Protein AF-A0A2M8C7K1-F1 (afdb_monomer)

Foldseek 3Di:
DDDDDDDDDDDDDDPPPPPPPPLPLLWWWFFDDDDFPFFDDFQPDWDAAPVRDIFGWDDFGQWTWTLAWAADQAQRVRHGAAEDQDLVCLLPDPAKYKAAFNNDPPCCNPHNIWIFLNNLPDPSHRDHPQKHFAALVRVVVNQVSQPHFQASQLLQAAPDQPFADPPQPNHDVRNSSHFFARFKAASSRHTGRPGRFKAKEFHNACAPDPQWGWIKMDGSVGSGIDTRDTGHRSMIHITMIIGDQLQTFGWDAAPVVRDIFTWGDQDNIIITLARQADDDPQKAAALNDVVNCVVRNIAGDPVCSQPRDGPSIGGDDPVRVQVRQVSQVHDVQSQQLQAAPDPPQHPPPPPSHDVVRSSHHGCRFHDDPPDDRGDTD

Nearest PDB structures (foldseek):
  4zda-assembly1_B  TM=3.184E-01  e=3.845E+00  Mycolicibacterium smegmatis
  2p6y-assembly1_A  TM=3.112E-01  e=3.221E+00  Vibrio cholerae

Sequence (377 aa):
MKVLQTNNFNAWTFSLCMSFIIFLSIGCKKTTEPEPPLLGTDAIGTVYDFDNNAYNLISIGNQGWLRENMKAVHYSNGDSIPYITSNPEWENTTQGAWCDYNNDSQHVMEYGRLYNWQAIHDSRNLCPKGFHVPTNDEYNKLINFLGGWTVAGGKMKEKGTTHWTYPNSGANNSSSFTALPGGSRSWTGTFEGDLGTYAGFWSSSAAPTSGYGYSVWMNNEEGDISNNDELDESYGLSIRCIQNSGTNPGLLLDHRDGKIYKTIEIGTQTWMAENMNLDTAGSWAYNDDEANAAVYGRLYDFATSGKVCPEGWHLPDTAEWNKLINHLGGYWVAGGTMKESGTAHWDSPNYGAFNGSGFAALAAGCRIPNSYPGHYY

Secondary structure (DSSP, 8-state):
----------------------------EEPSSPPPPPS----SEEEE-TT--EEEEEEETTEEEESS----SB-TTSPBPPB---HHHHHH--S--EE-GGG-GGGHHHH--EE-HHHHT-TT-SSPTTEEPPPHHHHHHHHHHTT-HHHHHHHHBPSSSSSSPTT-TT---TTS--B---BEE-TTS-EES-TTTEEEEEEEEEPSSTTEEEEEEEESS-S--EEEEEEETT-BEE---EEPTTS-EEEEE-TTT--EEEEEEETTEEEESS------TTEE-GGG-HHHHHHH--EE-HHHHTT-SPTTEEPPPHHHHHHHHHHTTSHHHHHHHHBPSSSSSSPSP-TT---TTS--B-----B-TTSPTT-B-

pLDDT: mean 83.3, std 19.14, range [25.53, 98.69]

Radius of gyration: 26.1 Å; Cα contacts (8 Å, |Δi|>4): 864; chains: 1; bounding box: 67×89×70 Å

Structure (mmCIF, N/CA/C/O backbone):
data_AF-A0A2M8C7K1-F1
#
_entry.id   AF-A0A2M8C7K1-F1
#
loop_
_atom_site.group_PDB
_atom_site.id
_atom_site.type_symbol
_atom_site.label_atom_id
_atom_site.label_alt_id
_atom_site.label_comp_id
_atom_site.label_asym_id
_atom_site.label_entity_id
_atom_site.label_seq_id
_atom_site.pdbx_PDB_ins_code
_atom_site.Cartn_x
_atom_site.Cartn_y
_atom_site.Cartn_z
_atom_site.occupancy
_atom_site.B_iso_or_equiv
_atom_site.auth_seq_id
_atom_site.auth_comp_id
_atom_site.auth_asym_id
_atom_site.auth_atom_id
_atom_site.pdbx_PDB_model_num
ATOM 1 N N . MET A 1 1 ? 44.692 -69.252 -23.718 1.00 34.41 1 MET A N 1
ATOM 2 C CA . MET A 1 1 ? 45.442 -68.723 -22.560 1.00 34.41 1 MET A CA 1
ATOM 3 C C . MET A 1 1 ? 45.171 -67.222 -22.508 1.00 34.41 1 MET A C 1
ATOM 5 O O . MET A 1 1 ? 45.437 -66.594 -23.515 1.00 34.41 1 MET A O 1
ATOM 9 N N . LYS A 1 2 ? 44.545 -66.741 -21.417 1.00 30.80 2 LYS A N 1
ATOM 10 C CA . LYS A 1 2 ? 44.577 -65.383 -20.805 1.00 30.80 2 LYS A CA 1
ATOM 11 C C . LYS A 1 2 ? 44.606 -64.136 -21.739 1.00 30.80 2 LYS A C 1
ATOM 13 O O . LYS A 1 2 ? 45.527 -64.026 -22.523 1.00 30.80 2 LYS A O 1
ATOM 18 N N . VAL A 1 3 ? 43.655 -63.181 -21.758 1.00 27.45 3 VAL A N 1
ATOM 19 C CA . VAL A 1 3 ? 43.057 -62.278 -20.723 1.00 27.45 3 VAL A CA 1
ATOM 20 C C . VAL A 1 3 ? 43.408 -60.803 -21.058 1.00 27.45 3 VAL A C 1
ATOM 22 O O . VAL A 1 3 ? 44.585 -60.498 -21.186 1.00 27.45 3 VAL A O 1
ATOM 25 N N . LEU A 1 4 ? 42.360 -59.952 -21.120 1.00 29.23 4 LEU A N 1
ATOM 26 C CA . LEU A 1 4 ? 42.246 -58.480 -20.883 1.00 29.23 4 LEU A CA 1
ATOM 27 C C . LEU A 1 4 ? 42.869 -57.477 -21.889 1.00 29.23 4 LEU A C 1
ATOM 29 O O . LEU A 1 4 ? 44.044 -57.558 -22.212 1.00 29.23 4 LEU A O 1
ATOM 33 N N . GLN A 1 5 ? 42.037 -56.635 -22.542 1.00 31.94 5 GLN A N 1
ATOM 34 C CA . GLN A 1 5 ? 41.672 -55.225 -22.208 1.00 31.94 5 GLN A CA 1
ATOM 35 C C . GLN A 1 5 ? 42.890 -54.277 -22.193 1.00 31.94 5 GLN A C 1
ATOM 37 O O . GLN A 1 5 ? 43.830 -54.519 -21.452 1.00 31.94 5 GLN A O 1
ATOM 42 N N . THR A 1 6 ? 42.933 -53.202 -22.990 1.00 28.92 6 THR A N 1
ATOM 43 C CA . THR A 1 6 ? 42.187 -51.950 -22.741 1.00 28.92 6 THR A CA 1
ATOM 44 C C . THR A 1 6 ? 41.935 -51.086 -23.994 1.00 28.92 6 THR A C 1
ATOM 46 O O . THR A 1 6 ? 42.611 -51.184 -25.013 1.00 28.92 6 THR A O 1
ATOM 49 N N . ASN A 1 7 ? 40.917 -50.230 -23.860 1.00 31.59 7 ASN A N 1
ATOM 50 C CA . ASN A 1 7 ? 40.390 -49.226 -24.788 1.00 31.59 7 ASN A CA 1
ATOM 51 C C . ASN A 1 7 ? 41.422 -48.223 -25.333 1.00 31.59 7 ASN A C 1
ATOM 53 O O . ASN A 1 7 ? 42.228 -47.708 -24.569 1.00 31.59 7 ASN A O 1
ATOM 57 N N . ASN A 1 8 ? 41.249 -47.815 -26.596 1.00 28.52 8 ASN A N 1
ATOM 58 C CA . ASN A 1 8 ? 41.616 -46.483 -27.090 1.00 28.52 8 ASN A CA 1
ATOM 59 C C . ASN A 1 8 ? 40.515 -45.993 -28.047 1.00 28.52 8 ASN A C 1
ATOM 61 O O . ASN A 1 8 ? 40.567 -46.218 -29.254 1.00 28.52 8 ASN A O 1
ATOM 65 N N . PHE A 1 9 ? 39.485 -45.354 -27.484 1.00 31.69 9 PHE A N 1
ATOM 66 C CA . PHE A 1 9 ? 38.631 -44.437 -28.237 1.00 31.69 9 PHE A CA 1
ATOM 67 C C . PHE A 1 9 ? 39.433 -43.148 -28.424 1.00 31.69 9 PHE A C 1
ATOM 69 O O . PHE A 1 9 ? 39.857 -42.533 -27.445 1.00 31.69 9 PHE A O 1
ATOM 76 N N . ASN A 1 10 ? 39.679 -42.777 -29.678 1.00 33.41 10 ASN A N 1
ATOM 77 C CA . ASN A 1 10 ? 40.385 -41.556 -30.037 1.00 33.41 10 ASN A CA 1
ATOM 78 C C . ASN A 1 10 ? 39.630 -40.330 -29.505 1.00 33.41 10 ASN A C 1
ATOM 80 O O . ASN A 1 10 ? 38.516 -40.032 -29.932 1.00 33.41 10 ASN A O 1
ATOM 84 N N . ALA A 1 11 ? 40.269 -39.636 -28.565 1.00 29.42 11 ALA A N 1
ATOM 85 C CA . ALA A 1 11 ? 39.998 -38.249 -28.226 1.00 29.42 11 ALA A CA 1
ATOM 86 C C . ALA A 1 11 ? 40.447 -37.314 -29.373 1.00 29.42 11 ALA A C 1
ATOM 88 O O . ALA A 1 11 ? 41.140 -37.760 -30.287 1.00 29.42 11 ALA A O 1
ATOM 89 N N . TRP A 1 12 ? 40.108 -36.022 -29.246 1.00 27.27 12 TRP A N 1
ATOM 90 C CA . TRP A 1 12 ? 40.430 -34.871 -30.120 1.00 27.27 12 TRP A CA 1
ATOM 91 C C . TRP A 1 12 ? 39.461 -34.721 -31.317 1.00 27.27 12 TRP A C 1
ATOM 93 O O . TRP A 1 12 ? 39.507 -35.505 -32.250 1.00 27.27 12 TRP A O 1
ATOM 103 N N . THR A 1 13 ? 38.525 -33.763 -31.380 1.00 28.06 13 THR A N 1
ATOM 104 C CA . THR A 1 13 ? 38.494 -32.391 -30.837 1.00 28.06 13 THR A CA 1
ATOM 105 C C . THR A 1 13 ? 37.052 -31.927 -30.548 1.00 28.06 13 THR A C 1
ATOM 107 O O . THR A 1 13 ? 36.316 -31.562 -31.464 1.00 28.06 13 THR A O 1
ATOM 110 N N . PHE A 1 14 ? 36.648 -31.874 -29.276 1.00 26.31 14 PHE A N 1
ATOM 111 C CA . PHE A 1 14 ? 35.551 -30.999 -28.846 1.00 26.31 14 PHE A CA 1
ATOM 112 C C . PHE A 1 14 ? 36.176 -29.623 -28.607 1.00 26.31 14 PHE A C 1
ATOM 114 O O . PHE A 1 14 ? 36.916 -29.437 -27.641 1.00 26.31 14 PHE A O 1
ATOM 121 N N . SER A 1 15 ? 35.956 -28.683 -29.528 1.00 29.03 15 SER A N 1
ATOM 122 C CA . SER A 1 15 ? 36.349 -27.292 -29.319 1.00 29.03 15 SER A CA 1
ATOM 123 C C . SER A 1 15 ? 35.411 -26.710 -28.269 1.00 29.03 15 SER A C 1
ATOM 125 O O . SER A 1 15 ? 34.225 -26.496 -28.515 1.00 29.03 15 SER A O 1
ATOM 127 N N . LEU A 1 16 ? 35.947 -26.553 -27.064 1.00 26.64 16 LEU A N 1
ATOM 128 C CA . LEU A 1 16 ? 35.293 -25.997 -25.896 1.00 26.64 16 LEU A CA 1
ATOM 129 C C . LEU A 1 16 ? 35.037 -24.499 -26.149 1.00 26.64 16 LEU A C 1
ATOM 131 O O . LEU A 1 16 ? 35.804 -23.650 -25.709 1.00 26.64 16 LEU A O 1
ATOM 135 N N . CYS A 1 17 ? 33.961 -24.149 -26.857 1.00 25.53 17 CYS A N 1
ATOM 136 C CA . CYS A 1 17 ? 33.393 -22.799 -26.789 1.00 25.53 17 CYS A CA 1
ATOM 137 C C . CYS A 1 17 ? 32.618 -22.657 -25.470 1.00 25.53 17 CYS A C 1
ATOM 139 O O . CYS A 1 17 ? 31.405 -22.491 -25.451 1.00 25.53 17 CYS A O 1
ATOM 141 N N . MET A 1 18 ? 33.336 -22.726 -24.344 1.00 26.69 18 MET A N 1
ATOM 142 C CA . MET A 1 18 ? 32.912 -22.095 -23.092 1.00 26.69 18 MET A CA 1
ATOM 143 C C . MET A 1 18 ? 33.217 -20.600 -23.219 1.00 26.69 18 MET A C 1
ATOM 145 O O . MET A 1 18 ? 34.089 -20.043 -22.558 1.00 26.69 18 MET A O 1
ATOM 149 N N . SER A 1 19 ? 32.522 -19.951 -24.146 1.00 29.52 19 SER A N 1
ATOM 150 C CA . SER A 1 19 ? 32.420 -18.503 -24.150 1.00 29.52 19 SER A CA 1
ATOM 151 C C . SER A 1 19 ? 31.397 -18.176 -23.074 1.00 29.52 19 SER A C 1
ATOM 153 O O . SER A 1 19 ? 30.244 -18.585 -23.178 1.00 29.52 19 SER A O 1
ATOM 155 N N . PHE A 1 20 ? 31.823 -17.490 -22.017 1.00 32.50 20 PHE A N 1
ATOM 156 C CA . PHE A 1 20 ? 30.927 -16.779 -21.113 1.00 32.50 20 PHE A CA 1
ATOM 157 C C . PHE A 1 20 ? 30.066 -15.828 -21.961 1.00 32.50 20 PHE A C 1
ATOM 159 O O . PHE A 1 20 ? 30.471 -14.706 -22.256 1.00 32.50 20 PHE A O 1
ATOM 166 N N . ILE A 1 21 ? 28.900 -16.293 -22.410 1.00 30.80 21 ILE A N 1
ATOM 167 C CA . ILE A 1 21 ? 27.866 -15.428 -22.963 1.00 30.80 21 ILE A CA 1
ATOM 168 C C . ILE A 1 21 ? 27.224 -14.782 -21.743 1.00 30.80 21 ILE A C 1
ATOM 170 O O . ILE A 1 21 ? 26.320 -15.328 -21.116 1.00 30.80 21 ILE A O 1
ATOM 174 N N . ILE A 1 22 ? 27.771 -13.633 -21.351 1.00 33.69 22 ILE A N 1
ATOM 175 C CA . ILE A 1 22 ? 27.022 -12.665 -20.562 1.00 33.69 22 ILE A CA 1
ATOM 176 C C . ILE A 1 22 ? 25.842 -12.291 -21.460 1.00 33.69 22 ILE A C 1
ATOM 178 O O . ILE A 1 22 ? 26.025 -11.615 -22.472 1.00 33.69 22 ILE A O 1
ATOM 182 N N . PHE A 1 23 ? 24.659 -12.818 -21.143 1.00 36.41 23 PHE A N 1
ATOM 183 C CA . PHE A 1 23 ? 23.403 -12.389 -21.743 1.00 36.41 23 PHE A CA 1
ATOM 184 C C . PHE A 1 23 ? 23.245 -10.902 -21.415 1.00 36.41 23 PHE A C 1
ATOM 186 O O . PHE A 1 23 ? 22.841 -10.537 -20.315 1.00 36.41 23 PHE A O 1
ATOM 193 N N . LEU A 1 24 ? 23.666 -10.037 -22.336 1.00 36.59 24 LEU A N 1
ATOM 194 C CA . LEU A 1 24 ? 23.527 -8.591 -22.221 1.00 36.59 24 LEU A CA 1
ATOM 195 C C . LEU A 1 24 ? 22.069 -8.229 -22.514 1.00 36.59 24 LEU A C 1
ATOM 197 O O . LEU A 1 24 ? 21.739 -7.710 -23.574 1.00 36.59 24 LEU A O 1
ATOM 201 N N . SER A 1 25 ? 21.190 -8.488 -21.546 1.00 40.38 25 SER A N 1
ATOM 202 C CA . SER A 1 25 ? 20.050 -7.606 -21.328 1.00 40.38 25 SER A CA 1
ATOM 203 C C . SER A 1 25 ? 20.632 -6.226 -21.018 1.00 40.38 25 SER A C 1
ATOM 205 O O . SER A 1 25 ? 21.299 -6.044 -19.995 1.00 40.38 25 SER A O 1
ATOM 207 N N . ILE A 1 26 ? 20.479 -5.272 -21.934 1.00 49.19 26 ILE A N 1
ATOM 208 C CA . ILE A 1 26 ? 20.968 -3.902 -21.754 1.00 49.19 26 ILE A CA 1
ATOM 209 C C . ILE A 1 26 ? 19.986 -3.199 -20.807 1.00 49.19 26 ILE A C 1
ATOM 211 O O . ILE A 1 26 ? 19.057 -2.519 -21.236 1.00 49.19 26 ILE A O 1
ATOM 215 N N . GLY A 1 27 ? 20.153 -3.439 -19.508 1.00 48.59 27 GLY A N 1
ATOM 216 C CA . GLY A 1 27 ? 19.501 -2.699 -18.431 1.00 48.59 27 GLY A CA 1
ATOM 217 C C . GLY A 1 27 ? 20.500 -1.719 -17.828 1.00 48.59 27 GLY A C 1
ATOM 218 O O . GLY A 1 27 ? 21.642 -2.089 -17.555 1.00 48.59 27 GLY A O 1
ATOM 219 N N . CYS A 1 28 ? 20.099 -0.465 -17.649 1.00 62.22 28 CYS A N 1
ATOM 220 C CA . CYS A 1 28 ? 20.938 0.533 -16.996 1.00 62.22 28 CYS A CA 1
ATOM 221 C C . CYS A 1 28 ? 20.814 0.429 -15.469 1.00 62.22 28 CYS A C 1
ATOM 223 O O . CYS A 1 28 ? 19.819 -0.064 -14.934 1.00 62.22 28 CYS A O 1
ATOM 225 N N . LYS A 1 29 ? 21.821 0.921 -14.752 1.00 72.06 29 LYS A N 1
ATOM 226 C CA . LYS A 1 29 ? 21.937 0.914 -13.288 1.00 72.06 29 LYS A CA 1
ATOM 227 C C . LYS A 1 29 ? 22.131 2.350 -12.776 1.00 72.06 29 LYS A C 1
ATOM 229 O O . LYS A 1 29 ? 22.771 3.145 -13.450 1.00 72.06 29 LYS A O 1
ATOM 234 N N . LYS A 1 30 ? 21.572 2.713 -11.615 1.00 61.88 30 LYS A N 1
ATOM 235 C CA . LYS A 1 30 ? 21.551 4.108 -11.109 1.00 61.88 30 LYS A CA 1
ATOM 236 C C . LYS A 1 30 ? 22.924 4.580 -10.573 1.00 61.88 30 LYS A C 1
ATOM 238 O O . LYS A 1 30 ? 23.599 3.836 -9.846 1.00 61.88 30 LYS A O 1
ATOM 243 N N . THR A 1 31 ? 23.325 5.819 -10.870 1.00 51.75 31 THR A N 1
ATOM 244 C CA . THR A 1 31 ? 24.425 6.553 -10.210 1.00 51.75 31 THR A CA 1
ATOM 245 C C . THR A 1 31 ? 23.901 7.267 -8.955 1.00 51.75 31 THR A C 1
ATOM 247 O O . THR A 1 31 ? 22.769 7.730 -8.933 1.00 51.75 31 THR A O 1
ATOM 250 N N . THR A 1 32 ? 24.692 7.299 -7.884 1.00 49.91 32 THR A N 1
ATOM 251 C CA . THR A 1 32 ? 24.298 7.654 -6.502 1.00 49.91 32 THR A CA 1
ATOM 252 C C . THR A 1 32 ? 23.525 8.975 -6.311 1.00 49.91 32 THR A C 1
ATOM 254 O O . THR A 1 32 ? 23.904 9.986 -6.891 1.00 49.91 32 THR A O 1
ATOM 257 N N . GLU A 1 33 ? 22.561 8.917 -5.371 1.00 46.25 33 GLU A N 1
ATOM 258 C CA . GLU A 1 33 ? 21.608 9.924 -4.830 1.00 46.25 33 GLU A CA 1
ATOM 259 C C . GLU A 1 33 ? 20.453 10.394 -5.755 1.00 46.25 33 GLU A C 1
ATOM 261 O O . GLU A 1 33 ? 20.665 10.627 -6.941 1.00 46.25 33 GLU A O 1
ATOM 266 N N . PRO A 1 34 ? 19.194 10.462 -5.258 1.00 46.69 34 PRO A N 1
ATOM 267 C CA . PRO A 1 34 ? 18.008 10.531 -6.110 1.00 46.69 34 PRO A CA 1
ATOM 268 C C . PRO A 1 34 ? 17.503 11.964 -6.354 1.00 46.69 34 PRO A C 1
ATOM 270 O O . PRO A 1 34 ? 17.305 12.724 -5.410 1.00 46.69 34 PRO A O 1
ATOM 273 N N . GLU A 1 35 ? 17.110 12.266 -7.594 1.00 37.16 35 GLU A N 1
ATOM 274 C CA . GLU A 1 35 ? 15.883 13.047 -7.782 1.00 37.16 35 GLU A CA 1
ATOM 275 C C . GLU A 1 35 ? 14.669 12.151 -7.449 1.00 37.16 35 GLU A C 1
ATOM 277 O O . GLU A 1 35 ? 14.679 10.955 -7.781 1.00 37.16 35 GLU A O 1
ATOM 282 N N . PRO A 1 36 ? 13.651 12.671 -6.737 1.00 42.47 36 PRO A N 1
ATOM 283 C CA . PRO A 1 36 ? 12.479 11.898 -6.341 1.00 42.47 36 PRO A CA 1
ATOM 284 C C . PRO A 1 36 ? 11.666 11.465 -7.575 1.00 42.47 36 PRO A C 1
ATOM 286 O O . PRO A 1 36 ? 11.394 12.304 -8.435 1.00 42.47 36 PRO A O 1
ATOM 289 N N . PRO A 1 37 ? 11.230 10.190 -7.669 1.00 44.28 37 PRO A N 1
ATOM 290 C CA . PRO A 1 37 ? 10.260 9.772 -8.677 1.00 44.28 37 PRO A CA 1
ATOM 291 C C . PRO A 1 37 ? 9.035 10.690 -8.671 1.00 44.28 37 PRO A C 1
ATOM 293 O O . PRO A 1 37 ? 8.549 11.078 -7.611 1.00 44.28 37 PRO A O 1
ATOM 296 N N . LEU A 1 38 ? 8.525 11.055 -9.844 1.00 42.41 38 LEU A N 1
ATOM 297 C CA . LEU A 1 38 ? 7.301 11.841 -9.931 1.00 42.41 38 LEU A CA 1
ATOM 298 C C . LEU A 1 38 ? 6.100 11.047 -9.398 1.00 42.41 38 LEU A C 1
ATOM 300 O O . LEU A 1 38 ? 5.965 9.841 -9.594 1.00 42.41 38 LEU A O 1
ATOM 304 N N . LEU A 1 39 ? 5.237 11.788 -8.709 1.00 40.94 39 LEU A N 1
ATOM 305 C CA . LEU A 1 39 ? 3.951 11.380 -8.166 1.00 40.94 39 LEU A CA 1
ATOM 306 C C . LEU A 1 39 ? 2.955 11.062 -9.290 1.00 40.94 39 LEU A C 1
ATOM 308 O O . LEU A 1 39 ? 2.731 11.899 -10.163 1.00 40.94 39 LEU A O 1
ATOM 312 N N . GLY A 1 40 ? 2.311 9.895 -9.208 1.00 44.97 40 GLY A N 1
ATOM 313 C CA . GLY A 1 40 ? 1.118 9.568 -9.988 1.00 44.97 40 GLY A CA 1
ATOM 314 C C . GLY A 1 40 ? 1.370 8.631 -11.164 1.00 44.97 40 GLY A C 1
ATOM 315 O O . GLY A 1 40 ? 1.652 9.065 -12.276 1.00 44.97 40 GLY A O 1
ATOM 316 N N . THR A 1 41 ? 1.165 7.337 -10.927 1.00 48.41 41 THR A N 1
ATOM 317 C CA . THR A 1 41 ? 0.768 6.403 -11.985 1.00 48.41 41 THR A CA 1
ATOM 318 C C . THR A 1 41 ? -0.481 5.653 -11.540 1.00 48.41 41 THR A C 1
ATOM 320 O O . THR A 1 41 ? -0.717 5.438 -10.345 1.00 48.41 41 THR A O 1
ATOM 323 N N . ASP A 1 42 ? -1.306 5.285 -12.518 1.00 57.47 42 ASP A N 1
ATOM 324 C CA . ASP A 1 42 ? -2.350 4.284 -12.346 1.00 57.47 42 ASP A CA 1
ATOM 325 C C . ASP A 1 42 ? -1.754 2.967 -11.823 1.00 57.47 42 ASP A C 1
ATOM 327 O O . ASP A 1 42 ? -0.538 2.778 -11.818 1.00 57.47 42 ASP A O 1
ATOM 331 N N . ALA A 1 43 ? -2.608 2.070 -11.324 1.00 60.44 43 ALA A N 1
ATOM 332 C CA . ALA A 1 43 ? -2.175 0.799 -10.751 1.00 60.44 43 ALA A CA 1
ATOM 333 C C . ALA A 1 43 ? -1.161 0.089 -11.670 1.00 60.44 43 ALA A C 1
ATOM 335 O O . ALA A 1 43 ? -1.446 -0.167 -12.838 1.00 60.44 43 ALA A O 1
ATOM 336 N N . ILE A 1 44 ? 0.016 -0.239 -11.137 1.00 72.31 44 ILE A N 1
ATOM 337 C CA . ILE A 1 44 ? 1.090 -0.922 -11.879 1.00 72.31 44 ILE A CA 1
ATOM 338 C C . ILE A 1 44 ? 0.928 -2.448 -11.861 1.00 72.31 44 ILE A C 1
ATOM 340 O O . ILE A 1 44 ? 1.713 -3.177 -12.467 1.00 72.31 44 ILE A O 1
ATOM 344 N N . GLY A 1 45 ? -0.091 -2.934 -11.155 1.00 71.31 45 GLY A N 1
ATOM 345 C CA . GLY A 1 45 ? -0.473 -4.332 -11.081 1.00 71.31 45 GLY A CA 1
ATOM 346 C C . GLY A 1 45 ? -1.625 -4.543 -10.107 1.00 71.31 45 GLY A C 1
ATOM 347 O O . GLY A 1 45 ? -2.085 -3.613 -9.441 1.00 71.31 45 GLY A O 1
ATOM 348 N N . THR A 1 46 ? -2.062 -5.793 -10.006 1.00 78.12 46 THR A N 1
ATOM 349 C CA . THR A 1 46 ? -3.069 -6.229 -9.039 1.00 78.12 46 THR A CA 1
ATOM 350 C C . THR A 1 46 ? -2.493 -7.359 -8.198 1.00 78.12 46 THR A C 1
ATOM 352 O O . THR A 1 46 ? -1.910 -8.304 -8.728 1.00 78.12 46 THR A O 1
ATOM 355 N N . VAL A 1 47 ? -2.651 -7.249 -6.885 1.00 81.50 47 VAL A N 1
ATOM 356 C CA . VAL A 1 47 ? -2.241 -8.237 -5.887 1.00 81.50 47 VAL A CA 1
ATOM 357 C C . VAL A 1 47 ? -3.497 -8.851 -5.293 1.00 81.50 47 VAL A C 1
ATOM 359 O O . VAL A 1 47 ? -4.490 -8.154 -5.090 1.00 81.50 47 VAL A O 1
ATOM 362 N N . TYR A 1 48 ? -3.448 -10.149 -5.013 1.00 85.19 48 TYR A N 1
ATOM 363 C CA . TYR A 1 48 ? -4.541 -10.880 -4.386 1.00 85.19 48 TYR A CA 1
ATOM 364 C C . TYR A 1 48 ? -4.091 -11.412 -3.029 1.00 85.19 48 TYR A C 1
ATOM 366 O O . TYR A 1 48 ? -2.964 -11.898 -2.901 1.00 85.19 48 TYR A O 1
ATOM 374 N N . ASP A 1 49 ? -4.955 -11.309 -2.022 1.00 86.88 49 ASP A N 1
ATOM 375 C CA . ASP A 1 49 ? -4.777 -12.038 -0.764 1.00 86.88 49 ASP A CA 1
ATOM 376 C C . ASP A 1 49 ? -5.284 -13.488 -0.884 1.00 86.88 49 ASP A C 1
ATOM 378 O O . ASP A 1 49 ? -5.666 -13.951 -1.962 1.00 86.88 49 ASP A O 1
ATOM 382 N N . PHE A 1 50 ? -5.273 -14.224 0.229 1.00 90.31 50 PHE A N 1
ATOM 383 C CA . PHE A 1 50 ? -5.786 -15.596 0.274 1.00 90.31 50 PHE A CA 1
ATOM 384 C C . PHE A 1 50 ? -7.286 -15.683 -0.068 1.00 90.31 50 PHE A C 1
ATOM 386 O O . PHE A 1 50 ? -7.741 -16.672 -0.640 1.00 90.31 50 PHE A O 1
ATOM 393 N N . ASP A 1 51 ? -8.042 -14.630 0.238 1.00 89.62 51 ASP A N 1
ATOM 394 C CA . ASP A 1 51 ? -9.490 -14.537 0.056 1.00 89.62 51 ASP A CA 1
ATOM 395 C C . ASP A 1 51 ? -9.903 -14.104 -1.358 1.00 89.62 51 ASP A C 1
ATOM 397 O O . ASP A 1 51 ? -11.091 -13.960 -1.647 1.00 89.62 51 ASP A O 1
ATOM 401 N N . ASN A 1 52 ? -8.934 -13.939 -2.265 1.00 86.81 52 ASN A N 1
ATOM 402 C CA . ASN A 1 52 ? -9.107 -13.376 -3.604 1.00 86.81 52 ASN A CA 1
ATOM 403 C C . ASN A 1 52 ? -9.607 -11.923 -3.604 1.00 86.81 52 ASN A C 1
ATOM 405 O O . ASN A 1 52 ? -10.151 -11.456 -4.610 1.00 86.81 52 ASN A O 1
ATOM 409 N N . ASN A 1 53 ? -9.396 -11.175 -2.518 1.00 90.00 53 ASN A N 1
ATOM 410 C CA . ASN A 1 53 ? -9.570 -9.733 -2.557 1.00 90.00 53 ASN A CA 1
ATOM 411 C C . ASN A 1 53 ? -8.496 -9.135 -3.467 1.00 90.00 53 ASN A C 1
ATOM 413 O O . ASN A 1 53 ? -7.310 -9.407 -3.300 1.00 90.00 53 ASN A O 1
ATOM 417 N N . ALA A 1 54 ? -8.917 -8.313 -4.426 1.00 84.00 54 ALA A N 1
ATOM 418 C CA . ALA A 1 54 ? -8.014 -7.612 -5.328 1.00 84.00 54 ALA A CA 1
ATOM 419 C C . ALA A 1 54 ? -7.578 -6.264 -4.736 1.00 84.00 54 ALA A C 1
ATOM 421 O O . ALA A 1 54 ? -8.414 -5.499 -4.237 1.00 84.00 54 ALA A O 1
ATOM 422 N N . TYR A 1 55 ? -6.283 -5.981 -4.863 1.00 90.31 55 TYR A N 1
ATOM 423 C CA . TYR A 1 55 ? -5.629 -4.752 -4.429 1.00 90.31 55 TYR A CA 1
ATOM 424 C C . TYR A 1 55 ? -4.784 -4.181 -5.563 1.00 90.31 55 TYR A C 1
ATOM 426 O O . TYR A 1 55 ? -3.968 -4.887 -6.154 1.00 90.31 55 TYR A O 1
ATOM 434 N N . ASN A 1 56 ? -4.941 -2.901 -5.862 1.00 86.62 56 ASN A N 1
ATOM 435 C CA . ASN A 1 56 ? -4.098 -2.196 -6.809 1.00 86.62 56 ASN A CA 1
ATOM 436 C C . ASN A 1 56 ? -2.721 -1.942 -6.189 1.00 86.62 56 ASN A C 1
ATOM 438 O O . ASN A 1 56 ? -2.605 -1.309 -5.140 1.00 86.62 56 ASN A O 1
ATOM 442 N N . LEU A 1 57 ? -1.673 -2.399 -6.870 1.00 84.06 57 LEU A N 1
ATOM 443 C CA . LEU A 1 57 ? -0.295 -2.059 -6.541 1.00 84.06 57 LEU A CA 1
ATOM 444 C C . LEU A 1 57 ? 0.035 -0.688 -7.134 1.00 84.06 57 LEU A C 1
ATOM 446 O O . LEU A 1 57 ? -0.184 -0.453 -8.322 1.00 84.06 57 LEU A O 1
ATOM 450 N N . ILE A 1 58 ? 0.582 0.205 -6.318 1.00 86.00 58 ILE A N 1
ATOM 451 C CA . ILE A 1 58 ? 1.062 1.530 -6.726 1.00 86.00 58 ILE A CA 1
ATOM 452 C C . ILE A 1 58 ? 2.496 1.741 -6.250 1.00 86.00 58 ILE A C 1
ATOM 454 O O . ILE A 1 58 ? 2.899 1.182 -5.235 1.00 86.00 58 ILE A O 1
ATOM 458 N N . SER A 1 59 ? 3.251 2.586 -6.951 1.00 80.94 59 SER A N 1
ATOM 459 C CA . SER A 1 59 ? 4.578 3.022 -6.509 1.00 80.94 59 SER A CA 1
ATOM 460 C C . SER A 1 59 ? 4.520 4.460 -6.006 1.00 80.94 59 SER A C 1
ATOM 462 O O . SER A 1 59 ? 4.034 5.347 -6.708 1.00 80.94 59 SER A O 1
ATOM 464 N N . ILE A 1 60 ? 5.057 4.703 -4.811 1.00 79.75 60 ILE A N 1
ATOM 465 C CA . ILE A 1 60 ? 5.244 6.035 -4.235 1.00 79.75 60 ILE A CA 1
ATOM 466 C C . ILE A 1 60 ? 6.717 6.182 -3.868 1.00 79.75 60 ILE A C 1
ATOM 468 O O . ILE A 1 60 ? 7.214 5.539 -2.944 1.00 79.75 60 ILE A O 1
ATOM 472 N N . GLY A 1 61 ? 7.443 6.993 -4.636 1.00 77.62 61 GLY A N 1
ATOM 473 C CA . GLY A 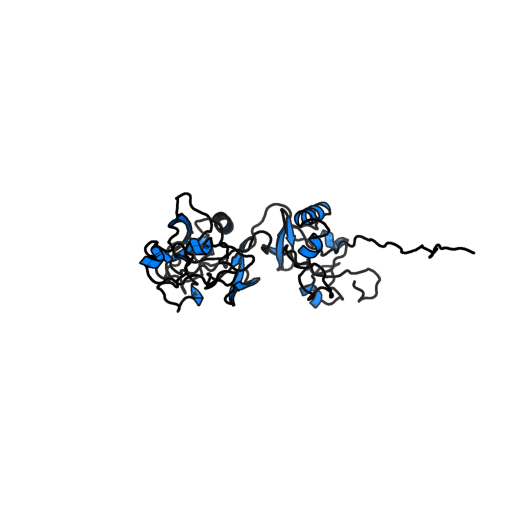1 61 ? 8.901 7.012 -4.568 1.00 77.62 61 GLY A CA 1
ATOM 474 C C . GLY A 1 61 ? 9.460 5.627 -4.893 1.00 77.62 61 GLY A C 1
ATOM 475 O O . GLY A 1 61 ? 9.141 5.063 -5.938 1.00 77.62 61 GLY A O 1
ATOM 476 N N . ASN A 1 62 ? 10.247 5.073 -3.972 1.00 73.38 62 ASN A N 1
ATOM 477 C CA . ASN A 1 62 ? 10.789 3.715 -4.069 1.00 73.38 62 ASN A CA 1
ATOM 478 C C . ASN A 1 62 ? 9.970 2.700 -3.252 1.00 73.38 62 ASN A C 1
ATOM 480 O O . ASN A 1 62 ? 10.507 1.663 -2.878 1.00 73.38 62 ASN A O 1
ATOM 484 N N . GLN A 1 63 ? 8.724 3.007 -2.878 1.00 82.81 63 GLN A N 1
ATOM 485 C CA . GLN A 1 63 ? 7.865 2.145 -2.062 1.00 82.81 63 GLN A CA 1
ATOM 486 C C . GLN A 1 63 ? 6.654 1.638 -2.853 1.00 82.81 63 GLN A C 1
ATOM 488 O O . GLN A 1 63 ? 5.876 2.439 -3.363 1.00 82.81 63 GLN A O 1
ATOM 493 N N . GLY A 1 64 ? 6.475 0.319 -2.914 1.00 85.25 64 GLY A N 1
ATOM 494 C CA . GLY A 1 64 ? 5.328 -0.342 -3.527 1.00 85.25 64 GLY A CA 1
ATOM 495 C C . GLY A 1 64 ? 4.234 -0.559 -2.490 1.00 85.25 64 GLY A C 1
ATOM 496 O O . GLY A 1 64 ? 4.427 -1.326 -1.551 1.00 85.25 64 GLY A O 1
ATOM 497 N N . TRP A 1 65 ? 3.096 0.108 -2.638 1.00 93.81 65 TRP A N 1
ATOM 498 C CA . TRP A 1 65 ? 1.988 0.080 -1.683 1.00 93.81 65 TRP A CA 1
ATOM 499 C C . TRP A 1 65 ? 0.752 -0.574 -2.295 1.00 93.81 65 TRP A C 1
ATOM 501 O O . TRP A 1 65 ? 0.472 -0.398 -3.481 1.00 93.81 65 TRP A O 1
ATOM 511 N N . LEU A 1 66 ? -0.026 -1.283 -1.478 1.00 94.38 66 LEU A N 1
ATOM 512 C CA . LEU A 1 66 ? -1.407 -1.604 -1.829 1.00 94.38 66 LEU A CA 1
ATOM 513 C C . LEU A 1 66 ? -2.276 -0.358 -1.627 1.00 94.38 66 LEU A C 1
ATOM 515 O O . LEU A 1 66 ? -2.234 0.271 -0.569 1.00 94.38 66 LEU A O 1
ATOM 519 N N . ARG A 1 67 ? -3.055 0.003 -2.650 1.00 94.19 67 ARG A N 1
ATOM 520 C CA . ARG A 1 67 ? -3.915 1.195 -2.654 1.00 94.19 67 ARG A CA 1
ATOM 521 C C . ARG A 1 67 ? -5.194 1.019 -1.839 1.00 94.19 67 ARG A C 1
ATOM 523 O O . ARG A 1 67 ? -5.779 2.019 -1.449 1.00 94.19 67 ARG A O 1
ATOM 530 N N . GLU A 1 68 ? -5.675 -0.198 -1.609 1.00 96.56 68 GLU A N 1
ATOM 531 C CA . GLU A 1 68 ? -6.896 -0.475 -0.840 1.00 96.56 68 GLU A CA 1
ATOM 532 C C . GLU A 1 68 ? -6.567 -1.004 0.560 1.00 96.56 68 GLU A C 1
ATOM 534 O O . GLU A 1 68 ? -5.484 -1.533 0.815 1.00 96.56 68 GLU A O 1
ATOM 539 N N . ASN A 1 69 ? -7.473 -0.756 1.512 1.00 98.00 69 ASN A N 1
ATOM 540 C CA . ASN A 1 69 ? -7.309 -1.237 2.882 1.00 98.00 69 ASN A CA 1
ATOM 541 C C . ASN A 1 69 ? -7.516 -2.748 2.882 1.00 98.00 69 ASN A C 1
ATOM 543 O O . ASN A 1 69 ? -8.336 -3.253 2.110 1.00 98.00 69 ASN A O 1
ATOM 547 N N . MET A 1 70 ? -6.798 -3.469 3.742 1.00 98.25 70 MET A N 1
ATOM 548 C CA . MET A 1 70 ? -6.953 -4.919 3.846 1.00 98.25 70 MET A CA 1
ATOM 549 C C . MET A 1 70 ? -8.404 -5.315 4.135 1.00 98.25 70 MET A C 1
ATOM 551 O O . MET A 1 70 ? -9.129 -4.638 4.865 1.00 98.25 70 MET A O 1
ATOM 555 N N . LYS A 1 71 ? -8.806 -6.431 3.519 1.00 98.25 71 LYS A N 1
ATOM 556 C CA . LYS A 1 71 ? -10.156 -7.023 3.555 1.00 98.25 71 LYS A CA 1
ATOM 557 C C . LYS A 1 71 ? -10.112 -8.515 3.896 1.00 98.25 71 LYS A C 1
ATOM 559 O O . LYS A 1 71 ? -11.142 -9.179 3.853 1.00 98.25 71 LYS A O 1
ATOM 564 N N . ALA A 1 72 ? -8.939 -9.046 4.229 1.00 97.56 72 ALA A N 1
ATOM 565 C CA . ALA A 1 72 ? -8.744 -10.456 4.524 1.00 97.56 72 ALA A CA 1
ATOM 566 C C . ALA A 1 72 ? -9.585 -10.910 5.736 1.00 97.56 72 ALA A C 1
ATOM 568 O O . ALA A 1 72 ? -9.679 -10.202 6.743 1.00 97.56 72 ALA A O 1
ATOM 569 N N . VAL A 1 73 ? -10.219 -12.079 5.624 1.00 98.50 73 VAL A N 1
ATOM 570 C CA . VAL A 1 73 ? -10.754 -12.884 6.742 1.00 98.50 73 VAL A CA 1
ATOM 571 C C . VAL A 1 73 ? -9.782 -14.007 7.134 1.00 98.50 73 VAL A C 1
ATOM 573 O O . VAL A 1 73 ? -9.939 -14.583 8.210 1.00 98.50 73 VAL A O 1
ATOM 576 N N . HIS A 1 74 ? -8.802 -14.336 6.286 1.00 98.44 74 HIS A N 1
ATOM 577 C CA . HIS A 1 74 ? -7.777 -15.348 6.552 1.00 98.44 74 HIS A CA 1
ATOM 578 C C . HIS A 1 74 ? -6.374 -14.733 6.577 1.00 98.44 74 HIS A C 1
ATOM 580 O O . HIS A 1 74 ? -6.075 -13.772 5.870 1.00 98.44 74 HIS A O 1
ATOM 586 N N . TYR A 1 75 ? -5.481 -15.324 7.365 1.00 98.12 75 TYR A N 1
ATOM 587 C CA . TYR A 1 75 ? -4.050 -15.085 7.227 1.00 98.12 75 TYR A CA 1
ATOM 588 C C . TYR A 1 75 ? -3.539 -15.624 5.884 1.00 98.12 75 TYR A C 1
ATOM 590 O O . TYR A 1 75 ? -4.184 -16.439 5.225 1.00 98.12 75 TYR A O 1
ATOM 598 N N . SER A 1 76 ? -2.329 -15.228 5.492 1.00 91.38 76 SER A N 1
ATOM 599 C CA . SER A 1 76 ? -1.727 -15.606 4.207 1.00 91.38 76 SER A CA 1
ATOM 600 C C . SER A 1 76 ? -1.533 -17.120 4.021 1.00 91.38 76 SER A C 1
ATOM 602 O O . SER A 1 76 ? -1.418 -17.594 2.890 1.00 91.38 76 SER A O 1
ATOM 604 N N . ASN A 1 77 ? -1.510 -17.889 5.117 1.00 87.62 77 ASN A N 1
ATOM 605 C CA . ASN A 1 77 ? -1.443 -19.352 5.100 1.00 87.62 77 ASN A CA 1
ATOM 606 C C . ASN A 1 77 ? -2.817 -20.041 4.967 1.00 87.62 77 ASN A C 1
ATOM 608 O O . ASN A 1 77 ? -2.857 -21.265 4.856 1.00 87.62 77 ASN A O 1
ATOM 612 N N . GLY A 1 78 ? -3.912 -19.277 4.986 1.00 94.44 78 GLY A N 1
ATOM 613 C CA . GLY A 1 78 ? -5.285 -19.761 4.880 1.00 94.44 78 GLY A CA 1
ATOM 614 C C . GLY A 1 78 ? -6.002 -20.034 6.199 1.00 94.44 78 GLY A C 1
ATOM 615 O O . GLY A 1 78 ? -7.170 -20.414 6.172 1.00 94.44 78 GLY A O 1
ATOM 616 N N . ASP A 1 79 ? -5.355 -19.833 7.349 1.00 97.88 79 ASP A N 1
ATOM 617 C CA . ASP A 1 79 ? -6.036 -19.950 8.640 1.00 97.88 79 ASP A CA 1
ATOM 618 C C . ASP A 1 79 ? -6.967 -18.757 8.870 1.00 97.88 79 ASP A C 1
ATOM 620 O O . ASP A 1 79 ? -6.612 -17.614 8.583 1.00 97.88 79 ASP A O 1
ATOM 624 N N . SER A 1 80 ? -8.152 -19.003 9.429 1.00 98.44 80 SER A N 1
ATOM 625 C CA . SER A 1 80 ? -9.121 -17.937 9.692 1.00 98.44 80 SER A CA 1
ATOM 626 C C . SER A 1 80 ? -8.650 -17.005 10.807 1.00 98.44 80 SER A C 1
ATOM 628 O O . SER A 1 80 ? -8.114 -17.448 11.827 1.00 98.44 80 SER A O 1
ATOM 630 N N . ILE A 1 81 ? -8.915 -15.714 10.630 1.00 98.69 81 ILE A N 1
ATOM 631 C CA . ILE A 1 81 ? -8.751 -14.691 11.659 1.00 98.69 81 ILE A CA 1
ATOM 632 C C . ILE A 1 81 ? -10.102 -14.556 12.392 1.00 98.69 81 ILE A C 1
ATOM 634 O O . ILE A 1 81 ? -11.132 -14.386 11.730 1.00 98.69 81 ILE A O 1
ATOM 638 N N . PRO A 1 82 ? -10.141 -14.642 13.733 1.00 98.50 82 PRO A N 1
ATOM 639 C CA . PRO A 1 82 ? -11.348 -14.419 14.528 1.00 98.50 82 PRO A CA 1
ATOM 640 C C . PRO A 1 82 ? -12.104 -13.127 14.174 1.00 98.50 82 PRO A C 1
ATOM 642 O O . PRO A 1 82 ? -11.534 -12.037 14.190 1.00 98.50 82 PRO A O 1
ATOM 645 N N . TYR A 1 83 ? -13.404 -13.256 13.895 1.00 98.38 83 TYR A N 1
ATOM 646 C CA . TYR A 1 83 ? -14.329 -12.128 13.762 1.00 98.38 83 TYR A CA 1
ATOM 647 C C . TYR A 1 83 ? -14.970 -11.834 15.115 1.00 98.38 83 TYR A C 1
ATOM 649 O O . TYR A 1 83 ? -15.735 -12.656 15.619 1.00 98.38 83 TYR A O 1
ATOM 657 N N . ILE A 1 84 ? -14.667 -10.676 15.701 1.00 98.38 84 ILE A N 1
ATOM 658 C CA . ILE A 1 84 ? -15.142 -10.314 17.041 1.00 98.38 84 ILE A CA 1
ATOM 659 C C . ILE A 1 84 ? -15.990 -9.052 16.948 1.00 98.38 84 ILE A C 1
ATOM 661 O O . ILE A 1 84 ? -15.502 -8.001 16.551 1.00 98.38 84 ILE A O 1
ATOM 665 N N . THR A 1 85 ? -17.253 -9.121 17.368 1.00 97.31 85 THR A N 1
ATOM 666 C CA . THR A 1 85 ? -18.177 -7.968 17.369 1.00 97.31 85 THR A CA 1
ATOM 667 C C . THR A 1 85 ? -18.466 -7.442 18.771 1.00 97.31 85 THR A C 1
ATOM 669 O O . THR A 1 85 ? -18.756 -6.260 18.937 1.00 97.31 85 THR A O 1
ATOM 672 N N . SER A 1 86 ? -18.324 -8.288 19.792 1.00 97.81 86 SER A N 1
ATOM 673 C CA . SER A 1 86 ? -18.557 -7.966 21.201 1.00 97.81 86 SER A CA 1
ATOM 674 C C . SER A 1 86 ? -17.452 -7.070 21.768 1.00 97.81 86 SER A C 1
ATOM 676 O O . SER A 1 86 ? -16.275 -7.405 21.663 1.00 97.81 86 SER A O 1
ATOM 678 N N . ASN A 1 87 ? -17.819 -5.948 22.398 1.00 97.75 87 ASN A N 1
ATOM 679 C CA . ASN A 1 87 ? -16.842 -5.011 22.969 1.00 97.75 87 ASN A CA 1
ATOM 680 C C . ASN A 1 87 ? -15.988 -5.653 24.079 1.00 97.75 87 ASN A C 1
ATOM 682 O O . ASN A 1 87 ? -14.768 -5.585 23.965 1.00 97.75 87 ASN A O 1
ATOM 686 N N . PRO A 1 88 ? -16.567 -6.359 25.078 1.00 97.19 88 PRO A N 1
ATOM 687 C CA . PRO A 1 88 ? -15.756 -7.042 26.086 1.00 97.19 88 PRO A CA 1
ATOM 688 C C . PRO A 1 88 ? -14.872 -8.149 25.507 1.00 97.19 88 PRO A C 1
ATOM 690 O O . PRO A 1 88 ? -13.802 -8.421 26.037 1.00 97.19 88 PRO A O 1
ATOM 693 N N . GLU A 1 89 ? -15.306 -8.822 24.440 1.00 97.75 89 GLU A N 1
ATOM 694 C CA . GLU A 1 89 ? -14.489 -9.861 23.802 1.00 97.75 89 GLU A CA 1
ATOM 695 C C . GLU A 1 89 ? -13.304 -9.249 23.048 1.00 97.75 89 GLU A C 1
ATOM 697 O O . GLU A 1 89 ? -12.196 -9.768 23.128 1.00 97.75 89 GLU A O 1
ATOM 702 N N . TRP A 1 90 ? -13.528 -8.120 22.370 1.00 97.81 90 TRP A N 1
ATOM 703 C CA . TRP A 1 90 ? -12.486 -7.372 21.675 1.00 97.81 90 TRP A CA 1
ATOM 704 C C . TRP A 1 90 ? -11.434 -6.829 22.643 1.00 97.81 90 TRP A C 1
ATOM 706 O O . TRP A 1 90 ? -10.248 -7.050 22.439 1.00 97.81 90 TRP A O 1
ATOM 716 N N . GLU A 1 91 ? -11.869 -6.179 23.723 1.00 95.81 91 GLU A N 1
ATOM 717 C CA . GLU A 1 91 ? -10.986 -5.620 24.757 1.00 95.81 91 GLU A CA 1
ATOM 718 C C . GLU A 1 91 ? -10.074 -6.687 25.390 1.00 95.81 91 GLU A C 1
ATOM 720 O O . GLU A 1 91 ? -8.932 -6.408 25.738 1.00 95.81 91 GLU A O 1
ATOM 725 N N . ASN A 1 92 ? -10.562 -7.925 25.534 1.00 95.00 92 ASN A N 1
ATOM 726 C CA . ASN A 1 92 ? -9.867 -8.978 26.280 1.00 95.00 92 ASN A CA 1
ATOM 727 C C . ASN A 1 92 ? -9.199 -10.051 25.400 1.00 95.00 92 ASN A C 1
ATOM 729 O O . ASN A 1 92 ? -8.607 -10.993 25.938 1.00 95.00 92 ASN A O 1
ATOM 733 N N . THR A 1 93 ? -9.311 -9.976 24.069 1.00 95.81 93 THR A N 1
ATOM 734 C CA . THR A 1 93 ? -8.730 -11.006 23.197 1.00 95.81 93 THR A CA 1
ATOM 735 C C . THR A 1 93 ? -7.204 -10.947 23.204 1.00 95.81 93 THR A C 1
ATOM 737 O O . THR A 1 93 ? -6.593 -9.891 23.088 1.00 95.81 93 THR A O 1
ATOM 740 N N . THR A 1 94 ? -6.570 -12.115 23.290 1.00 95.38 94 THR A N 1
ATOM 741 C CA . THR A 1 94 ? -5.117 -12.278 23.107 1.00 95.38 94 THR A CA 1
ATOM 742 C C . THR A 1 94 ? -4.763 -12.833 21.729 1.00 95.38 94 THR A C 1
ATOM 744 O O . THR A 1 94 ? -3.591 -13.050 21.424 1.00 95.38 94 THR A O 1
ATOM 747 N N . GLN A 1 95 ? -5.773 -13.097 20.899 1.00 96.50 95 GLN A N 1
ATOM 748 C CA . GLN A 1 95 ? -5.618 -13.584 19.534 1.00 96.50 95 GLN A CA 1
ATOM 749 C C . GLN A 1 95 ? -5.772 -12.431 18.547 1.00 96.50 95 GLN A C 1
ATOM 751 O O . GLN A 1 95 ? -6.455 -11.443 18.827 1.00 96.50 95 GLN A O 1
ATOM 756 N N . GLY A 1 96 ? -5.177 -12.586 17.364 1.00 98.00 96 GLY A N 1
ATOM 757 C CA . GLY A 1 96 ? -5.487 -11.699 16.254 1.00 98.00 96 GLY A CA 1
ATOM 758 C C . GLY A 1 96 ? -6.982 -11.712 15.955 1.00 98.00 96 GLY A C 1
ATOM 759 O O . GLY A 1 96 ? -7.618 -12.762 16.015 1.00 98.00 96 GLY A O 1
ATOM 760 N N . ALA A 1 97 ? -7.546 -10.548 15.672 1.00 98.56 97 ALA A N 1
ATOM 761 C CA . ALA A 1 97 ? -8.960 -10.377 15.404 1.00 98.56 97 ALA A CA 1
ATOM 762 C C . ALA A 1 97 ? -9.186 -9.299 14.347 1.00 98.56 97 ALA A C 1
ATOM 764 O O . ALA A 1 97 ? -8.374 -8.385 14.178 1.00 98.56 97 ALA A O 1
ATOM 765 N N . TRP A 1 98 ? -10.321 -9.403 13.663 1.00 98.50 98 TRP A N 1
ATOM 766 C CA . TRP A 1 98 ? -10.826 -8.359 12.782 1.00 98.50 98 TRP A CA 1
ATOM 767 C C . TRP A 1 98 ? -12.296 -8.059 13.060 1.00 98.50 98 TRP A C 1
ATOM 769 O O . TRP A 1 98 ? -13.035 -8.882 13.610 1.00 98.50 98 TRP A O 1
ATOM 779 N N . CYS A 1 99 ? -12.722 -6.868 12.655 1.00 97.88 99 CYS A N 1
ATOM 780 C CA . CYS A 1 99 ? -14.126 -6.494 12.575 1.00 97.88 99 CYS A CA 1
ATOM 781 C C . CYS A 1 99 ? -14.371 -5.523 11.414 1.00 97.88 99 CYS A C 1
ATOM 783 O O . CYS A 1 99 ? -13.453 -4.858 10.927 1.00 97.88 99 CYS A O 1
ATOM 785 N N . ASP A 1 100 ? -15.629 -5.421 10.999 1.00 97.50 100 ASP A N 1
ATOM 786 C CA . ASP A 1 100 ? -16.082 -4.343 10.122 1.00 97.50 100 ASP A CA 1
ATOM 787 C C . ASP A 1 100 ? -16.413 -3.119 10.992 1.00 97.50 100 ASP A C 1
ATOM 789 O O . ASP A 1 100 ? -16.815 -3.271 12.152 1.00 97.50 100 ASP A O 1
ATOM 793 N N . TYR A 1 101 ? -16.249 -1.905 10.465 1.00 96.19 101 TYR A N 1
ATOM 794 C CA . TYR A 1 101 ? -16.621 -0.698 11.205 1.00 96.19 101 TYR A CA 1
ATOM 795 C C . TYR A 1 101 ? -18.112 -0.739 11.584 1.00 96.19 101 TYR A C 1
ATOM 797 O O . TYR A 1 101 ? -18.952 -1.111 10.765 1.00 96.19 101 TYR A O 1
ATOM 805 N N . ASN A 1 102 ? -18.450 -0.408 12.835 1.00 95.62 102 ASN A N 1
ATOM 806 C CA . ASN A 1 102 ? -19.794 -0.562 13.415 1.00 95.62 102 ASN A CA 1
ATOM 807 C C . ASN A 1 102 ? -20.399 -1.975 13.309 1.00 95.62 102 ASN A C 1
ATOM 809 O O . ASN A 1 102 ? -21.606 -2.147 13.485 1.00 95.62 102 ASN A O 1
ATOM 813 N N . ASN A 1 103 ? -19.571 -2.997 13.066 1.00 95.38 103 ASN A N 1
ATOM 814 C CA . ASN A 1 103 ? -20.007 -4.348 12.720 1.00 95.38 103 ASN A CA 1
ATOM 815 C C . ASN A 1 103 ? -20.942 -4.380 11.492 1.00 95.38 103 ASN A C 1
ATOM 817 O O . ASN A 1 103 ? -21.829 -5.232 11.416 1.00 95.38 103 ASN A O 1
ATOM 821 N N . ASP A 1 104 ? -20.746 -3.460 10.540 1.00 94.44 104 ASP A N 1
ATOM 822 C CA . ASP A 1 104 ? -21.522 -3.372 9.305 1.00 94.44 104 ASP A CA 1
ATOM 823 C C . ASP A 1 104 ? -20.670 -3.695 8.068 1.00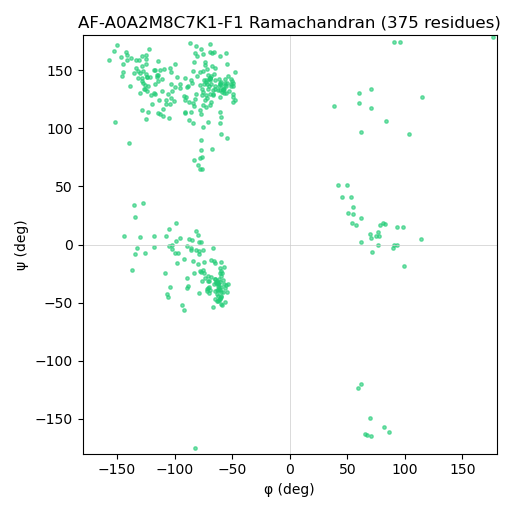 94.44 104 ASP A C 1
ATOM 825 O O . ASP A 1 104 ? -19.787 -2.942 7.654 1.00 94.44 104 ASP A O 1
ATOM 829 N N . SER A 1 105 ? -20.989 -4.822 7.433 1.00 94.94 105 SER A N 1
ATOM 830 C CA . SER A 1 105 ? -20.304 -5.300 6.231 1.00 94.94 105 SER A CA 1
ATOM 831 C C . SER A 1 105 ? -20.537 -4.449 4.971 1.00 94.94 105 SER A C 1
ATOM 833 O O . SER A 1 105 ? -19.826 -4.635 3.981 1.00 94.94 105 SER A O 1
ATOM 835 N N . GLN A 1 106 ? -21.515 -3.528 4.967 1.00 93.00 106 GLN A N 1
ATOM 836 C CA . GLN A 1 106 ? -21.894 -2.764 3.768 1.00 93.00 106 GLN A CA 1
ATOM 837 C C . GLN A 1 106 ? -20.750 -1.931 3.188 1.00 93.00 106 GLN A C 1
ATOM 839 O O . GLN A 1 106 ? -20.714 -1.709 1.979 1.00 93.00 106 GLN A O 1
ATOM 844 N N . HIS A 1 107 ? -19.796 -1.517 4.021 1.00 87.62 107 HIS A N 1
ATOM 845 C CA . HIS A 1 107 ? -18.731 -0.610 3.605 1.00 87.62 107 HIS A CA 1
ATOM 846 C C . HIS A 1 107 ? -17.350 -1.265 3.469 1.00 87.62 107 HIS A C 1
ATOM 848 O O . HIS A 1 107 ? -16.359 -0.582 3.211 1.00 87.62 107 HIS A O 1
ATOM 854 N N . VAL A 1 108 ? -17.267 -2.594 3.582 1.00 93.50 108 VAL A N 1
ATOM 855 C CA . VAL A 1 108 ? -15.994 -3.338 3.516 1.00 93.50 108 VAL A CA 1
ATOM 856 C C . VAL A 1 108 ? -15.291 -3.152 2.174 1.00 93.50 108 VAL A C 1
ATOM 858 O O . VAL A 1 108 ? -14.066 -3.063 2.118 1.00 93.50 108 VAL A O 1
ATO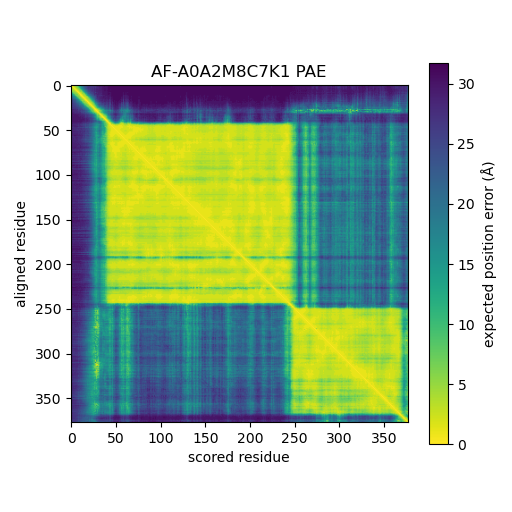M 861 N N . MET A 1 109 ? -16.050 -3.072 1.077 1.00 91.44 109 MET A N 1
ATOM 862 C CA . MET A 1 109 ? -15.468 -2.884 -0.255 1.00 91.44 109 MET A CA 1
ATOM 863 C C . MET A 1 109 ? -14.770 -1.531 -0.414 1.00 91.44 109 MET A C 1
ATOM 865 O O . MET A 1 109 ? -13.805 -1.451 -1.173 1.00 91.44 109 MET A O 1
ATOM 869 N N . GLU A 1 110 ? -15.241 -0.512 0.306 1.00 92.38 110 GLU A N 1
ATOM 870 C CA . GLU A 1 110 ? -14.739 0.862 0.248 1.00 92.38 110 GLU A CA 1
ATOM 871 C C . GLU A 1 110 ? -13.639 1.085 1.293 1.00 92.38 110 GLU A C 1
ATOM 873 O O . GLU A 1 110 ? -12.512 1.425 0.939 1.00 92.38 110 GLU A O 1
ATOM 878 N N . TYR A 1 111 ? -13.923 0.833 2.574 1.00 95.50 111 TYR A N 1
ATOM 879 C CA . TYR A 1 111 ? -13.015 1.178 3.678 1.00 95.50 111 TYR A CA 1
ATOM 880 C C . TYR A 1 111 ? -12.137 0.027 4.163 1.00 95.50 111 TYR A C 1
ATOM 882 O O . TYR A 1 111 ? -11.237 0.249 4.972 1.00 95.50 111 TYR A O 1
ATOM 890 N N . GLY A 1 112 ? -12.349 -1.193 3.675 1.00 97.25 112 GLY A N 1
ATOM 891 C CA . GLY A 1 112 ? -11.676 -2.373 4.203 1.00 97.25 112 GLY A CA 1
ATOM 892 C C . GLY A 1 112 ? -12.160 -2.741 5.603 1.00 97.25 112 GLY A C 1
ATOM 893 O O . GLY A 1 112 ? -13.324 -2.540 5.948 1.00 97.25 112 GLY A O 1
ATOM 894 N N . ARG A 1 113 ? -11.261 -3.331 6.391 1.00 98.25 113 ARG A N 1
ATOM 895 C CA . ARG A 1 113 ? -11.539 -3.846 7.734 1.00 98.25 113 ARG A CA 1
ATOM 896 C C . ARG A 1 113 ? -10.568 -3.328 8.774 1.00 98.25 113 ARG A C 1
ATOM 898 O O . ARG A 1 113 ? -9.466 -2.886 8.452 1.00 98.25 113 ARG A O 1
ATOM 905 N N . LEU A 1 114 ? -10.987 -3.449 10.028 1.00 98.56 114 LEU A N 1
ATOM 906 C CA . LEU A 1 114 ? -10.195 -3.102 11.196 1.00 98.56 114 LEU A CA 1
ATOM 907 C C . LEU A 1 114 ? -9.578 -4.361 11.798 1.00 98.56 114 LEU A C 1
ATOM 909 O O . LEU A 1 114 ? -10.266 -5.366 11.968 1.00 98.56 114 LEU A O 1
ATOM 913 N N . TYR A 1 115 ? -8.297 -4.283 12.144 1.00 98.69 115 TYR A N 1
ATOM 914 C CA . TYR A 1 115 ? -7.511 -5.382 12.703 1.00 98.69 115 TYR A CA 1
ATOM 915 C C . TYR A 1 115 ? -6.822 -4.930 13.989 1.00 98.69 115 TYR A C 1
ATOM 917 O O . TYR A 1 115 ? -6.377 -3.782 14.077 1.00 98.69 115 TYR A O 1
ATOM 925 N N . ASN A 1 116 ? -6.725 -5.824 14.974 1.00 98.12 116 ASN A N 1
ATOM 926 C CA . ASN A 1 116 ? -5.967 -5.558 16.198 1.00 98.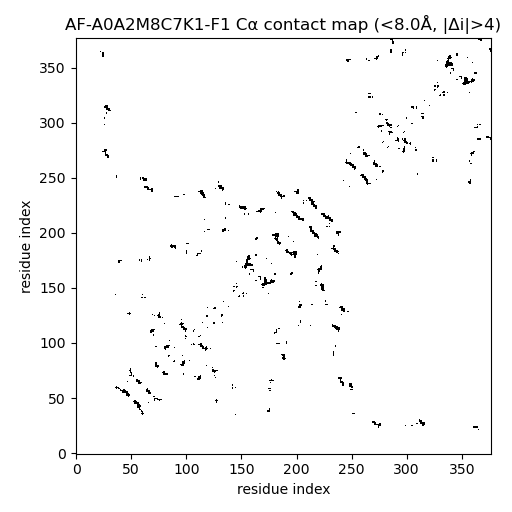12 116 ASN A CA 1
ATOM 927 C C . ASN A 1 116 ? -4.458 -5.796 16.019 1.00 98.12 116 ASN A C 1
ATOM 929 O O . ASN A 1 116 ? -4.004 -6.354 15.014 1.00 98.12 116 ASN A O 1
ATOM 933 N N . TRP A 1 117 ? -3.674 -5.401 17.022 1.00 97.94 117 TRP A N 1
ATOM 934 C CA . TRP A 1 117 ? -2.221 -5.566 17.014 1.00 97.94 117 TRP A CA 1
ATOM 935 C C . TRP A 1 117 ? -1.777 -7.027 16.859 1.00 97.94 117 TRP A C 1
ATOM 937 O O . TRP A 1 117 ? -0.860 -7.350 16.101 1.00 97.94 117 TRP A O 1
ATOM 947 N N . GLN A 1 118 ? -2.464 -7.950 17.533 1.00 98.00 118 GLN A N 1
ATOM 948 C CA . GLN A 1 118 ? -2.130 -9.371 17.484 1.00 98.00 118 GLN A CA 1
ATOM 949 C C . GLN A 1 118 ? -2.330 -9.947 16.073 1.00 98.00 118 GLN A C 1
ATOM 951 O O . GLN A 1 118 ? -1.600 -10.853 15.680 1.00 98.00 118 GLN A O 1
ATOM 956 N N . ALA A 1 119 ? -3.266 -9.413 15.278 1.00 98.44 119 ALA A N 1
ATOM 957 C CA . ALA A 1 119 ? -3.461 -9.841 13.895 1.00 98.44 119 ALA A CA 1
ATOM 958 C C . ALA A 1 119 ? -2.296 -9.427 12.987 1.00 98.44 119 ALA A C 1
ATOM 960 O O . ALA A 1 119 ? -1.886 -10.213 12.132 1.00 98.44 119 ALA A O 1
ATOM 961 N N . ILE A 1 120 ? -1.734 -8.230 13.171 1.00 97.81 120 ILE A N 1
ATOM 962 C CA . ILE A 1 120 ? -0.635 -7.747 12.321 1.00 97.81 120 ILE A CA 1
ATOM 963 C C . ILE A 1 120 ? 0.722 -8.366 12.679 1.00 97.81 120 ILE A C 1
ATOM 965 O O . ILE A 1 120 ? 1.603 -8.425 11.824 1.00 97.81 120 ILE A O 1
ATOM 969 N N . HIS A 1 121 ? 0.875 -8.856 13.913 1.00 97.00 121 HIS A N 1
ATOM 970 C CA . HIS A 1 121 ? 2.087 -9.518 14.407 1.00 97.00 121 HIS A CA 1
ATOM 971 C C . HIS A 1 121 ? 2.021 -11.049 14.390 1.00 97.00 121 HIS A C 1
ATOM 973 O O . HIS A 1 121 ? 2.965 -11.718 14.819 1.00 97.00 121 HIS A O 1
ATOM 979 N N . ASP A 1 122 ? 0.934 -11.627 13.881 1.00 98.00 122 ASP A N 1
ATOM 980 C CA . ASP A 1 122 ? 0.822 -13.073 13.759 1.00 98.00 122 ASP A CA 1
ATOM 981 C C . ASP A 1 122 ? 1.826 -13.620 12.730 1.00 98.00 122 ASP A C 1
ATOM 983 O O . ASP A 1 122 ? 1.922 -13.144 11.597 1.00 98.00 122 ASP A O 1
ATOM 987 N N . SER A 1 123 ? 2.542 -14.685 13.101 1.00 96.25 123 SER A N 1
ATOM 988 C CA . SER A 1 123 ? 3.525 -15.368 12.244 1.00 96.25 123 SER A CA 1
ATOM 989 C C . SER A 1 123 ? 2.967 -15.890 10.912 1.00 96.25 123 SER A C 1
ATOM 991 O O . SER A 1 123 ? 3.728 -16.148 9.977 1.00 96.25 123 SER A O 1
ATOM 993 N N . ARG A 1 124 ? 1.643 -16.047 10.814 1.00 96.56 124 ARG A N 1
ATOM 994 C CA . ARG A 1 124 ? 0.932 -16.471 9.603 1.00 96.56 124 ARG A CA 1
ATOM 995 C C . ARG A 1 124 ? 0.755 -15.342 8.588 1.00 96.56 124 ARG A C 1
ATOM 997 O O . ARG A 1 124 ? 0.398 -15.633 7.450 1.00 96.56 124 ARG A O 1
ATOM 1004 N N . ASN A 1 125 ? 1.094 -14.108 8.969 1.00 94.38 125 ASN A N 1
ATOM 1005 C CA . ASN A 1 125 ? 1.066 -12.867 8.193 1.00 94.38 125 ASN A CA 1
ATOM 1006 C C . ASN A 1 125 ? -0.322 -12.478 7.679 1.00 94.38 125 ASN A C 1
ATOM 1008 O O . ASN A 1 125 ? -1.014 -13.260 7.031 1.00 94.38 125 ASN A O 1
ATOM 1012 N N . LEU A 1 126 ? -0.708 -11.226 7.917 1.00 98.06 126 LEU A N 1
ATOM 1013 C CA . LEU A 1 126 ? -1.963 -10.676 7.409 1.00 98.06 126 LEU A CA 1
ATOM 1014 C C . LEU A 1 126 ? -1.875 -10.282 5.925 1.00 98.06 126 LEU A C 1
ATOM 1016 O O .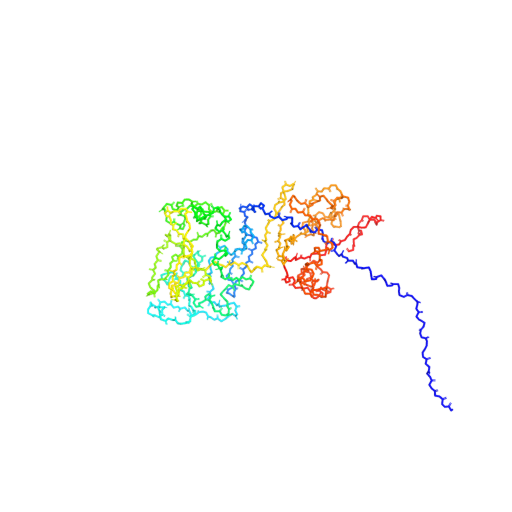 LEU A 1 126 ? -2.806 -10.512 5.159 1.00 98.06 126 LEU A O 1
ATOM 1020 N N . CYS A 1 127 ? -0.761 -9.673 5.516 1.00 97.12 127 CYS A N 1
ATOM 1021 C CA . CYS A 1 127 ? -0.574 -9.195 4.149 1.00 97.12 127 CYS A CA 1
ATOM 1022 C C . CYS A 1 127 ? -0.334 -10.343 3.148 1.00 97.12 127 CYS A C 1
ATOM 1024 O O . CYS A 1 127 ? 0.188 -11.395 3.531 1.00 97.12 127 CYS A O 1
ATOM 1026 N N . PRO A 1 128 ? -0.651 -10.142 1.851 1.00 90.31 128 PRO A N 1
ATOM 1027 C CA . PRO A 1 128 ? -0.324 -11.100 0.797 1.00 90.31 128 PRO A CA 1
ATOM 1028 C C . PRO A 1 128 ? 1.167 -11.453 0.755 1.00 90.31 128 PRO A C 1
ATOM 1030 O O . PRO A 1 128 ? 2.030 -10.663 1.142 1.00 90.31 128 PRO A O 1
ATOM 1033 N N . LYS A 1 129 ? 1.501 -12.629 0.213 1.00 81.88 129 LYS A N 1
ATOM 1034 C CA . LYS A 1 129 ? 2.899 -13.059 0.068 1.00 81.88 129 LYS A CA 1
ATOM 1035 C C . LYS A 1 129 ? 3.715 -12.020 -0.716 1.00 81.88 129 LYS A C 1
ATOM 1037 O O . LYS A 1 129 ? 3.336 -11.630 -1.814 1.00 81.88 129 LYS A O 1
ATOM 1042 N N . GLY A 1 130 ? 4.869 -11.631 -0.170 1.00 78.38 130 GLY A N 1
ATOM 1043 C CA . GLY A 1 130 ? 5.727 -10.581 -0.740 1.00 78.38 130 GLY A CA 1
ATOM 1044 C C . GLY A 1 130 ? 5.420 -9.173 -0.221 1.00 78.38 130 GLY A C 1
ATOM 1045 O O . GLY A 1 130 ? 6.119 -8.236 -0.594 1.00 78.38 130 GLY A O 1
ATOM 1046 N N . PHE A 1 131 ? 4.426 -9.038 0.657 1.00 92.69 131 PHE A N 1
ATOM 1047 C CA . PHE A 1 131 ? 4.041 -7.800 1.322 1.00 92.69 131 PHE A CA 1
ATOM 1048 C C . PHE A 1 131 ? 4.050 -7.982 2.841 1.00 92.69 131 PHE A C 1
ATOM 1050 O O . PHE A 1 131 ? 3.949 -9.100 3.350 1.00 92.69 131 PHE A O 1
ATOM 1057 N N . HIS A 1 132 ? 4.136 -6.873 3.564 1.00 95.94 132 HIS A N 1
ATOM 1058 C CA . HIS A 1 132 ? 4.062 -6.821 5.019 1.00 95.94 132 HIS A CA 1
ATOM 1059 C C . HIS A 1 132 ? 3.294 -5.577 5.479 1.00 95.94 132 HIS A C 1
ATOM 1061 O O . HIS A 1 132 ? 3.012 -4.668 4.690 1.00 95.94 132 HIS A O 1
ATOM 1067 N N . VAL A 1 133 ? 2.908 -5.567 6.757 1.00 98.38 133 VAL A N 1
ATOM 1068 C CA . VAL A 1 133 ? 2.355 -4.370 7.400 1.00 98.38 133 VAL A CA 1
ATOM 1069 C C . VAL A 1 133 ? 3.507 -3.372 7.576 1.00 98.38 133 VAL A C 1
ATOM 1071 O O . VAL A 1 133 ? 4.580 -3.804 7.991 1.00 98.38 133 VAL A O 1
ATOM 1074 N N . PRO A 1 134 ? 3.345 -2.082 7.244 1.00 97.44 134 PRO A N 1
ATOM 1075 C CA . PRO A 1 134 ? 4.451 -1.153 7.121 1.00 97.44 134 PRO A CA 1
ATOM 1076 C C . PRO A 1 134 ? 4.989 -0.807 8.496 1.00 97.44 134 PRO A C 1
ATOM 1078 O O . PRO A 1 134 ? 4.235 -0.596 9.445 1.00 97.44 134 PRO A O 1
ATOM 1081 N N . THR A 1 135 ? 6.301 -0.687 8.584 1.00 96.69 135 THR A N 1
ATOM 1082 C CA . THR A 1 135 ? 6.974 -0.155 9.764 1.00 96.69 135 THR A CA 1
ATOM 1083 C C . THR A 1 135 ? 6.822 1.362 9.850 1.00 96.69 135 THR A C 1
ATOM 1085 O O . THR A 1 135 ? 6.533 2.061 8.874 1.00 96.69 135 THR A O 1
ATOM 1088 N N . ASN A 1 136 ? 7.106 1.908 11.028 1.00 94.62 136 ASN A N 1
ATOM 1089 C CA . ASN A 1 136 ? 7.098 3.346 11.259 1.00 94.62 136 ASN A CA 1
ATOM 1090 C C . ASN A 1 136 ? 8.150 4.063 10.394 1.00 94.62 136 ASN A C 1
ATOM 1092 O O . ASN A 1 136 ? 7.903 5.146 9.869 1.00 94.62 136 ASN A O 1
ATOM 1096 N N . ASP A 1 137 ? 9.303 3.425 10.172 1.00 93.94 137 ASP A N 1
ATOM 1097 C CA . ASP A 1 137 ? 10.354 3.931 9.285 1.00 93.94 137 ASP A CA 1
ATOM 1098 C C . ASP A 1 137 ? 9.911 3.978 7.818 1.00 93.94 137 ASP A C 1
ATOM 1100 O O . ASP A 1 137 ? 10.301 4.880 7.076 1.00 93.94 137 ASP A O 1
ATOM 1104 N N . GLU A 1 138 ? 9.079 3.036 7.378 1.00 95.50 138 GLU A N 1
ATOM 1105 C CA . GLU A 1 138 ? 8.518 3.037 6.027 1.00 95.50 138 GLU A CA 1
ATOM 1106 C C . GLU A 1 138 ? 7.464 4.122 5.841 1.00 95.50 138 GLU A C 1
ATOM 1108 O O . GLU A 1 138 ? 7.476 4.787 4.802 1.00 95.50 138 GLU A O 1
ATOM 1113 N N . TYR A 1 139 ? 6.626 4.378 6.845 1.00 97.00 139 TYR A N 1
ATOM 1114 C CA . TYR A 1 139 ? 5.767 5.561 6.838 1.00 97.00 139 TYR A CA 1
ATOM 1115 C C . TYR A 1 139 ? 6.585 6.856 6.852 1.00 97.00 139 TYR A C 1
ATOM 1117 O O . TYR A 1 139 ? 6.306 7.755 6.065 1.00 97.00 139 TYR A O 1
ATOM 1125 N N . ASN A 1 140 ? 7.649 6.947 7.655 1.00 95.12 140 ASN A N 1
ATOM 1126 C CA . ASN A 1 140 ? 8.530 8.120 7.673 1.00 95.12 140 ASN A CA 1
ATOM 1127 C C . ASN A 1 140 ? 9.172 8.385 6.302 1.00 95.12 140 ASN A C 1
ATOM 1129 O O . ASN A 1 140 ? 9.242 9.534 5.865 1.00 95.12 140 ASN A O 1
ATOM 1133 N N . LYS A 1 141 ? 9.613 7.339 5.590 1.00 91.50 141 LYS A N 1
ATOM 1134 C CA . LYS A 1 141 ? 10.129 7.463 4.215 1.00 91.50 141 LYS A CA 1
ATOM 1135 C C . LYS A 1 141 ? 9.069 8.020 3.265 1.00 91.50 141 LYS A C 1
ATOM 1137 O O . LYS A 1 141 ? 9.370 8.962 2.532 1.00 91.50 141 LYS A O 1
ATOM 1142 N N . LEU A 1 142 ? 7.843 7.496 3.325 1.00 94.12 142 LEU A N 1
ATOM 1143 C CA . LEU A 1 142 ? 6.712 7.983 2.534 1.00 94.12 142 LEU A CA 1
ATOM 1144 C C . LEU A 1 142 ? 6.419 9.460 2.832 1.00 94.12 142 LEU A C 1
ATOM 1146 O O . LEU A 1 142 ? 6.358 10.279 1.919 1.00 94.12 142 LEU A O 1
ATOM 1150 N N . ILE A 1 143 ? 6.290 9.818 4.109 1.00 95.44 143 ILE A N 1
ATOM 1151 C CA . ILE A 1 143 ? 5.973 11.179 4.560 1.00 95.44 143 ILE A CA 1
ATOM 1152 C C . ILE A 1 143 ? 7.050 12.168 4.104 1.00 95.44 143 ILE A C 1
ATOM 1154 O O . ILE A 1 143 ? 6.731 13.210 3.529 1.00 95.44 143 ILE A O 1
ATOM 1158 N N . ASN A 1 144 ? 8.328 11.830 4.296 1.00 90.44 144 ASN A N 1
ATOM 1159 C CA . ASN A 1 144 ? 9.446 12.668 3.865 1.00 90.44 144 ASN A CA 1
ATOM 1160 C C . ASN A 1 144 ? 9.466 12.846 2.344 1.00 90.44 144 ASN A C 1
ATOM 1162 O O . ASN A 1 144 ? 9.610 13.968 1.859 1.00 90.44 144 ASN A O 1
ATOM 1166 N N . PHE A 1 145 ? 9.254 11.765 1.590 1.00 86.56 145 PHE A N 1
ATOM 1167 C CA . PHE A 1 145 ? 9.150 11.813 0.133 1.00 86.56 145 PHE A CA 1
ATOM 1168 C C . PHE A 1 145 ? 8.002 12.720 -0.341 1.00 86.56 145 PHE A C 1
ATOM 1170 O O . PHE A 1 145 ? 8.141 13.458 -1.316 1.00 86.56 145 PHE A O 1
ATOM 1177 N N . LEU A 1 146 ? 6.882 12.733 0.383 1.00 89.12 146 LEU A N 1
ATOM 1178 C CA . LEU A 1 146 ? 5.728 13.581 0.086 1.00 89.12 146 LEU A CA 1
ATOM 1179 C C . LEU A 1 146 ? 5.891 15.043 0.531 1.00 89.12 146 LEU A C 1
ATOM 1181 O O . LEU A 1 146 ? 4.998 15.853 0.276 1.00 89.12 146 LEU A O 1
ATOM 1185 N N . GLY A 1 147 ? 7.036 15.428 1.092 1.00 88.12 147 GLY A N 1
ATOM 1186 C CA . GLY A 1 147 ? 7.333 16.810 1.478 1.00 88.12 147 GLY A CA 1
ATOM 1187 C C . GLY A 1 147 ? 7.120 17.111 2.960 1.00 88.12 147 GLY A C 1
ATOM 1188 O O . GLY A 1 147 ? 7.101 18.281 3.333 1.00 88.12 147 GLY A O 1
ATOM 1189 N N . GLY A 1 148 ? 6.993 16.078 3.795 1.00 92.75 148 GLY A N 1
ATOM 1190 C CA . GLY A 1 148 ? 6.938 16.191 5.248 1.00 92.75 148 GLY A CA 1
ATOM 1191 C C . GLY A 1 148 ? 5.526 16.219 5.836 1.00 92.75 148 GLY A C 1
ATOM 1192 O O . GLY A 1 148 ? 4.513 16.248 5.136 1.00 92.75 148 GLY A O 1
ATOM 1193 N N . TRP A 1 149 ? 5.491 16.207 7.166 1.00 94.88 149 TRP A N 1
ATOM 1194 C CA . TRP A 1 149 ? 4.311 16.006 8.012 1.00 94.88 149 TRP A CA 1
ATOM 1195 C C . TRP A 1 149 ? 3.156 16.975 7.743 1.00 94.88 149 TRP A C 1
ATOM 1197 O O . TRP A 1 149 ? 2.004 16.566 7.774 1.00 94.88 149 TRP A O 1
ATOM 1207 N N . THR A 1 150 ? 3.454 18.228 7.397 1.00 95.25 150 THR A N 1
ATOM 1208 C CA . THR A 1 150 ? 2.445 19.288 7.212 1.00 95.25 150 THR A CA 1
ATOM 1209 C C . THR A 1 150 ? 1.741 19.267 5.852 1.00 95.25 150 THR A C 1
ATOM 1211 O O . THR A 1 150 ? 0.875 20.089 5.569 1.00 95.25 150 THR A O 1
ATOM 1214 N N . VAL A 1 151 ? 2.153 18.380 4.941 1.00 93.75 151 VAL A N 1
ATOM 1215 C CA . VAL A 1 151 ? 1.592 18.320 3.578 1.00 93.75 151 VAL A CA 1
ATOM 1216 C C . VAL A 1 151 ? 1.327 16.901 3.092 1.00 93.75 151 VAL A C 1
ATOM 1218 O O . VAL A 1 151 ? 0.534 16.709 2.166 1.00 93.75 151 VAL A O 1
ATOM 1221 N N . ALA A 1 152 ? 1.992 15.899 3.674 1.00 96.12 152 ALA A N 1
ATOM 1222 C CA . ALA A 1 152 ? 1.881 14.514 3.238 1.00 96.12 152 ALA A CA 1
ATOM 1223 C C . ALA A 1 152 ? 0.452 13.971 3.387 1.00 96.12 152 ALA A C 1
ATOM 1225 O O . ALA A 1 152 ? -0.024 13.310 2.464 1.00 96.12 152 ALA A O 1
ATOM 1226 N N . GLY A 1 153 ? -0.265 14.321 4.462 1.00 97.50 153 GLY A N 1
ATOM 1227 C CA . GLY A 1 153 ? -1.649 13.885 4.678 1.00 97.50 153 GLY A CA 1
ATOM 1228 C C . GLY A 1 153 ? -2.573 14.273 3.522 1.00 97.50 153 GLY A C 1
ATOM 1229 O O . GLY A 1 153 ? -3.237 13.426 2.929 1.00 97.50 153 GLY A O 1
ATOM 1230 N N . GLY A 1 154 ? -2.537 15.533 3.086 1.00 97.50 154 GLY A N 1
ATOM 1231 C CA . GLY A 1 154 ? -3.299 16.015 1.933 1.00 97.50 154 GLY A CA 1
ATOM 1232 C C . GLY A 1 154 ? -2.915 15.325 0.617 1.00 97.50 154 GLY A C 1
ATOM 1233 O O . GLY A 1 154 ? -3.766 15.066 -0.237 1.00 97.50 154 GLY A O 1
ATOM 1234 N N . LYS A 1 155 ? -1.643 14.956 0.439 1.00 96.62 155 LYS A N 1
ATOM 1235 C CA . LYS A 1 155 ? -1.207 14.188 -0.740 1.00 96.62 155 LYS A CA 1
ATOM 1236 C C . LYS A 1 155 ? -1.629 12.719 -0.693 1.00 96.62 155 LYS A C 1
ATOM 1238 O O . LYS A 1 155 ? -1.727 12.105 -1.758 1.00 96.62 155 LYS A O 1
ATOM 1243 N N . MET A 1 156 ? -1.852 12.162 0.497 1.00 97.44 156 MET A N 1
ATOM 1244 C CA . MET A 1 156 ? -2.241 10.766 0.723 1.00 97.44 156 MET A CA 1
ATOM 1245 C C . MET A 1 156 ? -3.751 10.544 0.705 1.00 97.44 156 MET A C 1
ATOM 1247 O O . MET A 1 156 ? -4.188 9.500 0.227 1.00 97.44 156 MET A O 1
ATOM 1251 N N . LYS A 1 157 ? -4.549 11.495 1.198 1.00 97.94 157 LYS A N 1
ATOM 1252 C CA . LYS A 1 157 ? -6.015 11.396 1.226 1.00 97.94 157 LYS A CA 1
ATOM 1253 C C . LYS A 1 157 ? -6.631 11.378 -0.171 1.00 97.94 157 LYS A C 1
ATOM 1255 O O . LYS A 1 157 ? -6.147 12.057 -1.079 1.00 97.94 157 LYS A O 1
ATOM 1260 N N . GLU A 1 158 ? -7.743 10.650 -0.315 1.00 97.44 158 GLU A N 1
ATOM 1261 C CA . GLU A 1 158 ? -8.643 10.796 -1.465 1.00 97.44 158 GLU A CA 1
ATOM 1262 C C . GLU A 1 158 ? -8.984 12.279 -1.693 1.00 97.44 158 GLU A C 1
ATOM 1264 O O . GLU A 1 158 ? -9.225 13.037 -0.753 1.00 97.44 158 GLU A O 1
ATOM 1269 N N . LYS A 1 159 ? -9.006 12.693 -2.962 1.00 95.56 159 LYS A N 1
ATOM 1270 C CA . LYS A 1 159 ? -9.355 14.055 -3.359 1.00 95.56 159 LYS A CA 1
ATOM 1271 C C . LYS A 1 159 ? -10.869 14.268 -3.313 1.00 95.56 159 LYS A C 1
ATOM 1273 O O . LYS A 1 159 ? -11.624 13.484 -3.877 1.00 95.56 159 LYS A O 1
ATOM 1278 N N . GLY A 1 160 ? -11.290 15.419 -2.792 1.00 96.19 160 GLY A N 1
ATOM 1279 C CA . GLY A 1 160 ? -12.703 15.799 -2.723 1.00 96.19 160 GLY A CA 1
ATOM 1280 C C . GLY A 1 160 ? -13.379 15.256 -1.468 1.00 96.19 160 GLY A C 1
ATOM 1281 O O . GLY A 1 160 ? -12.708 14.927 -0.499 1.00 96.19 160 GLY A O 1
ATOM 1282 N N . THR A 1 161 ? -14.705 15.202 -1.464 1.00 96.94 161 THR A N 1
ATOM 1283 C CA . THR A 1 161 ? -15.500 14.850 -0.273 1.00 96.94 161 THR A CA 1
ATOM 1284 C C . THR A 1 161 ? -16.488 13.725 -0.573 1.00 96.94 161 THR A C 1
ATOM 1286 O O . THR A 1 161 ? -17.629 13.764 -0.121 1.00 96.94 161 THR A O 1
ATOM 1289 N N . THR A 1 162 ? -16.092 12.776 -1.430 1.00 96.25 162 THR A N 1
ATOM 1290 C CA . THR A 1 162 ? -16.923 11.605 -1.742 1.00 96.25 162 THR A CA 1
ATOM 1291 C C . THR A 1 162 ? -17.049 10.730 -0.504 1.00 96.25 162 THR A C 1
ATOM 1293 O O . THR A 1 162 ? -18.164 10.463 -0.069 1.00 96.25 162 THR A O 1
ATOM 1296 N N . HIS A 1 163 ? -15.910 10.349 0.084 1.00 96.56 163 HIS A N 1
ATOM 1297 C CA . HIS A 1 163 ? -15.879 9.589 1.331 1.00 96.56 163 HIS A CA 1
ATOM 1298 C C . HIS A 1 163 ? -15.507 10.462 2.526 1.00 96.56 163 HIS A C 1
ATOM 1300 O O . HIS A 1 163 ? -16.057 10.287 3.603 1.00 96.56 163 HIS A O 1
ATOM 1306 N N . TRP A 1 164 ? -14.605 11.430 2.350 1.00 97.88 164 TRP A N 1
ATOM 1307 C CA . TRP A 1 164 ? -14.238 12.361 3.418 1.00 97.88 164 TRP A CA 1
ATOM 1308 C C . TRP A 1 164 ? -15.317 13.416 3.661 1.00 97.88 164 TRP A C 1
ATOM 1310 O O . TRP A 1 164 ? -15.747 14.109 2.738 1.00 97.88 164 TRP A O 1
ATOM 1320 N N . THR A 1 165 ? -15.686 13.612 4.922 1.00 97.56 165 THR A N 1
ATOM 1321 C CA . THR A 1 165 ? -16.539 14.713 5.365 1.00 97.56 165 THR A CA 1
ATOM 1322 C C . THR A 1 165 ? -15.859 16.047 5.049 1.00 97.56 165 THR A C 1
ATOM 1324 O O . THR A 1 165 ? -14.658 16.216 5.258 1.00 97.56 165 THR A O 1
ATOM 1327 N N . TYR A 1 166 ? -16.620 17.030 4.560 1.00 96.62 166 TYR A N 1
ATOM 1328 C CA . TYR A 1 166 ? -16.120 18.397 4.364 1.00 96.62 166 TYR A CA 1
ATOM 1329 C C . TYR A 1 166 ? -15.448 18.920 5.659 1.00 96.62 166 TYR A C 1
ATOM 1331 O O . TYR A 1 166 ? -16.011 18.711 6.732 1.00 96.62 166 TYR A O 1
ATOM 1339 N N . PRO A 1 167 ? -14.275 19.587 5.603 1.00 97.25 167 PRO A N 1
ATOM 1340 C CA . PRO A 1 167 ? -13.674 20.210 4.418 1.00 97.25 167 PRO A CA 1
ATOM 1341 C C . PRO A 1 167 ? -12.702 19.345 3.605 1.00 97.25 167 PRO A C 1
ATOM 1343 O O . PRO A 1 167 ? -12.352 19.742 2.496 1.00 97.25 167 PRO A O 1
ATOM 1346 N N . ASN A 1 168 ? -12.264 18.197 4.128 1.00 97.69 168 ASN A N 1
ATOM 1347 C CA . ASN A 1 168 ? -11.134 17.417 3.609 1.00 97.69 168 ASN A CA 1
ATOM 1348 C C . ASN A 1 168 ? -9.936 18.296 3.184 1.00 97.69 168 ASN A C 1
ATOM 1350 O O . ASN A 1 168 ? -9.436 18.229 2.055 1.00 97.69 168 ASN A O 1
ATOM 1354 N N . SER A 1 169 ? -9.509 19.173 4.093 1.00 96.94 169 SER A N 1
ATOM 1355 C CA . SER A 1 169 ? -8.517 20.216 3.825 1.00 96.94 169 SER A CA 1
ATOM 1356 C C . SER A 1 169 ? -7.218 19.649 3.248 1.00 96.94 169 SER A C 1
ATOM 1358 O O . SER A 1 169 ? -6.724 18.604 3.670 1.00 96.94 169 SER A O 1
ATOM 1360 N N . GLY A 1 170 ? -6.655 20.349 2.259 1.00 95.50 170 GLY A N 1
ATOM 1361 C CA . GLY A 1 170 ? -5.374 20.002 1.630 1.00 95.50 170 GLY A CA 1
ATOM 1362 C C . GLY A 1 170 ? -5.391 18.752 0.738 1.00 95.50 170 GLY A C 1
ATOM 1363 O O . GLY A 1 170 ? -4.395 18.489 0.059 1.00 95.50 170 GLY A O 1
ATOM 1364 N N . ALA A 1 171 ? -6.497 18.001 0.695 1.00 97.38 171 ALA A N 1
ATOM 1365 C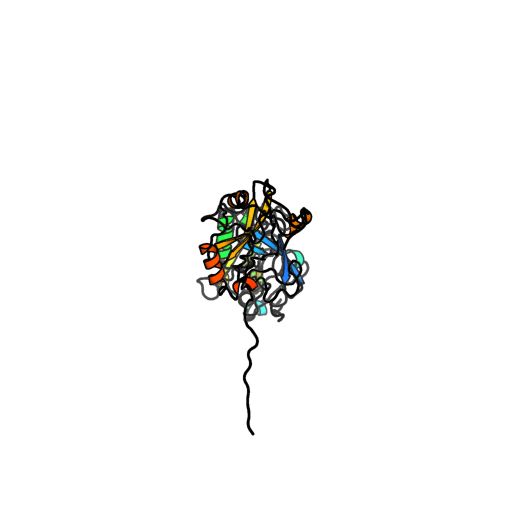 CA . ALA A 1 171 ? -6.566 16.732 -0.011 1.00 97.38 171 ALA A CA 1
ATOM 1366 C C . ALA A 1 171 ? -6.508 16.891 -1.536 1.00 97.38 171 ALA A C 1
ATOM 1368 O O . ALA A 1 171 ? -7.359 17.523 -2.166 1.00 97.38 171 ALA A O 1
ATOM 1369 N N . ASN A 1 172 ? -5.499 16.279 -2.148 1.00 94.50 172 ASN A N 1
ATOM 1370 C CA . ASN A 1 172 ? -5.295 16.298 -3.595 1.00 94.50 172 ASN A CA 1
ATOM 1371 C C . ASN A 1 172 ? -4.962 14.926 -4.194 1.00 94.50 172 ASN A C 1
ATOM 1373 O O . ASN A 1 172 ? -4.953 14.813 -5.419 1.00 94.50 172 ASN A O 1
ATOM 1377 N N . ASN A 1 173 ? -4.725 13.911 -3.356 1.00 94.88 173 ASN A N 1
ATOM 1378 C CA . ASN A 1 173 ? -4.368 12.546 -3.746 1.00 94.88 173 ASN A CA 1
ATOM 1379 C C . ASN A 1 173 ? -3.204 12.436 -4.749 1.00 94.88 173 ASN A C 1
ATOM 1381 O O . ASN A 1 173 ? -3.138 11.486 -5.528 1.00 94.88 173 ASN A O 1
ATOM 1385 N N . SER A 1 174 ? -2.279 13.399 -4.777 1.00 91.19 174 SER A N 1
ATOM 1386 C CA . SER A 1 174 ? -1.158 13.358 -5.729 1.00 91.19 174 SER A CA 1
ATOM 1387 C C . SER A 1 174 ? -0.276 12.118 -5.551 1.00 91.19 174 SER A C 1
ATOM 1389 O O . SER A 1 174 ? 0.323 11.662 -6.516 1.00 91.19 174 SER A O 1
ATOM 1391 N N . SER A 1 175 ? -0.246 11.507 -4.362 1.00 90.25 175 SER A N 1
ATOM 1392 C CA . SER A 1 175 ? 0.491 10.257 -4.117 1.00 90.25 175 SER A CA 1
ATOM 1393 C C . SER A 1 175 ? -0.150 9.001 -4.687 1.00 90.25 175 SER A C 1
ATOM 1395 O O . SER A 1 175 ? 0.512 7.973 -4.754 1.00 90.25 175 SER A O 1
ATOM 1397 N N . SER A 1 176 ? -1.425 9.055 -5.079 1.00 91.31 176 SER A N 1
ATOM 1398 C CA . SER A 1 176 ? -2.237 7.873 -5.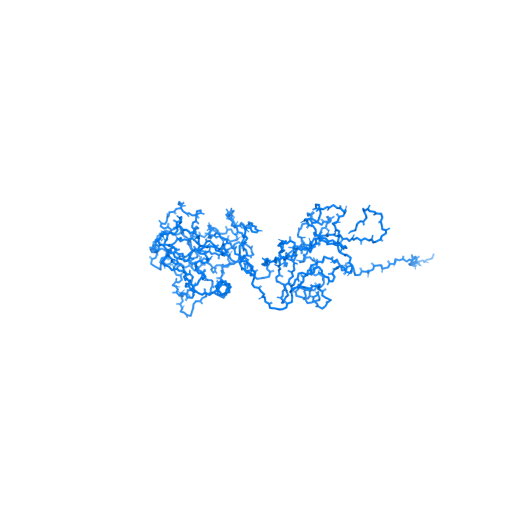393 1.00 91.31 176 SER A CA 1
ATOM 1399 C C . SER A 1 176 ? -2.441 6.896 -4.224 1.00 91.31 176 SER A C 1
ATOM 1401 O O . SER A 1 176 ? -3.138 5.899 -4.410 1.00 91.31 176 SER A O 1
ATOM 1403 N N . PHE A 1 177 ? -1.925 7.182 -3.017 1.00 95.44 177 PHE A N 1
ATOM 1404 C CA . PHE A 1 177 ? -2.152 6.374 -1.810 1.00 95.44 177 PHE A CA 1
ATOM 1405 C C . PHE A 1 177 ? -3.641 6.237 -1.481 1.00 95.44 177 PHE A C 1
ATOM 1407 O O . PHE A 1 177 ? -4.056 5.204 -0.962 1.00 95.44 177 PHE A O 1
ATOM 1414 N N . THR A 1 178 ? -4.446 7.252 -1.818 1.00 96.44 178 THR A N 1
ATOM 1415 C CA . THR A 1 178 ? -5.913 7.251 -1.736 1.00 96.44 178 THR A CA 1
ATOM 1416 C C . THR A 1 178 ? -6.431 6.782 -0.370 1.00 96.44 178 THR A C 1
ATOM 1418 O O . THR A 1 178 ? -7.231 5.856 -0.284 1.00 96.44 178 THR A O 1
ATOM 1421 N N . ALA A 1 179 ? -5.933 7.370 0.722 1.00 97.50 179 ALA A N 1
ATOM 1422 C CA . ALA A 1 179 ? -6.413 7.061 2.068 1.00 97.50 179 ALA A CA 1
ATOM 1423 C C . ALA A 1 179 ? -7.905 7.397 2.189 1.00 97.50 179 ALA A C 1
ATOM 1425 O O . ALA A 1 179 ? -8.335 8.491 1.800 1.00 97.50 179 ALA A O 1
ATOM 1426 N N . LEU A 1 180 ? -8.660 6.457 2.758 1.00 97.19 180 LEU A N 1
ATOM 1427 C CA . LEU A 1 180 ? -10.090 6.582 3.015 1.00 97.19 180 LEU A CA 1
ATOM 1428 C C . LEU A 1 180 ? -10.371 6.566 4.527 1.00 97.19 180 LEU A C 1
ATOM 1430 O O . LEU A 1 180 ? -9.689 5.843 5.260 1.00 97.19 180 LEU A O 1
ATOM 1434 N N . PRO A 1 181 ? -11.362 7.342 4.998 1.00 96.94 181 PRO A N 1
ATOM 1435 C CA . PRO A 1 181 ? -11.666 7.524 6.415 1.00 96.94 181 PRO A CA 1
ATOM 1436 C C . PRO A 1 181 ? -12.538 6.391 6.968 1.00 96.94 181 PRO A C 1
ATOM 1438 O O . PRO A 1 181 ? -13.733 6.566 7.204 1.00 96.94 181 PRO A O 1
ATOM 1441 N N . GLY A 1 182 ? -11.928 5.217 7.139 1.00 95.38 182 GLY A N 1
ATOM 1442 C CA . GLY A 1 182 ? -12.595 3.990 7.591 1.00 95.38 182 GLY A CA 1
ATOM 1443 C C . GLY A 1 182 ? -12.901 3.904 9.091 1.00 95.38 182 GLY A C 1
ATOM 1444 O O . GLY A 1 182 ? -13.408 2.874 9.532 1.00 95.38 182 GLY A O 1
ATOM 1445 N N . GLY A 1 183 ? -12.586 4.948 9.866 1.00 95.19 183 GLY A N 1
ATOM 1446 C CA . GLY A 1 183 ? -12.753 4.960 11.319 1.00 95.19 183 GLY A CA 1
ATOM 1447 C C . GLY A 1 183 ? -11.827 3.982 12.048 1.00 95.19 183 GLY A C 1
ATOM 1448 O O . GLY A 1 183 ? -10.830 3.503 11.496 1.00 95.19 183 GLY A O 1
ATOM 1449 N N . SER A 1 184 ? -12.140 3.704 13.312 1.00 96.56 184 SER A N 1
ATOM 1450 C CA . SER A 1 184 ? -11.375 2.797 14.168 1.00 96.56 184 SER A CA 1
ATOM 1451 C C . SER A 1 184 ? -12.243 2.099 15.214 1.00 96.56 184 SER A C 1
ATOM 1453 O O . SER A 1 184 ? -13.424 2.398 15.409 1.00 96.56 184 SER A O 1
ATOM 1455 N N . ARG A 1 185 ? -11.630 1.139 15.906 1.00 97.44 185 ARG A N 1
ATOM 1456 C CA . ARG A 1 185 ? -12.160 0.516 17.113 1.00 97.44 185 ARG A CA 1
ATOM 1457 C C . ARG A 1 185 ? -11.225 0.809 18.281 1.00 97.44 185 ARG A C 1
ATOM 1459 O O . ARG A 1 185 ? -10.020 0.616 18.159 1.00 97.44 185 ARG A O 1
ATOM 1466 N N . SER A 1 186 ? -11.777 1.294 19.382 1.00 95.56 186 SER A N 1
ATOM 1467 C CA . SER A 1 186 ? -11.047 1.702 20.578 1.00 95.56 186 SER A CA 1
ATOM 1468 C C . SER A 1 186 ? -10.598 0.505 21.414 1.00 95.56 186 SER A C 1
ATOM 1470 O O . SER A 1 186 ? -11.090 -0.615 21.251 1.00 95.56 186 SER A O 1
ATOM 1472 N N . TRP A 1 187 ? -9.728 0.775 22.385 1.00 92.19 187 TRP A N 1
ATOM 1473 C CA . TRP A 1 187 ? -9.275 -0.187 23.389 1.00 92.19 187 TRP A CA 1
ATOM 1474 C C . TRP A 1 187 ? -10.404 -0.786 24.242 1.00 92.19 187 TRP A C 1
ATOM 1476 O O . TRP A 1 187 ? -10.295 -1.905 24.726 1.00 92.19 187 TRP A O 1
ATOM 1486 N N . THR A 1 188 ? -11.534 -0.084 24.381 1.00 93.75 188 THR A N 1
ATOM 1487 C CA . THR A 1 188 ? -12.730 -0.603 25.080 1.00 93.75 188 THR A CA 1
ATOM 1488 C C . THR A 1 188 ? -13.662 -1.395 24.156 1.00 93.75 188 THR A C 1
ATOM 1490 O O . THR A 1 188 ? -14.775 -1.766 24.532 1.00 93.75 188 THR A O 1
ATOM 1493 N N . GLY A 1 189 ? -13.251 -1.607 22.903 1.00 94.50 189 GLY A N 1
ATOM 1494 C CA . GLY A 1 189 ? -14.026 -2.279 21.871 1.00 94.50 189 GLY A CA 1
ATOM 1495 C C . GLY A 1 189 ? -15.145 -1.434 21.255 1.00 94.50 189 GLY A C 1
ATOM 1496 O O . GLY A 1 189 ? -15.831 -1.940 20.369 1.00 94.50 189 GLY A O 1
ATOM 1497 N N . THR A 1 190 ? -15.354 -0.182 21.673 1.00 96.38 190 THR A N 1
ATOM 1498 C CA . THR A 1 190 ? -16.295 0.743 21.011 1.00 96.38 190 THR A CA 1
ATOM 1499 C C . THR A 1 190 ? -15.735 1.243 19.681 1.00 96.38 190 THR A C 1
ATOM 1501 O O . THR A 1 190 ? -14.527 1.252 19.481 1.00 96.38 190 THR A O 1
ATOM 1504 N N . PHE A 1 191 ? -16.593 1.681 18.762 1.00 95.19 191 PHE A N 1
ATOM 1505 C CA . PHE A 1 191 ? -16.142 2.315 17.520 1.00 95.19 191 PHE A CA 1
ATOM 1506 C C . PHE A 1 191 ? -15.897 3.807 17.741 1.00 95.19 191 PHE A C 1
ATOM 1508 O O . PHE A 1 191 ? -16.660 4.467 18.449 1.00 95.19 191 PHE A O 1
ATOM 1515 N N . GLU A 1 192 ? -14.821 4.317 17.151 1.00 90.31 192 GLU A N 1
ATOM 1516 C CA . GLU A 1 192 ? -14.380 5.707 17.244 1.00 90.31 192 GLU A CA 1
ATOM 1517 C C . GLU A 1 192 ? -14.018 6.240 15.860 1.00 90.31 192 GLU A C 1
ATOM 1519 O O . GLU A 1 192 ? -13.769 5.470 14.933 1.00 90.31 192 GLU A O 1
ATOM 1524 N N . GLY A 1 193 ? -14.019 7.569 15.727 1.00 77.88 193 GLY A N 1
ATOM 1525 C CA . GLY A 1 193 ? -13.799 8.254 14.460 1.00 77.88 193 GLY A CA 1
ATOM 1526 C C . GLY A 1 193 ? -14.881 7.901 13.442 1.00 77.88 193 GLY A C 1
ATOM 1527 O O . GLY A 1 193 ? -14.807 6.868 12.783 1.00 77.88 193 GLY A O 1
ATOM 1528 N N . ASP A 1 194 ? -15.904 8.749 13.325 1.00 85.25 194 ASP A N 1
ATOM 1529 C CA . ASP A 1 194 ? -16.993 8.538 12.366 1.00 85.25 194 ASP A CA 1
ATOM 1530 C C . ASP A 1 194 ? -16.443 8.247 10.962 1.00 85.25 194 ASP A C 1
ATOM 1532 O O . ASP A 1 194 ? -15.467 8.882 10.532 1.00 85.25 194 ASP A O 1
ATOM 1536 N N . LEU A 1 195 ? -17.085 7.318 10.239 1.00 90.31 195 LEU A N 1
ATOM 1537 C CA . LEU A 1 195 ? -16.829 7.156 8.807 1.00 90.31 195 LEU A CA 1
ATOM 1538 C C . LEU A 1 195 ? -16.900 8.529 8.141 1.00 90.31 195 LEU A C 1
ATOM 1540 O O . LEU A 1 195 ? -17.845 9.291 8.347 1.00 90.31 195 LEU A O 1
ATOM 1544 N N . GLY A 1 196 ? -15.873 8.848 7.364 1.00 93.62 196 GLY A N 1
ATOM 1545 C CA . GLY A 1 196 ? -15.733 10.163 6.746 1.00 93.62 196 GLY A CA 1
ATOM 1546 C C . GLY A 1 196 ? -14.799 11.131 7.466 1.00 93.62 196 GLY A C 1
ATOM 1547 O O . GLY A 1 196 ? -14.324 12.075 6.834 1.00 93.62 196 GLY A O 1
ATOM 1548 N N . THR A 1 197 ? -14.469 10.902 8.738 1.00 95.50 197 THR A N 1
ATOM 1549 C CA . THR A 1 197 ? -13.731 11.889 9.543 1.00 95.50 197 THR A CA 1
ATOM 1550 C C . THR A 1 197 ? -12.269 11.514 9.770 1.00 95.50 197 THR A C 1
ATOM 1552 O O . THR A 1 197 ? -11.399 12.366 9.594 1.00 95.50 197 THR A O 1
ATOM 1555 N N . TYR A 1 198 ? -11.979 10.256 10.118 1.00 95.06 198 TYR A N 1
ATOM 1556 C CA . TYR A 1 198 ? -10.620 9.806 10.445 1.00 95.06 198 TYR A CA 1
ATOM 1557 C C . TYR A 1 198 ? -10.205 8.577 9.640 1.00 95.06 198 TYR A C 1
ATOM 1559 O O . TYR A 1 198 ? -10.975 7.630 9.475 1.00 95.06 198 TYR A O 1
ATOM 1567 N N . ALA A 1 199 ? -8.950 8.574 9.191 1.00 96.81 199 ALA A N 1
ATOM 1568 C CA . ALA A 1 199 ? -8.270 7.391 8.679 1.00 96.81 199 ALA A CA 1
ATOM 1569 C C . ALA A 1 199 ? -7.108 7.045 9.614 1.00 96.81 199 ALA A C 1
ATOM 1571 O O . ALA A 1 199 ? -6.149 7.815 9.700 1.00 96.81 199 ALA A O 1
ATOM 1572 N N . GLY A 1 200 ? -7.213 5.904 10.296 1.00 96.69 200 GLY A N 1
ATOM 1573 C CA . GLY A 1 200 ? -6.173 5.358 11.164 1.00 96.69 200 GLY A CA 1
ATOM 1574 C C . GLY A 1 200 ? -5.566 4.093 10.569 1.00 96.69 200 GLY A C 1
ATOM 1575 O O . GLY A 1 200 ? -6.297 3.187 10.155 1.00 96.69 200 GLY A O 1
ATOM 1576 N N . PHE A 1 201 ? -4.238 4.023 10.548 1.00 98.25 201 PHE A N 1
ATOM 1577 C CA . PHE A 1 201 ? -3.487 2.871 10.058 1.00 98.25 201 PHE A CA 1
ATOM 1578 C C . PHE A 1 201 ? -2.505 2.375 11.108 1.00 98.25 201 PHE A C 1
ATOM 1580 O O . PHE A 1 201 ? -1.788 3.175 11.712 1.00 98.25 201 PHE A O 1
ATOM 1587 N N . TRP A 1 202 ? -2.414 1.057 11.281 1.00 98.31 202 TRP A N 1
ATOM 1588 C CA . TRP A 1 202 ? -1.328 0.494 12.078 1.00 98.31 202 TRP A CA 1
ATOM 1589 C C . TRP A 1 202 ? 0.022 0.656 11.374 1.00 98.31 202 TRP A C 1
ATOM 1591 O O . TRP A 1 202 ? 0.143 0.494 10.154 1.00 98.31 202 TRP A O 1
ATOM 1601 N N . SER A 1 203 ? 1.044 0.910 12.186 1.00 97.69 203 SER A N 1
ATOM 1602 C CA . SER A 1 203 ? 2.431 0.569 11.897 1.00 97.69 203 SER A CA 1
ATOM 1603 C C . SER A 1 203 ? 2.776 -0.738 12.611 1.00 97.69 203 SER A C 1
ATOM 1605 O O . SER A 1 203 ? 2.325 -0.963 13.726 1.00 97.69 203 SER A O 1
ATOM 1607 N N . SER A 1 204 ? 3.604 -1.594 12.015 1.00 97.25 204 SER A N 1
ATOM 1608 C CA . SER A 1 204 ? 4.097 -2.820 12.663 1.00 97.25 204 SER A CA 1
ATOM 1609 C C . SER A 1 204 ? 5.259 -2.567 13.637 1.00 97.25 204 SER A C 1
ATOM 1611 O O . SER A 1 204 ? 5.945 -3.501 14.058 1.00 97.25 204 SER A O 1
ATOM 1613 N N . SER A 1 205 ? 5.589 -1.306 13.920 1.00 96.88 205 SER A N 1
ATOM 1614 C CA . SER A 1 205 ? 6.634 -0.939 14.876 1.00 96.88 205 SER A CA 1
ATOM 1615 C C . SER A 1 205 ? 6.040 -0.760 16.268 1.00 96.88 205 SER A C 1
ATOM 1617 O O . SER A 1 205 ? 5.137 0.054 16.455 1.00 96.88 205 SER A O 1
ATOM 1619 N N . ALA A 1 206 ? 6.577 -1.491 17.246 1.00 95.31 206 ALA A N 1
ATOM 1620 C CA . ALA A 1 206 ? 6.216 -1.317 18.649 1.00 95.31 206 ALA A CA 1
ATOM 1621 C C . ALA A 1 206 ? 6.570 0.097 19.137 1.00 95.31 206 ALA A C 1
ATOM 1623 O O . ALA A 1 206 ? 7.616 0.643 18.764 1.00 95.31 206 ALA A O 1
ATOM 1624 N N . ALA A 1 207 ? 5.711 0.664 19.981 1.00 95.06 207 ALA A N 1
ATOM 1625 C CA . ALA A 1 207 ? 5.977 1.929 20.644 1.00 95.06 207 ALA A CA 1
ATOM 1626 C C . ALA A 1 207 ? 6.902 1.731 21.869 1.00 95.06 207 ALA A C 1
ATOM 1628 O O . ALA A 1 207 ? 7.058 0.613 22.369 1.00 95.06 207 ALA A O 1
ATOM 1629 N N . PRO A 1 208 ? 7.538 2.802 22.382 1.00 94.38 208 PRO A N 1
ATOM 1630 C CA . PRO A 1 208 ? 8.284 2.769 23.637 1.00 94.38 208 PRO A CA 1
ATOM 1631 C C . PRO A 1 208 ? 7.411 2.400 24.840 1.00 94.38 208 PRO A C 1
ATOM 1633 O O . PRO A 1 208 ? 7.909 1.783 25.786 1.00 94.38 208 PRO A O 1
ATOM 1636 N N . THR A 1 209 ? 6.129 2.777 24.825 1.00 95.38 209 THR A N 1
ATOM 1637 C CA . THR A 1 209 ? 5.191 2.395 25.881 1.00 95.38 209 THR A CA 1
ATOM 1638 C C . THR A 1 209 ? 4.849 0.911 25.771 1.00 95.38 209 THR A C 1
ATOM 1640 O O . THR A 1 209 ? 4.429 0.412 24.732 1.00 95.38 209 THR A O 1
ATOM 1643 N N . SER A 1 210 ? 5.033 0.181 26.872 1.00 94.50 210 SER A N 1
ATOM 1644 C CA . SER A 1 210 ? 4.725 -1.249 26.940 1.00 94.50 210 SER A CA 1
ATOM 1645 C C . SER A 1 210 ? 3.243 -1.508 26.670 1.00 94.50 210 SER A C 1
ATOM 1647 O O . SER A 1 210 ? 2.401 -0.971 27.385 1.00 94.50 210 SER A O 1
ATOM 1649 N N . GLY A 1 211 ? 2.945 -2.396 25.719 1.00 94.12 211 GLY A N 1
ATOM 1650 C CA . GLY A 1 211 ? 1.576 -2.727 25.313 1.00 94.12 211 GLY A CA 1
ATOM 1651 C C . GLY A 1 211 ? 0.969 -1.723 24.333 1.00 94.12 211 GLY A C 1
ATOM 1652 O O . GLY A 1 211 ? -0.253 -1.665 24.218 1.00 94.12 211 GLY A O 1
ATOM 1653 N N . TYR A 1 212 ? 1.804 -0.911 23.674 1.00 96.56 212 TYR A N 1
ATOM 1654 C CA . TYR A 1 212 ? 1.383 0.061 22.672 1.00 96.56 212 TYR A CA 1
ATOM 1655 C C . TYR A 1 212 ? 2.137 -0.148 21.352 1.00 96.56 212 TYR A C 1
ATOM 1657 O O . TYR A 1 212 ? 3.322 -0.497 21.316 1.00 96.56 212 TYR A O 1
ATOM 1665 N N . GLY A 1 213 ? 1.444 0.131 20.254 1.00 96.75 213 GLY A N 1
ATOM 1666 C CA . GLY A 1 213 ? 1.979 0.167 18.900 1.00 96.75 213 GLY A CA 1
ATOM 1667 C C . GLY A 1 213 ? 1.931 1.572 18.311 1.00 96.75 213 GLY A C 1
ATOM 1668 O O . GLY A 1 213 ? 1.131 2.406 18.738 1.00 96.75 213 GLY A O 1
ATOM 1669 N N . TYR A 1 214 ? 2.767 1.842 17.308 1.00 97.69 214 TYR A N 1
ATOM 1670 C CA . TYR A 1 214 ? 2.663 3.091 16.556 1.00 97.69 214 TYR A CA 1
ATOM 1671 C C . TYR A 1 214 ? 1.518 3.056 15.543 1.00 97.69 214 TYR A C 1
ATOM 1673 O O . TYR A 1 214 ? 1.219 2.031 14.928 1.00 97.69 214 TYR A O 1
ATOM 1681 N N . SER A 1 215 ? 0.924 4.220 15.308 1.00 96.31 215 SER A N 1
ATOM 1682 C CA . SER A 1 215 ? -0.150 4.414 14.342 1.00 96.31 215 SER A CA 1
ATOM 1683 C C . SER A 1 215 ? 0.033 5.696 13.531 1.00 96.31 215 SER A C 1
ATOM 1685 O O . SER A 1 215 ? 0.794 6.598 13.898 1.00 96.31 215 SER A O 1
ATOM 1687 N N . VAL A 1 216 ? -0.652 5.732 12.388 1.00 97.19 216 VAL A N 1
ATOM 1688 C CA . VAL A 1 216 ? -0.662 6.844 11.436 1.00 97.19 216 VAL A CA 1
ATOM 1689 C C . VAL A 1 216 ? -2.082 7.349 11.270 1.00 97.19 216 VAL A C 1
ATOM 1691 O O . VAL A 1 216 ? -2.978 6.563 10.957 1.00 97.19 216 VAL A O 1
ATOM 1694 N N . TRP A 1 217 ? -2.273 8.657 11.419 1.00 97.00 217 TRP A N 1
ATOM 1695 C CA . TRP A 1 217 ? -3.584 9.291 11.406 1.00 97.00 217 TRP A CA 1
ATOM 1696 C C . TRP A 1 217 ? -3.669 10.460 10.439 1.00 97.00 217 TRP A C 1
ATOM 1698 O O . TRP A 1 217 ? -2.769 11.294 10.325 1.00 97.00 217 TRP A O 1
ATOM 1708 N N . MET A 1 218 ? -4.816 10.535 9.774 1.00 96.81 218 MET A N 1
ATOM 1709 C CA . MET A 1 218 ? -5.255 11.685 8.994 1.00 96.81 218 MET A CA 1
ATOM 1710 C C . MET A 1 218 ? -6.696 12.021 9.371 1.00 96.81 218 MET A C 1
ATOM 1712 O O . MET A 1 218 ? -7.511 11.122 9.593 1.00 96.81 218 MET A O 1
ATOM 1716 N N . ASN A 1 219 ? -7.012 13.314 9.401 1.00 95.81 219 ASN A N 1
ATOM 1717 C CA . ASN A 1 219 ? -8.356 13.827 9.655 1.00 95.81 219 ASN A CA 1
ATOM 1718 C C . ASN A 1 219 ? -8.835 14.710 8.487 1.00 95.81 219 ASN A C 1
ATOM 1720 O O . ASN A 1 219 ? -8.071 15.056 7.577 1.00 95.81 219 ASN A O 1
ATOM 1724 N N . ASN A 1 220 ? -10.120 15.051 8.476 1.00 96.19 220 ASN A N 1
ATOM 1725 C CA . ASN A 1 220 ? -10.718 15.865 7.422 1.00 96.19 220 ASN A CA 1
ATOM 1726 C C . ASN A 1 220 ? -10.449 17.377 7.558 1.00 96.19 220 ASN A C 1
ATOM 1728 O O . ASN A 1 220 ? -10.632 18.106 6.583 1.00 96.19 220 ASN A O 1
ATOM 1732 N N . GLU A 1 221 ? -10.030 17.866 8.722 1.00 96.88 221 GLU A N 1
ATOM 1733 C CA . GLU A 1 221 ? -9.834 19.295 8.988 1.00 96.88 221 GLU A CA 1
ATOM 1734 C C . GLU A 1 221 ? -8.470 19.808 8.508 1.00 96.88 221 GLU A C 1
ATOM 1736 O O . GLU A 1 221 ? -8.345 20.986 8.162 1.00 96.88 221 GLU A O 1
ATOM 1741 N N . GLU A 1 222 ? -7.477 18.922 8.392 1.00 95.38 222 GLU A N 1
ATOM 1742 C CA . GLU A 1 222 ? -6.075 19.271 8.141 1.00 95.38 222 GLU A CA 1
ATOM 1743 C C . GLU A 1 222 ? -5.484 18.567 6.907 1.00 95.38 222 GLU A C 1
ATOM 1745 O O . GLU A 1 222 ? -5.941 17.508 6.470 1.00 95.38 222 GLU A O 1
ATOM 1750 N N . GLY A 1 223 ? -4.445 19.175 6.322 1.00 93.56 223 GLY A N 1
ATOM 1751 C CA . GLY A 1 223 ? -3.605 18.555 5.287 1.00 93.56 223 GLY A CA 1
ATOM 1752 C C . GLY A 1 223 ? -2.410 17.784 5.862 1.00 93.56 223 GLY A C 1
ATOM 1753 O O . GLY A 1 223 ? -1.631 17.200 5.103 1.00 93.56 223 GLY A O 1
ATOM 1754 N N . ASP A 1 224 ? -2.274 17.795 7.181 1.00 94.75 224 ASP A N 1
ATOM 1755 C CA . ASP A 1 224 ? -1.168 17.216 7.920 1.00 94.75 224 ASP A CA 1
ATOM 1756 C C . ASP A 1 224 ? -1.390 15.710 8.115 1.00 94.75 224 ASP A C 1
ATOM 1758 O O . ASP A 1 224 ? -2.480 15.169 7.899 1.00 94.75 224 ASP A O 1
ATOM 1762 N N . ILE A 1 225 ? -0.326 15.015 8.493 1.00 95.50 225 ILE A N 1
ATOM 1763 C CA . ILE A 1 225 ? -0.363 13.617 8.905 1.00 95.50 225 ILE A CA 1
ATOM 1764 C C . ILE A 1 225 ? 0.293 13.497 10.270 1.00 95.50 225 ILE A C 1
ATOM 1766 O O . ILE A 1 225 ? 1.378 14.039 10.492 1.00 95.50 225 ILE A O 1
ATOM 1770 N N . SER A 1 226 ? -0.355 12.762 11.166 1.00 92.12 226 SER A N 1
ATOM 1771 C CA . SER A 1 226 ? 0.280 12.311 12.393 1.00 92.12 226 SER A CA 1
ATOM 1772 C C . SER A 1 226 ? 0.825 10.908 12.175 1.00 92.12 226 SER A C 1
ATOM 1774 O O . SER A 1 226 ? 0.177 10.053 11.575 1.00 92.12 226 SER A O 1
ATOM 1776 N N . ASN A 1 227 ? 2.051 10.684 12.608 1.00 85.31 227 ASN A N 1
ATOM 1777 C CA . ASN A 1 227 ? 2.697 9.380 12.627 1.00 85.31 227 ASN A CA 1
ATOM 1778 C C . ASN A 1 227 ? 3.584 9.343 13.880 1.00 85.31 227 ASN A C 1
ATOM 1780 O O . ASN A 1 227 ? 4.087 10.384 14.312 1.00 85.31 227 ASN A O 1
ATOM 1784 N N . ASN A 1 228 ? 3.753 8.156 14.459 1.00 83.00 228 ASN A N 1
ATOM 1785 C CA . ASN A 1 228 ? 4.205 7.905 15.835 1.00 83.00 228 ASN A CA 1
ATOM 1786 C C . ASN A 1 228 ? 3.147 8.086 16.942 1.00 83.00 228 ASN A C 1
ATOM 1788 O O . ASN A 1 228 ? 3.525 8.171 18.110 1.00 83.00 228 ASN A O 1
ATOM 1792 N N . ASP A 1 229 ? 1.848 8.115 16.631 1.00 88.88 229 ASP A N 1
ATOM 1793 C CA . ASP A 1 229 ? 0.837 8.089 17.695 1.00 88.88 229 ASP A CA 1
ATOM 1794 C C . ASP A 1 229 ? 0.845 6.718 18.373 1.00 88.88 229 ASP A C 1
ATOM 1796 O O . ASP A 1 229 ? 0.671 5.690 17.712 1.00 88.88 229 ASP A O 1
ATOM 1800 N N . GLU A 1 230 ? 1.068 6.705 19.684 1.00 95.00 230 GLU A N 1
ATOM 1801 C CA . GLU A 1 230 ? 1.094 5.482 20.482 1.00 95.00 230 GLU A CA 1
ATOM 1802 C C . GLU A 1 230 ? -0.331 5.086 20.868 1.00 95.00 230 GLU A C 1
ATOM 1804 O O . GLU A 1 230 ? -1.024 5.825 21.570 1.00 95.00 230 GLU A O 1
ATOM 1809 N N . LEU A 1 231 ? -0.758 3.899 20.441 1.00 94.81 231 LEU A N 1
ATOM 1810 C CA . LEU A 1 231 ? -2.070 3.349 20.769 1.00 94.81 231 LEU A CA 1
ATOM 1811 C C . LEU A 1 231 ? -1.949 1.993 21.433 1.00 94.81 231 LEU A C 1
ATOM 1813 O O . LEU A 1 231 ? -1.076 1.202 21.083 1.00 94.81 231 LEU A O 1
ATOM 1817 N N . ASP A 1 232 ? -2.853 1.741 22.376 1.00 95.62 232 ASP A N 1
ATOM 1818 C CA . ASP A 1 232 ? -2.960 0.454 23.050 1.00 95.62 232 ASP A CA 1
ATOM 1819 C C . ASP A 1 232 ? -3.154 -0.656 22.006 1.00 95.62 232 ASP A C 1
ATOM 1821 O O . ASP A 1 232 ? -3.909 -0.501 21.041 1.00 95.62 232 ASP A O 1
ATOM 1825 N N . GLU A 1 233 ? -2.464 -1.778 22.187 1.00 95.25 233 GLU A N 1
ATOM 1826 C CA . GLU A 1 233 ? -2.480 -2.910 21.255 1.00 95.25 233 GLU A CA 1
ATOM 1827 C C . GLU A 1 233 ? -3.884 -3.519 21.038 1.00 95.25 233 GLU A C 1
ATOM 1829 O O . GLU A 1 233 ? -4.104 -4.250 20.068 1.00 95.25 233 GLU A O 1
ATOM 1834 N N . SER A 1 234 ? -4.855 -3.204 21.902 1.00 94.81 234 SER A N 1
ATOM 1835 C CA . SER A 1 234 ? -6.262 -3.589 21.747 1.00 94.81 234 SER A CA 1
ATOM 1836 C C . SER A 1 234 ? -7.057 -2.720 20.762 1.00 94.81 234 SER A C 1
ATOM 1838 O O . SER A 1 234 ? -8.200 -3.053 20.461 1.00 94.81 234 SER A O 1
ATOM 1840 N N . TYR A 1 235 ? -6.508 -1.637 20.204 1.00 97.19 235 TYR A N 1
ATOM 1841 C CA . TYR A 1 235 ? -7.194 -0.885 19.144 1.00 97.19 235 TYR A CA 1
ATOM 1842 C C . TYR A 1 235 ? -7.364 -1.706 17.857 1.00 97.19 235 TYR A C 1
ATOM 1844 O O . TYR A 1 235 ? -6.551 -2.560 17.518 1.00 97.19 235 TYR A O 1
ATOM 1852 N N . GLY A 1 236 ? -8.407 -1.398 17.087 1.00 97.94 236 GLY A N 1
ATOM 1853 C CA . GLY A 1 236 ? -8.617 -1.899 15.731 1.00 97.94 236 GLY A CA 1
ATOM 1854 C C . GLY A 1 236 ? -8.450 -0.796 14.699 1.00 97.94 236 GLY A C 1
ATOM 1855 O O . GLY A 1 236 ? -9.253 0.136 14.677 1.00 97.94 236 GLY A O 1
ATOM 1856 N N . LEU A 1 237 ? -7.456 -0.918 13.818 1.00 98.19 237 LEU A N 1
ATOM 1857 C CA . LEU A 1 237 ? -7.187 0.055 12.752 1.00 98.19 237 LEU A CA 1
ATOM 1858 C C . LEU A 1 237 ? -7.154 -0.609 11.378 1.00 98.19 237 LEU A C 1
ATOM 1860 O O . LEU A 1 237 ? -7.002 -1.828 11.255 1.00 98.19 237 LEU A O 1
ATOM 1864 N N . SER A 1 238 ? -7.275 0.216 10.338 1.00 98.25 238 SER A N 1
ATOM 1865 C CA . SER A 1 238 ? -7.099 -0.233 8.959 1.00 98.25 238 SER A CA 1
ATOM 1866 C C . SER A 1 238 ? -5.647 -0.630 8.696 1.00 98.25 238 SER A C 1
ATOM 1868 O O . SER A 1 238 ? -4.715 -0.104 9.306 1.00 98.25 238 SER A O 1
ATOM 1870 N N . ILE A 1 239 ? -5.440 -1.528 7.733 1.00 98.31 239 ILE A N 1
ATOM 1871 C CA . ILE A 1 239 ? -4.105 -1.956 7.302 1.00 98.31 239 ILE A CA 1
ATOM 1872 C C . ILE A 1 239 ? -3.895 -1.602 5.839 1.00 98.31 239 ILE A C 1
ATOM 1874 O O . ILE A 1 239 ? -4.700 -1.951 4.976 1.00 98.31 239 ILE A O 1
ATOM 1878 N N . ARG A 1 240 ? -2.765 -0.957 5.566 1.00 96.50 240 ARG A N 1
ATOM 1879 C CA . ARG A 1 240 ? -2.181 -0.782 4.236 1.00 96.50 240 ARG A CA 1
ATOM 1880 C C . ARG A 1 240 ? -0.964 -1.678 4.153 1.00 96.50 240 ARG A C 1
ATOM 1882 O O . ARG A 1 240 ? -0.103 -1.537 4.999 1.00 96.50 240 ARG A O 1
ATOM 1889 N N . CYS A 1 241 ? -0.865 -2.573 3.178 1.00 97.38 241 CYS A N 1
ATOM 1890 C CA . CYS A 1 241 ? 0.343 -3.387 3.033 1.00 97.38 241 CYS A CA 1
ATOM 1891 C C . CYS A 1 241 ? 1.356 -2.711 2.107 1.00 97.38 241 CYS A C 1
ATOM 1893 O O . CYS A 1 241 ? 0.985 -2.109 1.096 1.00 97.38 241 CYS A O 1
ATOM 1895 N N . ILE A 1 242 ? 2.635 -2.862 2.434 1.00 95.25 242 ILE A N 1
ATOM 1896 C CA . ILE A 1 242 ? 3.771 -2.418 1.628 1.00 95.25 242 ILE A CA 1
ATOM 1897 C C . ILE A 1 242 ? 4.567 -3.640 1.158 1.00 95.25 242 ILE A C 1
ATOM 1899 O O . ILE A 1 242 ? 4.630 -4.671 1.827 1.00 95.25 242 ILE A O 1
ATOM 1903 N N . GLN A 1 243 ? 5.133 -3.557 -0.036 1.00 86.06 243 GLN A N 1
ATOM 1904 C CA . GLN A 1 243 ? 5.929 -4.615 -0.631 1.00 86.06 243 GLN A CA 1
ATOM 1905 C C . GLN A 1 243 ? 7.278 -4.775 0.087 1.00 86.06 243 GLN A C 1
ATOM 1907 O O . GLN A 1 243 ? 7.922 -3.797 0.462 1.00 86.06 243 GLN A O 1
ATOM 1912 N N . ASN A 1 244 ? 7.741 -6.016 0.245 1.00 81.56 244 ASN A N 1
ATOM 1913 C CA . ASN A 1 244 ? 9.011 -6.318 0.903 1.00 81.56 244 ASN A CA 1
ATOM 1914 C C . ASN A 1 244 ? 10.194 -5.649 0.181 1.00 81.56 244 ASN A C 1
ATOM 1916 O O . ASN A 1 244 ? 10.309 -5.701 -1.051 1.00 81.56 244 ASN A O 1
ATOM 1920 N N . SER A 1 245 ? 11.118 -5.082 0.961 1.00 65.94 245 SER A N 1
ATOM 1921 C CA . SER A 1 245 ? 12.389 -4.547 0.454 1.00 65.94 245 SER A CA 1
ATOM 1922 C C . SER A 1 245 ? 13.123 -5.605 -0.388 1.00 65.94 245 SER A C 1
ATOM 1924 O O . SER A 1 245 ? 13.215 -6.763 0.014 1.00 65.94 245 SER A O 1
ATOM 1926 N N . GLY A 1 246 ? 13.603 -5.227 -1.578 1.00 53.72 246 GLY A N 1
ATOM 1927 C CA . GLY A 1 246 ? 14.222 -6.152 -2.543 1.00 53.72 246 GLY A CA 1
ATOM 1928 C C . GLY A 1 246 ? 13.267 -6.816 -3.545 1.00 53.72 246 GLY A C 1
ATOM 1929 O O . GLY A 1 246 ? 13.718 -7.539 -4.426 1.00 53.72 246 GLY A O 1
ATOM 1930 N N . THR A 1 247 ? 11.957 -6.569 -3.442 1.00 52.84 247 THR A N 1
ATOM 1931 C CA . THR A 1 247 ? 10.961 -6.992 -4.455 1.00 52.84 247 THR A CA 1
ATOM 1932 C C . THR A 1 247 ? 10.230 -5.819 -5.106 1.00 52.84 247 THR A C 1
ATOM 1934 O O . THR A 1 247 ? 9.413 -6.004 -6.000 1.00 52.84 247 THR A O 1
ATOM 1937 N N . ASN A 1 248 ? 10.546 -4.609 -4.660 1.00 55.31 248 ASN A N 1
ATOM 1938 C CA . ASN A 1 248 ? 9.796 -3.397 -4.905 1.00 55.31 248 ASN A CA 1
ATOM 1939 C C . ASN A 1 248 ? 10.178 -2.722 -6.238 1.00 55.31 248 ASN A C 1
ATOM 1941 O O . ASN A 1 248 ? 11.319 -2.264 -6.369 1.00 55.31 248 ASN A O 1
ATOM 1945 N N . PRO A 1 249 ? 9.263 -2.657 -7.222 1.00 60.22 249 PRO A N 1
ATOM 1946 C CA . PRO A 1 249 ? 9.514 -1.975 -8.470 1.00 60.22 249 PRO A CA 1
ATOM 1947 C C . PRO A 1 249 ? 9.426 -0.453 -8.256 1.00 60.22 249 PRO A C 1
ATOM 1949 O O . PRO A 1 249 ? 8.335 0.106 -8.211 1.00 60.22 249 PRO A O 1
ATOM 1952 N N . GLY A 1 250 ? 10.559 0.241 -8.147 1.00 65.88 250 GLY A N 1
ATOM 1953 C CA . GLY A 1 250 ? 10.597 1.692 -8.347 1.00 65.88 250 GLY A CA 1
ATOM 1954 C C . GLY A 1 250 ? 10.301 2.043 -9.811 1.00 65.88 250 GLY A C 1
ATOM 1955 O O . GLY A 1 250 ? 10.411 1.185 -10.685 1.00 65.88 250 GLY A O 1
ATOM 1956 N N . LEU A 1 251 ? 9.989 3.301 -10.118 1.00 69.88 251 LEU A N 1
ATOM 1957 C CA . LEU A 1 251 ? 9.745 3.754 -11.494 1.00 69.88 251 LEU A CA 1
ATOM 1958 C C . LEU A 1 251 ? 10.810 4.756 -11.955 1.00 69.88 251 LEU A C 1
ATOM 1960 O O . LEU A 1 251 ? 11.226 5.634 -11.200 1.00 69.88 251 LEU A O 1
ATOM 1964 N N . LEU A 1 252 ? 11.215 4.641 -13.217 1.00 75.38 252 LEU A N 1
ATOM 1965 C CA . LEU A 1 252 ? 12.124 5.549 -13.908 1.00 75.38 252 LEU A CA 1
ATOM 1966 C C . LEU A 1 252 ? 11.450 6.095 -15.164 1.00 75.38 252 LEU A C 1
ATOM 1968 O O . LEU A 1 252 ? 11.226 5.344 -16.107 1.00 75.38 252 LEU A O 1
ATOM 1972 N N . LEU A 1 253 ? 11.176 7.399 -15.195 1.00 68.56 253 LEU A N 1
ATOM 1973 C CA . LEU A 1 253 ? 10.751 8.098 -16.406 1.00 68.56 253 LEU A CA 1
ATOM 1974 C C . LEU A 1 253 ? 11.978 8.490 -17.239 1.00 68.56 253 LEU A C 1
ATOM 1976 O O . LEU A 1 253 ? 12.835 9.236 -16.770 1.00 68.56 253 LEU A O 1
ATOM 1980 N N . ASP A 1 254 ? 12.044 8.035 -18.484 1.00 76.50 254 ASP A N 1
ATOM 1981 C CA . ASP A 1 254 ? 12.987 8.546 -19.471 1.00 76.50 254 ASP A CA 1
ATOM 1982 C C . ASP A 1 254 ? 12.373 9.750 -20.195 1.00 76.50 254 ASP A C 1
ATOM 1984 O O . ASP A 1 254 ? 11.468 9.625 -21.016 1.00 76.50 254 ASP A O 1
ATOM 1988 N N . HIS A 1 255 ? 12.866 10.952 -19.900 1.00 71.44 255 HIS A N 1
ATOM 1989 C CA . HIS A 1 255 ? 12.357 12.191 -20.497 1.00 71.44 255 HIS A CA 1
ATOM 1990 C C . HIS A 1 255 ? 12.599 12.308 -22.009 1.00 71.44 255 HIS A C 1
ATOM 1992 O O . HIS A 1 255 ? 12.013 13.183 -22.647 1.00 71.44 255 HIS A O 1
ATOM 1998 N N . ARG A 1 256 ? 13.464 11.466 -22.589 1.00 84.88 256 ARG A N 1
ATOM 1999 C CA . ARG A 1 256 ? 13.789 11.511 -24.021 1.00 84.88 256 ARG A CA 1
ATOM 2000 C C . ARG A 1 256 ? 12.676 10.918 -24.880 1.00 84.88 256 ARG A C 1
ATOM 2002 O O . ARG A 1 256 ? 12.492 11.377 -26.004 1.00 84.88 256 ARG A O 1
ATOM 2009 N N . ASP A 1 257 ? 11.944 9.932 -24.361 1.00 82.00 257 ASP A N 1
ATOM 2010 C CA . ASP A 1 257 ? 10.874 9.227 -25.080 1.00 82.00 257 ASP A CA 1
ATOM 2011 C C . ASP A 1 257 ? 9.567 9.070 -24.276 1.00 82.00 257 ASP A C 1
ATOM 2013 O O . ASP A 1 257 ? 8.573 8.571 -24.804 1.00 82.00 257 ASP A O 1
ATOM 2017 N N . GLY A 1 258 ? 9.540 9.521 -23.019 1.00 64.94 258 GLY A N 1
ATOM 2018 C CA . GLY A 1 258 ? 8.384 9.439 -22.130 1.00 64.94 258 GLY A CA 1
ATOM 2019 C C . GLY A 1 258 ? 8.121 8.040 -21.571 1.00 64.94 258 GLY A C 1
ATOM 2020 O O . GLY A 1 258 ? 7.084 7.840 -20.934 1.00 64.94 258 GLY A O 1
ATOM 2021 N N . LYS A 1 259 ? 9.011 7.063 -21.798 1.00 76.56 259 LYS A N 1
ATOM 2022 C CA . LYS A 1 259 ? 8.828 5.701 -21.289 1.00 76.56 259 LYS A CA 1
ATOM 2023 C C . LYS A 1 259 ? 9.087 5.637 -19.794 1.00 76.56 259 LYS A C 1
ATOM 2025 O O . LYS A 1 259 ? 10.004 6.267 -19.274 1.00 76.56 259 LYS A O 1
ATOM 2030 N N . ILE A 1 260 ? 8.282 4.832 -19.111 1.00 74.19 260 ILE A N 1
ATOM 2031 C CA . ILE A 1 260 ? 8.451 4.527 -17.694 1.00 74.19 260 ILE A CA 1
ATOM 2032 C C . ILE A 1 260 ? 8.961 3.093 -17.593 1.00 74.19 260 ILE A C 1
ATOM 2034 O O . ILE A 1 260 ? 8.291 2.175 -18.056 1.00 74.19 260 ILE A O 1
ATOM 2038 N N . TYR A 1 261 ? 10.134 2.922 -16.992 1.00 80.75 261 TYR A N 1
ATOM 2039 C CA . TYR A 1 261 ? 10.756 1.630 -16.725 1.00 80.75 261 TYR A CA 1
ATOM 2040 C C . TYR A 1 261 ? 10.592 1.269 -15.254 1.00 80.75 261 TYR A C 1
ATOM 2042 O O . TYR A 1 261 ? 10.816 2.102 -14.369 1.00 80.75 261 TYR A O 1
ATOM 2050 N N . LYS A 1 262 ? 10.272 0.010 -14.973 1.00 80.00 262 LYS A N 1
ATOM 2051 C CA . LYS A 1 262 ? 10.393 -0.553 -13.630 1.00 80.00 262 LYS A CA 1
ATOM 2052 C C . LYS A 1 262 ? 11.862 -0.661 -13.254 1.00 80.00 262 LYS A C 1
ATOM 2054 O O . LYS A 1 262 ? 12.730 -0.965 -14.072 1.00 80.00 262 LYS A O 1
ATOM 2059 N N . THR A 1 263 ? 12.140 -0.448 -11.984 1.00 78.25 263 THR A N 1
ATOM 2060 C CA . THR A 1 263 ? 13.469 -0.519 -11.387 1.00 78.25 263 THR A CA 1
ATOM 2061 C C . THR A 1 263 ? 13.396 -1.313 -10.102 1.00 78.25 263 THR A C 1
ATOM 2063 O O . THR A 1 263 ? 12.361 -1.329 -9.465 1.00 78.25 263 THR A O 1
ATOM 2066 N N . ILE A 1 264 ? 14.465 -1.972 -9.693 1.00 76.38 264 ILE A N 1
ATOM 2067 C CA . ILE A 1 264 ? 14.479 -2.827 -8.514 1.00 76.38 264 ILE A CA 1
ATOM 2068 C C . ILE A 1 264 ? 15.775 -2.614 -7.743 1.00 76.38 264 ILE A C 1
ATOM 2070 O O . ILE A 1 264 ? 16.855 -2.520 -8.330 1.00 76.38 264 ILE A O 1
ATOM 2074 N N . GLU A 1 265 ? 15.686 -2.517 -6.421 1.00 77.12 265 GLU A N 1
ATOM 2075 C CA . GLU A 1 265 ? 16.867 -2.503 -5.560 1.00 77.12 265 GLU A CA 1
ATOM 2076 C C . GLU A 1 265 ? 17.269 -3.937 -5.210 1.00 77.12 265 GLU A C 1
ATOM 2078 O O . GLU A 1 265 ? 16.472 -4.693 -4.662 1.00 77.12 265 GLU A O 1
ATOM 2083 N N . ILE A 1 266 ? 18.505 -4.317 -5.530 1.00 74.44 266 ILE A N 1
ATOM 2084 C CA . ILE A 1 266 ? 19.079 -5.623 -5.210 1.00 74.44 266 ILE A CA 1
ATOM 2085 C C . ILE A 1 266 ? 20.424 -5.396 -4.522 1.00 74.44 266 ILE A C 1
ATOM 2087 O O . ILE A 1 266 ? 21.371 -4.858 -5.106 1.00 74.44 266 ILE A O 1
ATOM 2091 N N . GLY A 1 267 ? 20.512 -5.803 -3.257 1.00 80.75 267 GLY A N 1
ATOM 2092 C CA . GLY A 1 267 ? 21.640 -5.463 -2.399 1.00 80.75 267 GLY A CA 1
ATOM 2093 C C . GLY A 1 267 ? 21.738 -3.955 -2.202 1.00 80.75 267 GLY A C 1
ATOM 2094 O O . GLY A 1 267 ? 20.823 -3.341 -1.679 1.00 80.75 267 GLY A O 1
ATOM 2095 N N . THR A 1 268 ? 22.857 -3.359 -2.611 1.00 78.50 268 THR A N 1
ATOM 2096 C CA . THR A 1 268 ? 23.092 -1.906 -2.526 1.00 78.50 268 THR A CA 1
ATOM 2097 C C . THR A 1 268 ? 22.973 -1.207 -3.884 1.00 78.50 268 THR A C 1
ATOM 2099 O O . THR A 1 268 ? 23.451 -0.085 -4.056 1.00 78.50 268 THR A O 1
ATOM 2102 N N . GLN A 1 269 ? 22.416 -1.890 -4.889 1.00 83.56 269 GLN A N 1
ATOM 2103 C CA . GLN A 1 269 ? 22.365 -1.420 -6.271 1.00 83.56 269 GLN A CA 1
ATOM 2104 C C . GLN A 1 269 ? 20.924 -1.374 -6.773 1.00 83.56 269 GLN A C 1
ATOM 2106 O O . GLN A 1 269 ? 20.176 -2.329 -6.596 1.00 83.56 269 GLN A O 1
ATOM 2111 N N . THR A 1 270 ? 20.562 -0.299 -7.470 1.00 84.12 270 THR A N 1
ATOM 2112 C CA . THR A 1 270 ? 19.273 -0.182 -8.164 1.00 84.12 270 THR A CA 1
ATOM 2113 C C . THR A 1 270 ? 19.441 -0.466 -9.652 1.00 84.12 270 THR A C 1
ATOM 2115 O O . THR A 1 270 ? 20.226 0.206 -10.324 1.00 84.12 270 THR A O 1
ATOM 2118 N N . TRP A 1 271 ? 18.688 -1.433 -10.160 1.00 88.38 271 TRP A N 1
ATOM 2119 C CA . TRP A 1 271 ? 18.716 -1.926 -11.535 1.00 88.38 271 TRP A CA 1
ATOM 2120 C C . TRP A 1 271 ? 17.414 -1.585 -12.249 1.00 88.38 271 TRP A C 1
ATOM 2122 O O . TRP A 1 271 ? 16.374 -1.536 -11.605 1.00 88.38 271 TRP A O 1
ATOM 2132 N N . MET A 1 272 ? 17.428 -1.382 -13.565 1.00 87.12 272 MET A N 1
ATOM 2133 C CA . MET A 1 272 ? 16.192 -1.521 -14.339 1.00 87.12 272 MET A CA 1
ATOM 2134 C C . MET A 1 272 ? 15.728 -2.986 -14.280 1.00 87.12 272 MET A C 1
ATOM 2136 O O . MET A 1 272 ? 16.544 -3.894 -14.417 1.00 87.12 272 MET A O 1
ATOM 2140 N N . ALA A 1 273 ? 14.429 -3.201 -14.076 1.00 85.25 273 ALA A N 1
ATOM 2141 C CA . ALA A 1 273 ? 13.771 -4.511 -14.137 1.00 85.25 273 ALA A CA 1
ATOM 2142 C C . ALA A 1 273 ? 13.138 -4.778 -15.519 1.00 85.25 273 ALA A C 1
ATOM 2144 O O . ALA A 1 273 ? 12.434 -5.764 -15.717 1.00 85.25 273 ALA A O 1
ATOM 2145 N N . GLU A 1 274 ? 13.360 -3.868 -16.469 1.00 86.69 274 GLU A N 1
ATOM 2146 C CA . GLU A 1 274 ? 12.905 -3.935 -17.855 1.00 86.69 274 GLU A CA 1
ATOM 2147 C C . GLU A 1 274 ? 14.075 -3.532 -18.768 1.00 86.69 274 GLU A C 1
ATOM 2149 O O . GLU A 1 274 ? 14.922 -2.716 -18.395 1.00 86.69 274 GLU A O 1
ATOM 2154 N N . ASN A 1 275 ? 14.151 -4.117 -19.964 1.00 90.94 275 ASN A N 1
ATOM 2155 C CA . ASN A 1 275 ? 15.214 -3.797 -20.918 1.00 90.94 275 ASN A CA 1
ATOM 2156 C C . ASN A 1 275 ? 15.054 -2.375 -21.467 1.00 90.94 275 ASN A C 1
ATOM 2158 O O . ASN A 1 275 ? 13.942 -1.934 -21.764 1.00 90.94 275 ASN A O 1
ATOM 2162 N N . MET A 1 276 ? 16.177 -1.680 -21.680 1.00 92.38 276 MET A N 1
ATOM 2163 C CA . MET A 1 276 ? 16.172 -0.336 -22.256 1.00 92.38 276 MET A CA 1
ATOM 2164 C C . MET A 1 276 ? 15.493 -0.330 -23.634 1.00 92.38 276 MET A C 1
ATOM 2166 O O . MET A 1 276 ? 15.809 -1.145 -24.505 1.00 92.38 276 MET A O 1
ATOM 2170 N N . ASN A 1 277 ? 14.603 0.630 -23.884 1.00 93.88 277 ASN A N 1
ATOM 2171 C CA . ASN A 1 277 ? 13.756 0.653 -25.079 1.00 93.88 277 ASN A CA 1
ATOM 2172 C C . ASN A 1 277 ? 13.684 2.039 -25.753 1.00 93.88 277 ASN A C 1
ATOM 2174 O O . ASN A 1 277 ? 12.650 2.411 -26.309 1.00 93.88 277 ASN A O 1
ATOM 2178 N N . LEU A 1 278 ? 14.779 2.798 -25.712 1.00 93.94 278 LEU A N 1
ATOM 2179 C CA . LEU A 1 278 ? 14.916 4.063 -26.424 1.00 93.94 278 LEU A CA 1
ATOM 2180 C C . LEU A 1 278 ? 15.069 3.813 -27.929 1.00 93.94 278 LEU A C 1
ATOM 2182 O O . LEU A 1 278 ? 16.041 3.200 -28.372 1.00 93.94 278 LEU A O 1
ATOM 2186 N N . ASP A 1 279 ? 14.132 4.320 -28.725 1.00 94.44 279 ASP A N 1
ATOM 2187 C CA . ASP A 1 279 ? 14.245 4.280 -30.183 1.00 94.44 279 ASP A CA 1
ATOM 2188 C C . ASP A 1 279 ? 15.220 5.359 -30.673 1.00 94.44 279 ASP A C 1
ATOM 2190 O O . ASP A 1 279 ? 14.988 6.561 -30.538 1.00 94.44 279 ASP A O 1
ATOM 2194 N N . THR A 1 280 ? 16.359 4.921 -31.201 1.00 93.94 280 THR A N 1
ATOM 2195 C CA . THR A 1 280 ? 17.412 5.797 -31.718 1.00 93.94 280 THR A CA 1
ATOM 2196 C C . THR A 1 280 ? 18.231 5.100 -32.803 1.00 93.94 280 THR A C 1
ATOM 2198 O O . THR A 1 280 ? 18.176 3.878 -32.974 1.00 93.94 280 THR A O 1
ATOM 2201 N N . ALA A 1 281 ? 19.026 5.869 -33.547 1.00 94.19 281 ALA A N 1
ATOM 2202 C CA . ALA A 1 281 ? 19.943 5.315 -34.535 1.00 94.19 281 ALA A CA 1
ATOM 2203 C C . ALA A 1 281 ? 20.937 4.338 -33.873 1.00 94.19 281 ALA A C 1
ATOM 2205 O O . ALA A 1 281 ? 21.558 4.652 -32.856 1.00 94.19 281 ALA A O 1
ATOM 2206 N N . GLY A 1 282 ? 21.090 3.148 -34.459 1.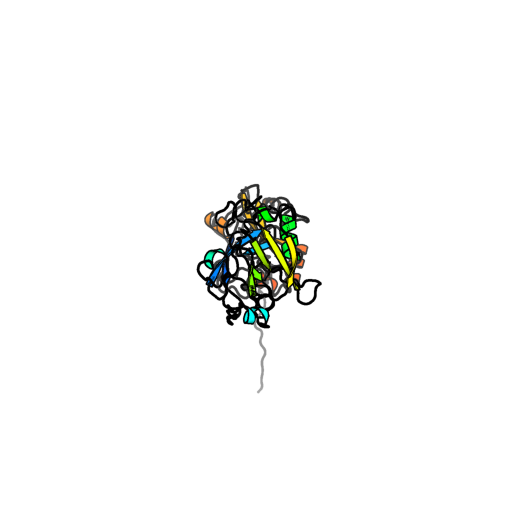00 91.06 282 GLY A N 1
ATOM 2207 C CA . GLY A 1 282 ? 21.873 2.058 -33.861 1.00 91.06 282 GLY A CA 1
ATOM 2208 C C . GLY A 1 282 ? 21.102 1.231 -32.824 1.00 91.06 282 GLY A C 1
ATOM 2209 O O . GLY A 1 282 ? 21.723 0.543 -32.014 1.00 91.06 282 GLY A O 1
ATOM 2210 N N . SER A 1 283 ? 19.765 1.314 -32.832 1.00 93.50 283 SER A N 1
ATOM 2211 C CA . SER A 1 283 ? 18.859 0.438 -32.081 1.00 93.50 283 SER A CA 1
ATOM 2212 C C . SER A 1 283 ? 17.960 -0.371 -33.022 1.00 93.50 283 SER A C 1
ATOM 2214 O O . SER A 1 283 ? 17.635 0.093 -34.116 1.00 93.50 283 SER A O 1
ATOM 2216 N N . TRP A 1 284 ? 17.551 -1.569 -32.598 1.00 92.38 284 TRP A N 1
ATOM 2217 C CA . TRP A 1 284 ? 16.644 -2.439 -33.350 1.00 92.38 284 TRP A CA 1
ATOM 2218 C C . TRP A 1 284 ? 15.727 -3.233 -32.430 1.00 92.38 284 TRP A C 1
ATOM 2220 O O . TRP A 1 284 ? 16.152 -3.700 -31.372 1.00 92.38 284 TRP A O 1
ATOM 2230 N N . ALA A 1 285 ? 14.496 -3.460 -32.876 1.00 91.88 285 ALA A N 1
ATOM 2231 C CA . ALA A 1 285 ? 13.649 -4.491 -32.302 1.00 91.88 285 ALA A CA 1
ATOM 2232 C C . ALA A 1 285 ? 14.158 -5.893 -32.692 1.00 91.88 285 ALA A C 1
ATOM 2234 O O . ALA A 1 285 ? 14.766 -6.090 -33.753 1.00 91.88 285 ALA A O 1
ATOM 2235 N N . TYR A 1 286 ? 13.907 -6.885 -31.838 1.00 87.31 286 TYR A N 1
ATOM 2236 C CA . TYR A 1 286 ? 14.161 -8.285 -32.182 1.00 87.31 286 TYR A CA 1
ATOM 2237 C C . TYR A 1 286 ? 13.319 -8.691 -33.407 1.00 87.31 286 TYR A C 1
ATOM 2239 O O . TYR A 1 286 ? 12.157 -8.300 -33.519 1.00 87.31 286 TYR A O 1
ATOM 2247 N N . ASN A 1 287 ? 13.895 -9.451 -34.343 1.00 87.62 287 ASN A N 1
ATOM 2248 C CA . ASN A 1 287 ? 13.286 -9.778 -35.645 1.00 87.62 287 ASN A CA 1
ATOM 2249 C C . ASN A 1 287 ? 12.896 -8.584 -36.534 1.00 87.62 287 ASN A C 1
ATOM 2251 O O . ASN A 1 287 ? 12.145 -8.771 -37.487 1.00 87.62 287 ASN A O 1
ATOM 2255 N N . ASP A 1 288 ? 13.414 -7.381 -36.257 1.00 88.50 288 ASP A N 1
ATOM 2256 C CA . ASP A 1 288 ? 13.007 -6.140 -36.932 1.00 88.50 288 ASP A CA 1
ATOM 2257 C C . ASP A 1 288 ? 11.476 -5.914 -36.838 1.00 88.50 288 ASP A C 1
ATOM 2259 O O . ASP A 1 288 ? 10.875 -5.246 -37.678 1.00 88.50 288 ASP A O 1
ATOM 2263 N N . ASP A 1 289 ? 10.848 -6.468 -35.793 1.00 89.50 289 ASP A N 1
ATOM 2264 C CA . ASP A 1 289 ? 9.422 -6.348 -35.497 1.00 89.50 289 ASP A CA 1
ATOM 2265 C C . ASP A 1 289 ? 9.228 -5.485 -34.248 1.00 89.50 289 ASP A C 1
ATOM 2267 O O . ASP A 1 289 ? 9.554 -5.883 -33.130 1.00 89.50 289 ASP A O 1
ATOM 2271 N N . GLU A 1 290 ? 8.675 -4.290 -34.438 1.00 91.19 290 GLU A N 1
ATOM 2272 C CA . GLU A 1 290 ? 8.437 -3.312 -33.374 1.00 91.19 290 GLU A CA 1
ATOM 2273 C C . GLU A 1 290 ? 7.523 -3.820 -32.250 1.00 91.19 290 GLU A C 1
ATOM 2275 O O . GLU A 1 290 ? 7.634 -3.349 -31.117 1.00 91.19 290 GLU A O 1
ATOM 2280 N N . ALA A 1 291 ? 6.675 -4.826 -32.498 1.00 90.19 291 ALA A N 1
ATOM 2281 C CA . ALA A 1 291 ? 5.912 -5.462 -31.425 1.00 90.19 291 ALA A CA 1
ATOM 2282 C C . ALA A 1 291 ? 6.838 -6.127 -30.392 1.00 90.19 291 ALA A C 1
ATOM 2284 O O . ALA A 1 291 ? 6.567 -6.083 -29.190 1.00 90.19 291 ALA A O 1
ATOM 2285 N N . ASN A 1 292 ? 7.983 -6.659 -30.833 1.00 89.56 292 ASN A N 1
ATOM 2286 C CA . ASN A 1 292 ? 8.978 -7.245 -29.941 1.00 89.56 292 ASN A CA 1
ATOM 2287 C C . ASN A 1 292 ? 9.708 -6.186 -29.114 1.00 89.56 292 ASN A C 1
ATOM 2289 O O . ASN A 1 292 ? 10.125 -6.490 -28.000 1.00 89.56 292 ASN A O 1
ATOM 2293 N N . ALA A 1 293 ? 9.828 -4.943 -29.589 1.00 90.69 293 ALA A N 1
ATOM 2294 C CA . ALA A 1 293 ? 10.426 -3.876 -28.788 1.00 90.69 293 ALA A CA 1
ATOM 2295 C C . ALA A 1 293 ? 9.590 -3.563 -27.538 1.00 90.69 293 ALA A C 1
ATOM 2297 O O . ALA A 1 293 ? 10.149 -3.231 -26.494 1.00 90.69 293 ALA A O 1
ATOM 2298 N N . ALA A 1 294 ? 8.261 -3.686 -27.611 1.00 85.62 294 ALA A N 1
ATOM 2299 C CA . ALA A 1 294 ? 7.379 -3.482 -26.460 1.00 85.62 294 ALA A CA 1
ATOM 2300 C C . ALA A 1 294 ? 7.532 -4.570 -25.381 1.00 85.62 294 ALA A C 1
ATOM 2302 O O . ALA A 1 294 ? 7.312 -4.289 -24.208 1.00 85.62 294 ALA A O 1
ATOM 2303 N N . VAL A 1 295 ? 7.926 -5.786 -25.775 1.00 86.50 295 VAL A N 1
ATOM 2304 C CA . VAL A 1 295 ? 8.079 -6.940 -24.875 1.00 86.50 295 VAL A CA 1
ATOM 2305 C C . VAL A 1 295 ? 9.515 -7.062 -24.368 1.00 86.50 295 VAL A C 1
ATOM 2307 O O . VAL A 1 295 ? 9.755 -7.133 -23.170 1.00 86.50 295 VAL A O 1
ATOM 2310 N N . TYR A 1 296 ? 10.483 -7.061 -25.281 1.00 89.62 296 TYR A N 1
ATOM 2311 C CA . TYR A 1 296 ? 11.876 -7.412 -25.009 1.00 89.62 296 TYR A CA 1
ATOM 2312 C C . TYR A 1 296 ? 12.805 -6.200 -24.889 1.00 89.62 296 TYR A C 1
ATOM 2314 O O . TYR A 1 296 ? 13.992 -6.371 -24.608 1.00 89.62 296 TYR A O 1
ATOM 2322 N N . GLY A 1 297 ? 12.303 -4.984 -25.107 1.00 92.31 297 GLY A N 1
ATOM 2323 C CA . GLY A 1 297 ? 13.142 -3.804 -25.301 1.00 92.31 297 GLY A CA 1
ATOM 2324 C C . GLY A 1 297 ? 13.883 -3.834 -26.641 1.00 92.31 297 GLY A C 1
ATOM 2325 O O . GLY A 1 297 ? 13.543 -4.594 -27.549 1.00 92.31 297 GLY A O 1
ATOM 2326 N N . ARG A 1 298 ? 14.904 -2.984 -26.781 1.00 93.44 298 ARG A N 1
ATOM 2327 C CA . ARG A 1 298 ? 15.690 -2.861 -28.018 1.00 93.44 298 ARG A CA 1
ATOM 2328 C C . ARG A 1 298 ? 17.097 -3.418 -27.861 1.00 93.44 298 ARG A C 1
ATOM 2330 O O . ARG A 1 298 ? 17.700 -3.377 -26.792 1.00 93.44 298 ARG A O 1
ATOM 2337 N N . LEU A 1 299 ? 17.632 -3.900 -28.973 1.00 92.75 299 LEU A N 1
ATOM 2338 C CA . LEU A 1 299 ? 19.030 -4.271 -29.140 1.00 92.75 299 LEU A CA 1
ATOM 2339 C C . LEU A 1 299 ? 19.802 -3.039 -29.611 1.00 92.75 299 LEU A C 1
ATOM 2341 O O . LEU A 1 299 ? 19.344 -2.354 -30.522 1.00 92.75 299 LEU A O 1
ATOM 2345 N N . TYR A 1 300 ? 20.977 -2.782 -29.040 1.00 92.00 300 TYR A N 1
ATOM 2346 C CA . TYR A 1 300 ? 21.803 -1.624 -29.393 1.00 92.00 300 TYR A CA 1
ATOM 2347 C C . TYR A 1 300 ? 23.175 -2.065 -29.881 1.00 92.00 300 TYR A C 1
ATOM 2349 O O . TYR A 1 300 ? 23.755 -3.016 -29.350 1.00 92.00 300 TYR A O 1
ATOM 2357 N N . ASP A 1 301 ? 23.720 -1.348 -30.861 1.00 91.44 301 ASP A N 1
ATOM 2358 C CA . ASP A 1 301 ? 25.137 -1.484 -31.175 1.00 91.44 301 ASP A CA 1
ATOM 2359 C C . ASP A 1 301 ? 26.013 -0.905 -30.050 1.00 91.44 301 ASP A C 1
ATOM 2361 O O . ASP A 1 301 ? 25.557 -0.182 -29.162 1.00 91.44 301 ASP A O 1
ATOM 2365 N N . PHE A 1 302 ? 27.304 -1.234 -30.084 1.00 88.69 302 PHE A N 1
ATOM 2366 C CA . PHE A 1 302 ? 28.250 -0.812 -29.053 1.00 88.69 302 PHE A CA 1
ATOM 2367 C C . PHE A 1 302 ? 28.441 0.714 -28.981 1.00 88.69 302 PHE A C 1
ATOM 2369 O O . PHE A 1 302 ? 28.690 1.258 -27.907 1.00 88.69 302 PHE A O 1
ATOM 2376 N N . ALA A 1 303 ? 28.342 1.423 -30.109 1.00 89.50 303 ALA A N 1
ATOM 2377 C CA . ALA A 1 303 ? 28.541 2.872 -30.145 1.00 89.50 303 ALA A CA 1
ATOM 2378 C C . ALA A 1 303 ? 27.350 3.630 -29.534 1.00 89.50 303 ALA A C 1
ATOM 2380 O O . ALA A 1 303 ? 27.522 4.733 -28.996 1.00 89.50 303 ALA A O 1
ATOM 2381 N N . THR A 1 304 ? 26.163 3.034 -29.621 1.00 91.62 304 THR A N 1
ATOM 2382 C CA . THR A 1 304 ? 24.906 3.557 -29.098 1.00 91.62 304 THR A CA 1
ATOM 2383 C C . THR A 1 304 ? 24.660 3.111 -27.657 1.00 91.62 304 THR A C 1
ATOM 2385 O O . THR A 1 304 ? 24.227 3.936 -26.852 1.00 91.62 304 THR A O 1
ATOM 2388 N N . SER A 1 305 ? 25.010 1.877 -27.271 1.00 89.81 305 SER A N 1
ATOM 2389 C CA . SER A 1 305 ? 24.741 1.344 -25.923 1.00 89.81 305 SER A CA 1
ATOM 2390 C C . SER A 1 305 ? 25.328 2.214 -24.802 1.00 89.81 305 SER A C 1
ATOM 2392 O O . SER A 1 305 ? 24.669 2.460 -23.796 1.00 89.81 305 SER A O 1
ATOM 2394 N N . GLY A 1 306 ? 26.520 2.787 -24.997 1.00 87.44 306 GLY A N 1
ATOM 2395 C CA . GLY A 1 306 ? 27.147 3.695 -24.027 1.00 87.44 306 GLY A CA 1
ATOM 2396 C C . GLY A 1 306 ? 26.427 5.037 -23.820 1.00 87.44 306 GLY A C 1
ATOM 2397 O O . GLY A 1 306 ? 26.886 5.845 -23.018 1.00 87.44 306 GLY A O 1
ATOM 2398 N N . LYS A 1 307 ? 25.339 5.307 -24.554 1.00 89.00 307 LYS A N 1
ATOM 2399 C CA . LYS A 1 307 ? 24.599 6.581 -24.547 1.00 89.00 307 LYS A CA 1
ATOM 2400 C C . LYS A 1 307 ? 23.105 6.415 -24.267 1.00 89.00 307 LYS A C 1
ATOM 2402 O O . LYS A 1 307 ? 22.407 7.417 -24.132 1.00 89.00 307 LYS A O 1
ATOM 2407 N N . VAL A 1 308 ? 22.599 5.179 -24.215 1.00 92.69 308 VAL A N 1
ATOM 2408 C CA . VAL A 1 308 ? 21.151 4.938 -24.105 1.00 92.69 308 VAL A CA 1
ATOM 2409 C C . VAL A 1 308 ? 20.629 4.996 -22.685 1.00 92.69 308 VAL A C 1
ATOM 2411 O O . VAL A 1 308 ? 19.428 5.128 -22.505 1.00 92.69 308 VAL A O 1
ATOM 2414 N N . CYS A 1 309 ? 21.484 4.968 -21.668 1.00 91.00 309 CYS A N 1
ATOM 2415 C CA . CYS A 1 309 ? 21.008 5.105 -20.298 1.00 91.00 309 CYS A CA 1
ATOM 2416 C C . CYS A 1 309 ? 20.476 6.521 -20.025 1.00 91.00 309 CYS A C 1
ATOM 2418 O O . CYS A 1 309 ? 21.071 7.485 -20.517 1.00 91.00 309 CYS A O 1
ATOM 2420 N N . PRO A 1 310 ? 19.340 6.662 -19.314 1.00 85.00 310 PRO A N 1
ATOM 2421 C CA . PRO A 1 310 ? 18.838 7.962 -18.878 1.00 85.00 310 PRO A CA 1
ATOM 2422 C C . PRO A 1 310 ? 19.832 8.680 -17.965 1.00 85.00 310 PRO A C 1
ATOM 2424 O O . PRO A 1 310 ? 20.736 8.061 -17.403 1.00 85.00 310 PRO A O 1
ATOM 2427 N N . GLU A 1 311 ? 19.659 9.988 -17.794 1.00 79.62 311 GLU A N 1
ATOM 2428 C CA . GLU A 1 311 ? 20.465 10.752 -16.842 1.00 79.62 311 GLU A CA 1
ATOM 2429 C C . GLU A 1 311 ? 20.367 10.144 -15.434 1.00 79.62 311 GLU A C 1
ATOM 2431 O O . GLU A 1 311 ? 19.301 9.711 -14.996 1.00 79.62 311 GLU A O 1
ATOM 2436 N N . GLY A 1 312 ? 21.504 10.047 -14.745 1.00 77.69 312 GLY A N 1
ATOM 2437 C CA . GLY A 1 312 ? 21.586 9.356 -13.460 1.00 77.69 312 GLY A CA 1
ATOM 2438 C C . GLY A 1 312 ? 21.619 7.824 -13.561 1.00 77.69 312 GLY A C 1
ATOM 2439 O O . GLY A 1 312 ? 21.547 7.159 -12.529 1.00 77.69 312 GLY A O 1
ATOM 2440 N N . TRP A 1 313 ? 21.727 7.252 -14.765 1.00 89.25 313 TRP A N 1
ATOM 2441 C CA . TRP A 1 313 ? 21.851 5.813 -15.005 1.00 89.25 313 TRP A CA 1
ATOM 2442 C C . TRP A 1 313 ? 23.000 5.501 -15.973 1.00 89.25 313 TRP A C 1
ATOM 2444 O O . TRP A 1 313 ? 23.311 6.279 -16.872 1.00 89.25 313 TRP A O 1
ATOM 2454 N N . HIS A 1 314 ? 23.629 4.335 -15.827 1.00 91.88 314 HIS A N 1
ATOM 2455 C CA . HIS A 1 314 ? 24.754 3.899 -16.659 1.00 91.88 314 HIS A CA 1
ATOM 2456 C C . HIS A 1 314 ? 24.694 2.404 -16.983 1.00 91.88 314 HIS A C 1
ATOM 2458 O O . HIS A 1 314 ? 23.977 1.642 -16.338 1.00 91.88 314 HIS A O 1
ATOM 2464 N N . LEU A 1 315 ? 25.444 1.973 -18.002 1.00 91.81 315 LEU A N 1
ATOM 2465 C CA . LEU A 1 315 ? 25.585 0.549 -18.298 1.00 91.81 315 LEU A CA 1
ATOM 2466 C C . LEU A 1 315 ? 26.400 -0.139 -17.198 1.00 91.81 315 LEU A C 1
ATOM 2468 O O . LEU A 1 315 ? 27.502 0.327 -16.910 1.00 91.81 315 LEU A O 1
ATOM 2472 N N . PRO A 1 316 ? 25.916 -1.254 -16.632 1.00 91.81 316 PRO A N 1
ATOM 2473 C CA . PRO A 1 316 ? 26.590 -1.936 -15.539 1.00 91.81 316 PRO A CA 1
ATOM 2474 C C . PRO A 1 316 ? 27.968 -2.451 -15.957 1.00 91.81 316 PRO A C 1
ATOM 2476 O O . PRO A 1 316 ? 28.116 -3.104 -16.995 1.00 91.81 316 PRO A O 1
ATOM 2479 N N . ASP A 1 317 ? 28.970 -2.199 -15.119 1.00 90.31 317 ASP A N 1
ATOM 2480 C CA . ASP A 1 317 ? 30.308 -2.757 -15.301 1.00 90.31 317 ASP A CA 1
ATOM 2481 C C . ASP A 1 317 ? 30.454 -4.157 -14.667 1.00 90.31 317 ASP A C 1
ATOM 2483 O O . ASP A 1 317 ? 29.572 -4.675 -13.975 1.00 90.31 317 ASP A O 1
ATOM 2487 N N . THR A 1 318 ? 31.599 -4.807 -14.893 1.00 92.62 318 THR A N 1
ATOM 2488 C CA . THR A 1 318 ? 31.872 -6.145 -14.344 1.00 92.62 318 THR A CA 1
ATOM 2489 C C . THR A 1 318 ? 31.885 -6.167 -12.811 1.00 92.62 318 THR A C 1
ATOM 2491 O O . THR A 1 318 ? 31.500 -7.168 -12.208 1.00 92.62 318 THR A O 1
ATOM 2494 N N . ALA A 1 319 ? 32.327 -5.095 -12.148 1.00 93.62 319 ALA A N 1
ATOM 2495 C CA . ALA A 1 319 ? 32.351 -5.039 -10.688 1.00 93.62 319 ALA A CA 1
ATOM 2496 C C . ALA A 1 319 ? 30.929 -4.954 -10.116 1.00 93.62 319 ALA A C 1
ATOM 2498 O O . ALA A 1 319 ? 30.632 -5.558 -9.085 1.00 93.62 319 ALA A O 1
ATOM 2499 N N . GLU A 1 320 ? 30.044 -4.244 -10.801 1.00 92.31 320 GLU A N 1
ATOM 2500 C CA . GLU A 1 320 ? 28.635 -4.112 -10.465 1.00 92.31 320 GLU A CA 1
ATOM 2501 C C . GLU A 1 320 ? 27.860 -5.405 -10.692 1.00 92.31 320 GLU A C 1
ATOM 2503 O O . GLU A 1 320 ? 27.093 -5.796 -9.811 1.00 92.31 320 GLU A O 1
ATOM 2508 N N . TRP A 1 321 ? 28.118 -6.110 -11.796 1.00 93.69 321 TRP A N 1
ATOM 2509 C CA . TRP A 1 321 ? 27.596 -7.461 -12.004 1.00 93.69 321 TRP A CA 1
ATOM 2510 C C . TRP A 1 321 ? 28.074 -8.428 -10.923 1.00 93.69 321 TRP A C 1
ATOM 2512 O O . TRP A 1 321 ? 27.275 -9.173 -10.364 1.00 93.69 321 TRP A O 1
ATOM 2522 N N . ASN A 1 322 ? 29.359 -8.385 -10.565 1.00 93.94 322 ASN A N 1
ATOM 2523 C CA . ASN A 1 322 ? 29.903 -9.253 -9.523 1.00 93.94 322 ASN A CA 1
ATOM 2524 C C . ASN A 1 322 ? 29.263 -8.991 -8.154 1.00 93.94 322 ASN A C 1
ATOM 2526 O O . ASN A 1 322 ? 28.996 -9.940 -7.419 1.00 93.94 322 ASN A O 1
ATOM 2530 N N . LYS A 1 323 ? 28.991 -7.728 -7.802 1.00 91.06 323 LYS A N 1
ATOM 2531 C CA . LYS A 1 323 ? 28.277 -7.380 -6.562 1.00 91.06 323 LYS A CA 1
ATOM 2532 C C . LYS A 1 323 ? 26.864 -7.963 -6.547 1.00 91.06 323 LYS A C 1
ATOM 2534 O O . LYS A 1 323 ? 26.514 -8.624 -5.571 1.00 91.06 323 LYS A O 1
ATOM 2539 N N . LEU A 1 324 ? 26.106 -7.789 -7.632 1.00 89.06 324 LEU A N 1
ATOM 2540 C CA . LEU A 1 324 ? 24.768 -8.362 -7.787 1.00 89.06 324 LEU A CA 1
ATOM 2541 C C . LEU A 1 324 ? 24.796 -9.891 -7.668 1.00 89.06 324 LEU A C 1
ATOM 2543 O O . LEU A 1 324 ? 24.086 -10.466 -6.849 1.00 89.06 324 LEU A O 1
ATOM 2547 N N . ILE A 1 325 ? 25.661 -10.549 -8.441 1.00 91.75 325 ILE A N 1
ATOM 2548 C CA . ILE A 1 325 ? 25.781 -12.011 -8.465 1.00 91.75 325 ILE A CA 1
ATOM 2549 C C . ILE A 1 325 ? 26.139 -12.549 -7.079 1.00 91.75 325 ILE A C 1
ATOM 2551 O O . ILE A 1 325 ? 25.521 -13.505 -6.616 1.00 91.75 325 ILE A O 1
ATOM 2555 N N . ASN A 1 326 ? 27.102 -11.929 -6.394 1.00 89.69 326 ASN A N 1
ATOM 2556 C CA . ASN A 1 326 ? 27.495 -12.342 -5.049 1.00 89.69 326 ASN A CA 1
ATOM 2557 C C . ASN A 1 326 ? 26.363 -12.131 -4.036 1.00 89.69 326 ASN A C 1
ATOM 2559 O O . ASN A 1 326 ? 26.138 -13.004 -3.200 1.00 89.69 326 ASN A O 1
ATOM 2563 N N . HIS A 1 327 ? 25.628 -11.018 -4.131 1.00 86.56 327 HIS A N 1
ATOM 2564 C CA . HIS A 1 327 ? 24.465 -10.760 -3.283 1.00 86.56 327 HIS A CA 1
ATOM 2565 C C . HIS A 1 327 ? 23.366 -11.817 -3.478 1.00 86.56 327 HIS A C 1
ATOM 2567 O O . HIS A 1 327 ? 22.765 -12.266 -2.508 1.00 86.56 327 HIS A O 1
ATOM 2573 N N . LEU A 1 328 ? 23.158 -12.278 -4.714 1.00 82.81 328 LEU A N 1
ATOM 2574 C CA . LEU A 1 328 ? 22.158 -13.291 -5.066 1.00 82.81 328 LEU A CA 1
ATOM 2575 C C . LEU A 1 328 ? 22.601 -14.745 -4.808 1.00 82.81 328 LEU A C 1
ATOM 2577 O O . LEU A 1 328 ? 21.931 -15.678 -5.253 1.00 82.81 328 LEU A O 1
ATOM 2581 N N . GLY A 1 329 ? 23.710 -14.961 -4.095 1.00 83.50 329 GLY A N 1
ATOM 2582 C CA . GLY A 1 329 ? 24.186 -16.301 -3.726 1.00 83.50 329 GLY A CA 1
ATOM 2583 C C . GLY A 1 329 ? 25.203 -16.916 -4.694 1.00 83.50 329 GLY A C 1
ATOM 2584 O O . GLY A 1 329 ? 25.469 -18.115 -4.628 1.00 83.50 329 GLY A O 1
ATOM 2585 N N . GLY A 1 330 ? 25.800 -16.109 -5.574 1.00 88.19 330 GLY A N 1
ATOM 2586 C CA . GLY A 1 330 ? 26.866 -16.511 -6.492 1.00 88.19 330 GLY A CA 1
ATOM 2587 C C . GLY A 1 330 ? 26.371 -17.012 -7.853 1.00 88.19 330 GLY A C 1
ATOM 2588 O O . GLY A 1 330 ? 25.175 -17.176 -8.097 1.00 88.19 330 GLY A O 1
ATOM 2589 N N . TYR A 1 331 ? 27.319 -17.273 -8.761 1.00 84.44 331 TYR A N 1
ATOM 2590 C CA . TYR A 1 331 ? 27.064 -17.556 -10.185 1.00 84.44 331 TYR A CA 1
ATOM 2591 C C . TYR A 1 331 ? 26.061 -18.687 -10.453 1.00 84.44 331 TYR A C 1
ATOM 2593 O O . TYR A 1 331 ? 25.302 -18.616 -11.415 1.00 84.44 331 TYR A O 1
ATOM 2601 N N . TRP A 1 332 ? 26.040 -19.717 -9.604 1.00 81.62 332 TRP A N 1
ATOM 2602 C CA . TRP A 1 332 ? 25.171 -20.886 -9.776 1.00 81.62 332 TRP A CA 1
ATOM 2603 C C . TRP A 1 332 ? 23.703 -20.621 -9.430 1.00 81.62 332 TRP A C 1
ATOM 2605 O O . TRP A 1 332 ? 22.832 -21.351 -9.892 1.00 81.62 332 TRP A O 1
ATOM 2615 N N . VAL A 1 333 ? 23.433 -19.591 -8.625 1.00 83.38 333 VAL A N 1
ATOM 2616 C CA . VAL A 1 333 ? 22.090 -19.261 -8.125 1.00 83.38 333 VAL A CA 1
ATOM 2617 C C . VAL A 1 333 ? 21.540 -18.029 -8.838 1.00 83.38 333 VAL A C 1
ATOM 2619 O O . VAL A 1 333 ? 20.391 -18.032 -9.277 1.00 83.38 333 VAL A O 1
ATOM 2622 N N . ALA A 1 334 ? 22.382 -17.009 -9.034 1.00 85.88 334 ALA A N 1
ATOM 2623 C CA . ALA A 1 334 ? 21.971 -15.696 -9.521 1.00 85.88 334 ALA A CA 1
ATOM 2624 C C . ALA A 1 334 ? 21.185 -15.752 -10.842 1.00 85.88 334 ALA A C 1
ATOM 2626 O O . ALA A 1 334 ? 20.173 -15.072 -10.977 1.00 85.88 334 ALA A O 1
ATOM 2627 N N . GLY A 1 335 ? 21.595 -16.595 -11.796 1.00 84.62 335 GLY A N 1
ATOM 2628 C CA . GLY A 1 335 ? 20.894 -16.722 -13.078 1.00 84.62 335 GLY A CA 1
ATOM 2629 C C . GLY A 1 335 ? 19.436 -17.175 -12.934 1.00 84.62 335 GLY A C 1
ATOM 2630 O O . GLY A 1 335 ? 18.563 -16.663 -13.624 1.00 84.62 335 GLY A O 1
ATOM 2631 N N . GLY A 1 336 ? 19.141 -18.098 -12.019 1.00 81.31 336 GLY A N 1
ATOM 2632 C CA . GLY A 1 336 ? 17.769 -18.533 -11.742 1.00 81.31 336 GLY A CA 1
ATOM 2633 C C . GLY A 1 336 ? 16.938 -17.473 -11.017 1.00 81.31 336 GLY A C 1
ATOM 2634 O O . GLY A 1 336 ? 15.757 -17.275 -11.313 1.00 81.31 336 GLY A O 1
ATOM 2635 N N . THR A 1 337 ? 17.587 -16.748 -10.108 1.00 79.81 337 THR A N 1
ATOM 2636 C CA . THR A 1 337 ? 16.967 -15.688 -9.311 1.00 79.81 337 THR A CA 1
ATOM 2637 C C . THR A 1 337 ? 16.624 -14.446 -10.139 1.00 79.81 337 THR A C 1
ATOM 2639 O O . THR A 1 337 ? 15.641 -13.784 -9.826 1.00 79.81 337 THR A O 1
ATOM 2642 N N . MET A 1 338 ? 17.396 -14.145 -11.191 1.00 85.94 338 MET A N 1
ATOM 2643 C CA . MET A 1 338 ? 17.190 -12.964 -12.044 1.00 85.94 338 MET A CA 1
ATOM 2644 C C . MET A 1 338 ? 16.245 -13.198 -13.226 1.00 85.94 338 MET A C 1
ATOM 2646 O O . MET A 1 338 ? 15.622 -12.248 -13.690 1.00 85.94 338 MET A O 1
ATOM 2650 N N . LYS A 1 339 ? 16.157 -14.426 -13.750 1.00 86.50 339 LYS A N 1
ATOM 2651 C CA . LYS A 1 339 ? 15.311 -14.745 -14.912 1.00 86.50 339 LYS A CA 1
ATOM 2652 C C . LYS A 1 339 ? 13.826 -14.664 -14.575 1.00 86.50 339 LYS A C 1
ATOM 2654 O O . LYS A 1 339 ? 13.419 -15.111 -13.501 1.00 86.50 339 LYS A O 1
ATOM 2659 N N . GLU A 1 340 ? 13.028 -14.192 -15.534 1.00 85.75 340 GLU A N 1
ATOM 2660 C CA . GLU A 1 340 ? 11.571 -14.360 -15.518 1.00 85.75 340 GLU A CA 1
ATOM 2661 C C . GLU A 1 340 ? 11.205 -15.829 -15.240 1.00 85.75 340 GLU A C 1
ATOM 2663 O O . GLU A 1 340 ? 11.820 -16.757 -15.776 1.00 85.75 340 GLU A O 1
ATOM 2668 N N . SER A 1 341 ? 10.219 -16.043 -14.366 1.00 78.38 341 SER A N 1
ATOM 2669 C CA . SER A 1 341 ? 9.696 -17.372 -14.070 1.00 78.38 341 SER A CA 1
ATOM 2670 C C . SER A 1 341 ? 8.805 -17.886 -15.208 1.00 78.38 341 SER A C 1
ATOM 2672 O O . SER A 1 341 ? 8.125 -17.133 -15.897 1.00 78.38 341 SER A O 1
ATOM 2674 N N . GLY A 1 342 ? 8.772 -19.206 -15.396 1.00 83.44 342 GLY A N 1
ATOM 2675 C CA . GLY A 1 342 ? 7.963 -19.823 -16.449 1.00 83.44 342 GLY A CA 1
ATOM 2676 C C . GLY A 1 342 ? 8.636 -19.807 -17.824 1.00 83.44 342 GLY A C 1
ATOM 2677 O O . GLY A 1 342 ? 9.860 -19.806 -17.926 1.00 83.44 342 GLY A O 1
ATOM 2678 N N . THR A 1 343 ? 7.829 -19.903 -18.881 1.00 84.81 343 THR A N 1
ATOM 2679 C CA . THR A 1 343 ? 8.286 -20.090 -20.277 1.00 84.81 343 THR A CA 1
ATOM 2680 C C . THR A 1 343 ? 7.561 -19.162 -21.254 1.00 84.81 343 THR A C 1
ATOM 2682 O O . THR A 1 343 ? 7.451 -19.461 -22.436 1.00 84.81 343 THR A O 1
ATOM 2685 N N . ALA A 1 344 ? 7.034 -18.035 -20.761 1.00 85.75 344 ALA A N 1
ATOM 2686 C CA . ALA A 1 344 ? 6.357 -17.058 -21.613 1.00 85.75 344 ALA A CA 1
ATOM 2687 C C . ALA A 1 344 ? 7.340 -16.433 -22.612 1.00 85.75 344 ALA A C 1
ATOM 2689 O O . ALA A 1 344 ? 7.068 -16.400 -23.809 1.00 85.75 344 ALA A O 1
ATOM 2690 N N . HIS A 1 345 ? 8.507 -16.015 -22.115 1.00 87.75 345 HIS A N 1
ATOM 2691 C CA . HIS A 1 345 ? 9.557 -15.383 -22.916 1.00 87.75 345 HIS A CA 1
ATOM 2692 C C . HIS A 1 345 ? 10.865 -16.180 -22.936 1.00 87.75 345 HIS A C 1
ATOM 2694 O O . HIS A 1 345 ? 11.873 -15.693 -23.439 1.00 87.75 345 HIS A O 1
ATOM 2700 N N . TRP A 1 346 ? 10.856 -17.390 -22.378 1.00 85.81 346 TRP A N 1
ATOM 2701 C CA . TRP A 1 346 ? 11.997 -18.300 -22.327 1.00 85.81 346 TRP A CA 1
ATOM 2702 C C . TRP A 1 346 ? 11.604 -19.652 -22.910 1.00 85.81 346 TRP A C 1
ATOM 2704 O O . TRP A 1 346 ? 10.582 -20.217 -22.515 1.00 85.81 346 TRP A O 1
ATOM 2714 N N . ASP A 1 347 ? 12.452 -20.207 -23.775 1.00 85.94 347 ASP A N 1
ATOM 2715 C CA . ASP A 1 347 ? 12.245 -21.552 -24.305 1.00 85.94 347 ASP A CA 1
ATOM 2716 C C . ASP A 1 347 ? 12.206 -22.599 -23.186 1.00 85.94 347 ASP A C 1
ATOM 2718 O O . ASP A 1 347 ? 12.971 -22.571 -22.214 1.00 85.94 347 ASP A O 1
ATOM 2722 N N . SER A 1 348 ? 11.296 -23.561 -23.333 1.00 82.94 348 SER A N 1
ATOM 2723 C CA . SER A 1 348 ? 11.200 -24.685 -22.411 1.00 82.94 348 SER A CA 1
ATOM 2724 C C . SER A 1 348 ? 12.320 -25.700 -22.678 1.00 82.94 348 SER A C 1
ATOM 2726 O O . SER A 1 348 ? 12.503 -26.105 -23.829 1.00 82.94 348 SER A O 1
ATOM 2728 N N . PRO A 1 349 ? 13.018 -26.199 -21.641 1.00 84.38 349 PRO A N 1
ATOM 2729 C CA . PRO A 1 349 ? 12.814 -25.908 -20.217 1.00 84.38 349 PRO A CA 1
ATOM 2730 C C . PRO A 1 349 ? 13.634 -24.709 -19.690 1.00 84.38 349 PRO A C 1
ATOM 2732 O O . PRO A 1 349 ? 14.866 -24.715 -19.729 1.00 84.38 349 PRO A O 1
ATOM 2735 N N . ASN A 1 350 ? 12.967 -23.741 -19.046 1.00 83.81 350 ASN A N 1
ATOM 2736 C CA . ASN A 1 350 ? 13.618 -22.630 -18.334 1.00 83.81 350 ASN A CA 1
ATOM 2737 C C . ASN A 1 350 ? 14.114 -23.062 -16.936 1.00 83.81 350 ASN A C 1
ATOM 2739 O O . ASN A 1 350 ? 13.576 -22.672 -15.897 1.00 83.81 350 ASN A O 1
ATOM 2743 N N . TYR A 1 351 ? 15.128 -23.934 -16.901 1.00 82.25 351 TYR A N 1
ATOM 2744 C CA . TYR A 1 351 ? 15.621 -24.526 -15.655 1.00 82.25 351 TYR A CA 1
ATOM 2745 C C . TYR A 1 351 ? 16.063 -23.477 -14.622 1.00 82.25 351 TYR A C 1
ATOM 2747 O O . TYR A 1 351 ? 16.806 -22.534 -14.923 1.00 82.25 351 TYR A O 1
ATOM 2755 N N . GLY A 1 352 ? 15.615 -23.695 -13.381 1.00 79.88 352 GLY A N 1
ATOM 2756 C CA . GLY A 1 352 ? 16.016 -22.933 -12.200 1.00 79.88 352 GLY A CA 1
ATOM 2757 C C . GLY A 1 352 ? 15.486 -21.502 -12.134 1.00 79.88 352 GLY A C 1
ATOM 2758 O O . GLY A 1 352 ? 15.882 -20.788 -11.223 1.00 79.88 352 GLY A O 1
ATOM 2759 N N . ALA A 1 353 ? 14.629 -21.064 -13.062 1.00 82.56 353 ALA A N 1
ATOM 2760 C CA . ALA A 1 353 ? 14.100 -19.705 -13.064 1.00 82.56 353 ALA A CA 1
ATOM 2761 C C . ALA A 1 353 ? 12.909 -19.544 -12.114 1.00 82.56 353 ALA A C 1
ATOM 2763 O O . ALA A 1 353 ? 11.911 -20.258 -12.222 1.00 82.56 353 ALA A O 1
ATOM 2764 N N . PHE A 1 354 ? 13.005 -18.584 -11.197 1.00 75.06 354 PHE A N 1
ATOM 2765 C CA . PHE A 1 354 ? 11.922 -18.271 -10.258 1.00 75.06 354 PHE A CA 1
ATOM 2766 C C . PHE A 1 354 ? 11.796 -16.776 -9.930 1.00 75.06 354 PHE A C 1
ATOM 2768 O O . PHE A 1 354 ? 10.994 -16.427 -9.069 1.00 75.06 354 PHE A O 1
ATOM 2775 N N . ASN A 1 355 ? 12.555 -15.903 -10.609 1.00 74.88 355 ASN A N 1
ATOM 2776 C CA . ASN A 1 355 ? 12.542 -14.444 -10.446 1.00 74.88 355 ASN A CA 1
ATOM 2777 C C . ASN A 1 355 ? 12.540 -13.953 -8.982 1.00 74.88 355 ASN A C 1
ATOM 2779 O O . ASN A 1 355 ? 11.823 -13.022 -8.619 1.00 74.88 355 ASN A O 1
ATOM 2783 N N . GLY A 1 356 ? 13.320 -14.595 -8.109 1.00 70.44 356 GLY A N 1
ATOM 2784 C CA . GLY A 1 356 ? 13.351 -14.248 -6.688 1.00 70.44 356 GLY A CA 1
ATOM 2785 C C . GLY A 1 356 ? 13.895 -12.847 -6.381 1.00 70.44 356 GLY A C 1
ATOM 2786 O O . GLY A 1 356 ? 13.691 -12.377 -5.268 1.00 70.44 356 GLY A O 1
ATOM 2787 N N . SER A 1 357 ? 14.579 -12.187 -7.328 1.00 72.75 357 SER A N 1
ATOM 2788 C CA . SER A 1 357 ? 15.148 -10.843 -7.132 1.00 72.75 357 SER A CA 1
ATOM 2789 C C . SER A 1 357 ? 14.313 -9.706 -7.713 1.00 72.75 357 SER A C 1
ATOM 2791 O O . SER A 1 357 ? 14.710 -8.558 -7.565 1.00 72.75 357 SER A O 1
ATOM 2793 N N . GLY A 1 358 ? 13.241 -9.993 -8.458 1.00 72.88 358 GLY A N 1
ATOM 2794 C CA . GLY A 1 358 ? 12.478 -8.964 -9.174 1.00 72.88 358 GLY A CA 1
ATOM 2795 C C . GLY A 1 358 ? 13.210 -8.322 -10.364 1.00 72.88 358 GLY A C 1
ATOM 2796 O O . GLY A 1 358 ? 12.703 -7.358 -10.924 1.00 72.88 358 GLY A O 1
ATOM 2797 N N . PHE A 1 359 ? 14.374 -8.849 -10.770 1.00 79.75 359 PHE A N 1
ATOM 2798 C CA . PHE A 1 359 ? 15.121 -8.370 -11.947 1.00 79.75 359 PHE A CA 1
ATOM 2799 C C . PHE A 1 359 ? 14.402 -8.720 -13.260 1.00 79.75 359 PHE A C 1
ATOM 2801 O O . PHE A 1 359 ? 14.497 -7.970 -14.222 1.00 79.75 359 PHE A O 1
ATOM 2808 N N . ALA A 1 360 ? 13.673 -9.843 -13.280 1.00 82.88 360 ALA A N 1
ATOM 2809 C CA . ALA A 1 360 ? 12.780 -10.266 -14.359 1.00 82.88 360 ALA A CA 1
ATOM 2810 C C . ALA A 1 360 ? 13.409 -10.303 -15.769 1.00 82.88 360 ALA A C 1
ATOM 2812 O O . ALA A 1 360 ? 12.767 -9.937 -16.749 1.00 82.88 360 ALA A O 1
ATOM 2813 N N . ALA A 1 361 ? 14.652 -10.780 -15.897 1.00 86.69 361 ALA A N 1
ATOM 2814 C CA . ALA A 1 361 ? 15.341 -10.834 -17.186 1.00 86.69 361 ALA A CA 1
ATOM 2815 C C . ALA A 1 361 ? 14.545 -11.642 -18.228 1.00 86.69 361 ALA A C 1
ATOM 2817 O O . ALA A 1 361 ? 14.154 -12.789 -17.975 1.00 86.69 361 ALA A O 1
ATOM 2818 N N . LEU A 1 362 ? 14.377 -11.050 -19.414 1.00 88.88 362 LEU A N 1
ATOM 2819 C CA . LEU A 1 362 ? 13.742 -11.646 -20.592 1.00 88.88 362 LEU A CA 1
ATOM 2820 C C . LEU A 1 362 ? 14.797 -12.072 -21.620 1.00 88.88 362 LEU A C 1
ATOM 2822 O O . LEU A 1 362 ? 15.832 -11.413 -21.765 1.00 88.88 362 LEU A O 1
ATOM 2826 N N . ALA A 1 363 ? 14.526 -13.139 -22.375 1.00 85.50 363 ALA A N 1
ATOM 2827 C CA . ALA A 1 363 ? 15.406 -13.608 -23.445 1.00 85.50 363 ALA A CA 1
ATOM 2828 C C . ALA A 1 363 ? 15.256 -12.747 -24.714 1.00 85.50 363 ALA A C 1
ATOM 2830 O O . ALA A 1 363 ? 14.655 -13.156 -25.699 1.00 85.50 363 ALA A O 1
ATOM 2831 N N . ALA A 1 364 ? 15.807 -11.533 -24.692 1.00 79.56 364 ALA A N 1
ATOM 2832 C CA . ALA A 1 364 ? 15.706 -10.571 -25.799 1.00 79.56 364 ALA A CA 1
ATOM 2833 C C . ALA A 1 364 ? 16.605 -10.889 -27.014 1.00 79.56 364 ALA A C 1
ATOM 2835 O O . ALA A 1 364 ? 16.558 -10.186 -28.024 1.00 79.56 364 ALA A O 1
ATOM 2836 N N . GLY A 1 365 ? 17.434 -11.930 -26.908 1.00 84.31 365 GLY A N 1
ATOM 2837 C CA . GLY A 1 365 ? 18.362 -12.375 -27.941 1.00 84.31 365 GLY A CA 1
ATOM 2838 C C . GLY A 1 365 ? 19.477 -11.380 -28.275 1.00 84.31 365 GLY A C 1
ATOM 2839 O O . GLY A 1 365 ? 19.781 -10.461 -27.511 1.00 84.31 365 GLY A O 1
ATOM 2840 N N . CYS A 1 366 ? 20.127 -11.570 -29.424 1.00 82.88 366 CYS A N 1
ATOM 2841 C CA . CYS A 1 366 ? 21.133 -10.635 -29.943 1.00 82.88 366 CYS A CA 1
ATOM 2842 C C . CYS A 1 366 ? 21.068 -10.456 -31.468 1.00 82.88 366 CYS A C 1
ATOM 2844 O O . CYS A 1 366 ? 20.556 -11.310 -32.192 1.00 82.88 366 CYS A O 1
ATOM 2846 N N . ARG A 1 367 ? 21.622 -9.338 -31.962 1.00 80.94 367 ARG A N 1
ATOM 2847 C CA . ARG A 1 367 ? 21.764 -9.038 -33.397 1.00 80.94 367 ARG A CA 1
ATOM 2848 C C . ARG A 1 367 ? 23.212 -9.268 -33.829 1.00 80.94 367 ARG A C 1
ATOM 2850 O O . ARG A 1 367 ? 24.120 -8.661 -33.265 1.00 80.94 367 ARG A O 1
ATOM 2857 N N . ILE A 1 368 ? 23.433 -10.087 -34.861 1.00 76.31 368 ILE A N 1
ATOM 2858 C CA . ILE A 1 368 ? 24.770 -10.345 -35.420 1.00 76.31 368 ILE A CA 1
ATOM 2859 C C . ILE A 1 368 ? 24.942 -9.584 -36.744 1.00 76.31 368 ILE A C 1
ATOM 2861 O O . ILE A 1 368 ? 24.188 -9.840 -37.691 1.00 76.31 368 ILE A O 1
ATOM 2865 N N . PRO A 1 369 ? 25.946 -8.691 -36.863 1.00 62.94 369 PRO A N 1
ATOM 2866 C CA . PRO A 1 369 ? 26.249 -8.019 -38.123 1.00 62.94 369 PRO A CA 1
ATOM 2867 C C . PRO A 1 369 ? 26.563 -9.039 -39.231 1.00 62.94 369 PRO A C 1
ATOM 2869 O O . PRO A 1 369 ? 27.370 -9.942 -39.024 1.00 62.94 369 PRO A O 1
ATOM 2872 N N . ASN A 1 370 ? 25.971 -8.864 -40.418 1.00 58.00 370 ASN A N 1
ATOM 2873 C CA . ASN A 1 370 ? 26.168 -9.676 -41.638 1.00 58.00 370 ASN A CA 1
ATOM 2874 C C . ASN A 1 370 ? 25.480 -11.047 -41.701 1.00 58.00 370 ASN A C 1
ATOM 2876 O O . ASN A 1 370 ? 25.733 -11.813 -42.632 1.00 58.00 370 ASN A O 1
ATOM 2880 N N . SER A 1 371 ? 24.578 -11.352 -40.776 1.00 51.97 371 SER A N 1
ATOM 2881 C CA . SER A 1 371 ? 23.546 -12.348 -41.058 1.00 51.97 371 SER A CA 1
ATOM 2882 C C . SER A 1 371 ? 22.424 -11.670 -41.864 1.00 51.97 371 SER A C 1
ATOM 2884 O O . SER A 1 371 ? 22.203 -10.468 -41.708 1.00 51.97 371 SER A O 1
ATOM 2886 N N . TYR A 1 372 ? 21.788 -12.374 -42.810 1.00 46.19 372 TYR A N 1
ATOM 2887 C CA . TYR A 1 372 ? 20.625 -11.843 -43.543 1.00 46.19 372 TYR A CA 1
ATOM 2888 C C . TYR A 1 372 ? 19.616 -11.219 -42.552 1.00 46.19 372 TYR A C 1
ATOM 2890 O O . TYR A 1 372 ? 19.540 -11.711 -41.422 1.00 46.19 372 TYR A O 1
ATOM 2898 N N . PRO A 1 373 ? 18.850 -10.171 -42.926 1.00 46.12 373 PRO A N 1
ATOM 2899 C CA . PRO A 1 373 ? 17.785 -9.667 -42.054 1.00 46.12 373 PRO A CA 1
ATOM 2900 C C . PRO A 1 373 ? 16.921 -10.851 -41.590 1.00 46.12 373 PRO A C 1
ATOM 2902 O O . PRO A 1 373 ? 16.450 -11.614 -42.434 1.00 46.12 373 PRO A O 1
ATOM 2905 N N . GLY A 1 374 ? 16.799 -11.058 -40.272 1.00 47.56 374 GLY A N 1
ATOM 2906 C CA . GLY A 1 374 ? 16.064 -12.203 -39.710 1.00 47.56 374 GLY A CA 1
ATOM 2907 C C . GLY A 1 374 ? 16.860 -13.261 -38.928 1.00 47.56 374 GLY A C 1
ATOM 2908 O O . GLY A 1 374 ? 16.263 -14.261 -38.542 1.00 47.56 374 GLY A O 1
ATOM 2909 N N . HIS A 1 375 ? 18.166 -13.106 -38.677 1.00 42.06 375 HIS A N 1
ATOM 2910 C CA . HIS A 1 375 ? 18.921 -14.061 -37.845 1.00 42.06 375 HIS A CA 1
ATOM 2911 C C . HIS A 1 375 ? 19.230 -13.508 -36.452 1.00 42.06 375 HIS A C 1
ATOM 2913 O O . HIS A 1 375 ? 20.088 -12.642 -36.272 1.00 42.06 375 HIS A O 1
ATOM 2919 N N . TYR A 1 376 ? 18.543 -14.078 -35.469 1.00 49.75 376 TYR A N 1
ATOM 2920 C CA . TYR A 1 376 ? 18.658 -13.757 -34.056 1.00 49.75 376 TYR A CA 1
ATOM 2921 C C . TYR A 1 376 ? 18.847 -15.069 -33.276 1.00 49.75 376 TYR A C 1
ATOM 2923 O O . TYR A 1 376 ? 18.352 -16.112 -33.710 1.00 49.75 376 TYR A O 1
ATOM 2931 N N . TYR A 1 377 ? 19.598 -15.022 -32.173 1.00 49.84 377 TYR A N 1
ATOM 2932 C CA . TYR A 1 377 ? 19.841 -16.151 -31.259 1.00 49.84 377 TYR A CA 1
ATOM 2933 C C . TYR A 1 377 ? 19.278 -15.862 -29.883 1.00 49.84 377 TYR A C 1
ATOM 2935 O O . TYR A 1 377 ? 19.333 -14.666 -29.504 1.00 49.84 377 TYR A O 1
#

Mean predicted aligned error: 13.54 Å

Solvent-accessible surface area (backbone atoms only — not comparable to full-atom values): 20362 Å² total; per-residue (Å²): 133,88,86,83,88,85,90,81,81,84,76,88,81,86,80,80,80,79,67,85,75,74,79,72,66,61,34,36,28,60,51,90,81,80,80,80,48,82,71,61,66,73,66,78,45,75,45,57,41,73,78,66,51,78,28,40,29,32,54,48,53,74,42,28,31,39,39,47,42,42,68,69,58,37,21,47,78,62,51,76,46,48,78,54,79,50,29,73,56,42,42,67,53,89,59,36,33,34,36,39,59,88,69,41,72,90,48,36,88,76,39,16,30,24,34,23,46,46,29,70,68,35,94,58,33,54,36,33,92,68,35,33,64,33,37,54,67,54,50,48,52,50,30,51,73,56,70,25,50,76,42,22,26,5,28,27,24,45,56,57,57,86,65,30,39,83,75,26,28,68,30,59,23,49,46,54,45,40,48,57,26,44,14,37,30,36,54,71,34,46,72,42,51,58,75,15,42,21,27,39,29,56,27,70,31,73,35,94,54,88,69,24,24,22,27,34,40,35,50,20,82,42,20,33,38,50,67,74,46,73,38,54,40,46,26,20,25,25,41,48,34,28,43,37,88,44,61,25,56,21,64,42,77,35,86,90,80,68,47,73,38,44,20,24,42,47,88,98,43,46,34,37,30,45,46,45,62,76,89,4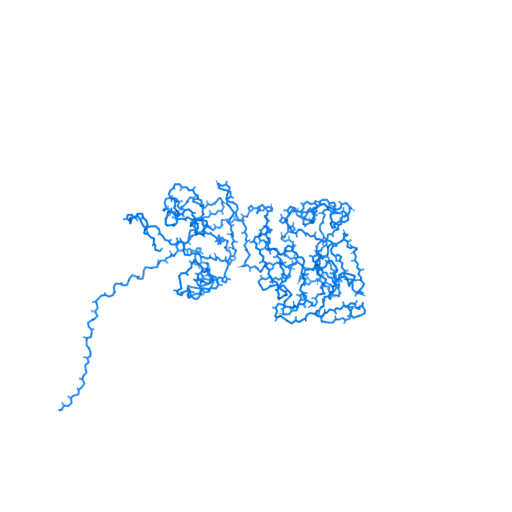9,86,57,46,40,31,48,83,77,34,67,74,38,26,79,76,46,12,43,50,59,41,78,87,35,51,85,64,68,43,48,91,62,34,36,74,69,50,73,69,56,50,49,51,46,29,53,68,51,69,25,80,92,40,22,61,18,28,29,21,41,56,62,52,88,64,36,71,82,82,47,75,72,32,61,26,73,44,46,37,41,48,63,73,51,55,51,84,55,91,90,53,66,95,74,56,68,91